Protein AF-A0A8R7QME3-F1 (afdb_monomer_lite)

Sequence (449 aa):
MPELEEISEDGSNGEGESEEEEAPGHEQAEAAQVVVEPRERKEKKKVAGVSNKLRVRASAEVEQQSTPGRFTVFVDRPPASVAEAMRDIKGHFSKVAETAGEVSVLLEVVPYQKKVRPPAPRGDVEGDDGGEQVGAREPSPEPFQLFQSHKESLDRLYAWEKKLYEEVRAGERVRLSYEKKVAQLRSQDANGAEPFAIERTRAAIRDLRTKLNISLASVDAVSRRIVAVRDDELLPQLAELIRGLARMWRVIGDAHRVMKRTADEASALLSSSAAGAEGGIRGPPPPPGPTRAATAAGALATELRGWRAALEAWAESQRGYAAALWGWARSCVKDGEDMPRLIVAWARAVEAVDVDAAIRAVEGVAAEAAAIATAARRRNSSAEEEPPNEEEGKRRVCVGLAAALGAIAEAAGLASAAYRELVAEMDDREREAEMAGRDDEPSIQNNLP

Foldseek 3Di:
DDDDDDDDDDDDDDDDDDDDDDDDYDDYDDDDDDDDDDDDDDDDDDDPDDPPDDPDDDPPPPVPPDDPDDDDDDDPDFDPALVRLVVLLVVLVVVLVVLVVVLVCLQPDDFDDDPPPDDDDPDDDDDDDDDDDDDPDDPDPDDPSHADHLVVLVVVLVVLVVVLVVLVVVLVVLVVVLVVLVVVLVVCVVVVHDPVVNVVSVVVNVVSVVVNVVSVVSSVVSLVVSVCSVPVYNVVSVLVSLVSLLVSLVSLLSSLVVSLVSLVSNLVVLVVVVVPPPDDDDDDDDDPPLLNLLVVLLVLLVVLVVVLVVVVVVLVVQLVVLVVQLVVCVVSDDPPDPSNVLSVLSNVLSVLLDCPQLSVLSNVLSVLSNVSSVVSVVCVVPPDDDDPPVSVSVSSNSNSSSSNSVSSSVSSVSSSVSSVVSSVVVVVVVVVVVVVVVVPPDPPDDDDD

Organism: Triticum urartu (NCBI:txid4572)

Structure (mmCIF, N/CA/C/O backbone):
data_AF-A0A8R7QME3-F1
#
_entry.id   AF-A0A8R7QME3-F1
#
loop_
_atom_site.group_PDB
_atom_site.id
_atom_site.type_symbol
_atom_site.label_atom_id
_atom_site.label_alt_id
_atom_site.label_comp_id
_atom_site.label_asym_id
_atom_site.label_entity_id
_atom_site.label_seq_id
_atom_site.pdbx_PDB_ins_code
_atom_site.Cartn_x
_atom_site.Cartn_y
_atom_site.Cartn_z
_atom_site.occupancy
_atom_site.B_iso_or_equiv
_atom_site.auth_seq_id
_atom_site.auth_comp_id
_atom_site.auth_asym_id
_atom_site.auth_atom_id
_atom_site.pdbx_PDB_model_num
ATOM 1 N N . MET A 1 1 ? 55.994 24.493 31.195 1.00 26.31 1 MET A N 1
ATOM 2 C CA . MET A 1 1 ? 57.161 23.842 30.569 1.00 26.31 1 MET A CA 1
ATOM 3 C C . MET A 1 1 ? 56.698 23.241 29.260 1.00 26.31 1 MET A C 1
ATOM 5 O O . MET A 1 1 ? 55.675 22.570 29.274 1.00 26.31 1 MET A O 1
ATOM 9 N N . PRO A 1 2 ? 57.381 23.569 28.167 1.00 41.59 2 PRO A N 1
ATOM 10 C CA . PRO A 1 2 ? 57.027 24.744 27.358 1.00 41.59 2 PRO A CA 1
ATOM 11 C C . PRO A 1 2 ? 56.995 24.323 25.859 1.00 41.59 2 PRO A C 1
ATOM 13 O O . PRO A 1 2 ? 56.923 23.130 25.599 1.00 41.59 2 PRO A O 1
ATOM 16 N N . GLU A 1 3 ? 56.953 25.138 24.810 1.00 31.72 3 GLU A N 1
ATOM 17 C CA . GLU A 1 3 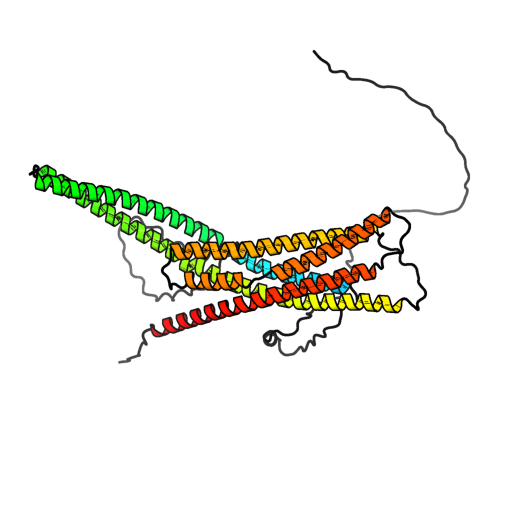? 57.343 26.529 24.592 1.00 31.72 3 GLU A CA 1
ATOM 18 C C . GLU A 1 3 ? 56.757 26.966 23.235 1.00 31.72 3 GLU A C 1
ATOM 20 O O . GLU A 1 3 ? 56.626 26.162 22.309 1.00 31.72 3 GLU A O 1
ATOM 25 N N . LEU A 1 4 ? 56.378 28.238 23.161 1.00 36.44 4 LEU A N 1
ATOM 26 C CA . LEU A 1 4 ? 56.308 29.021 21.931 1.00 36.44 4 LEU A CA 1
ATOM 27 C C . LEU A 1 4 ? 57.737 29.249 21.417 1.00 36.44 4 LEU A C 1
ATOM 29 O O . LEU A 1 4 ? 58.624 29.368 22.251 1.00 36.44 4 LEU A O 1
ATOM 33 N N . GLU A 1 5 ? 57.921 29.375 20.102 1.00 34.62 5 GLU A N 1
ATOM 34 C CA . GLU A 1 5 ? 58.861 30.297 19.421 1.00 34.62 5 GLU A CA 1
ATOM 35 C C . GLU A 1 5 ? 58.679 30.056 17.902 1.00 34.62 5 GLU A C 1
ATOM 37 O O . GLU A 1 5 ? 58.827 28.931 17.434 1.00 34.62 5 GLU A O 1
ATOM 42 N N . GLU A 1 6 ? 58.047 30.914 17.095 1.00 30.55 6 GLU A N 1
ATOM 43 C CA . GLU A 1 6 ? 58.349 32.304 16.704 1.00 30.55 6 GLU A CA 1
ATOM 44 C C . GLU A 1 6 ? 59.687 32.511 15.959 1.00 30.55 6 GLU A C 1
ATOM 46 O O . GLU A 1 6 ? 60.747 32.297 16.530 1.00 30.55 6 GLU A O 1
ATOM 51 N N . ILE A 1 7 ? 59.558 33.066 14.731 1.00 29.58 7 ILE A N 1
ATOM 52 C CA . ILE A 1 7 ? 60.440 34.085 14.102 1.00 29.58 7 ILE A CA 1
ATOM 53 C C . ILE A 1 7 ? 61.780 33.530 13.536 1.00 29.58 7 ILE A C 1
ATOM 55 O O . ILE A 1 7 ? 62.327 32.580 14.072 1.00 29.58 7 ILE A O 1
ATOM 59 N N . SER A 1 8 ? 62.396 33.961 12.426 1.00 29.20 8 SER A N 1
ATOM 60 C CA . SER A 1 8 ? 62.321 35.079 11.457 1.00 29.20 8 SER A CA 1
ATOM 61 C C . SER A 1 8 ? 63.077 34.644 10.181 1.00 29.20 8 SER A C 1
ATOM 63 O O . SER A 1 8 ? 63.904 33.739 10.231 1.00 29.20 8 SER A O 1
ATOM 65 N N . GLU A 1 9 ? 62.686 35.131 8.999 1.00 31.75 9 GLU A N 1
ATOM 66 C CA . GLU A 1 9 ? 63.392 36.142 8.165 1.00 31.75 9 GLU A CA 1
ATOM 67 C C . GLU A 1 9 ? 64.866 35.850 7.836 1.00 31.75 9 GLU A C 1
ATOM 69 O O . GLU A 1 9 ? 65.710 35.749 8.718 1.00 31.75 9 GLU A O 1
ATOM 74 N N . ASP A 1 10 ? 65.204 35.821 6.546 1.00 29.61 10 ASP A N 1
ATOM 75 C CA . ASP A 1 10 ? 65.766 36.976 5.817 1.00 29.61 10 ASP A CA 1
ATOM 76 C C . ASP A 1 10 ? 66.399 36.493 4.493 1.00 29.61 10 ASP A C 1
ATOM 78 O O . ASP A 1 10 ? 66.846 35.351 4.381 1.00 29.61 10 ASP A O 1
ATOM 82 N N . GLY A 1 11 ? 66.487 37.385 3.505 1.00 28.97 11 GLY A N 1
ATOM 83 C CA . GLY A 1 11 ? 67.708 37.420 2.703 1.00 28.97 11 GLY A CA 1
ATOM 84 C C . GLY A 1 11 ? 67.604 37.210 1.197 1.00 28.97 11 GLY A C 1
ATOM 85 O O . GLY A 1 11 ? 68.212 36.291 0.671 1.00 28.97 11 GLY A O 1
ATOM 86 N N . SER A 1 12 ? 66.915 38.128 0.519 1.00 29.45 12 SER A N 1
ATOM 87 C CA . SER A 1 12 ? 67.539 39.049 -0.454 1.00 29.45 12 SER A CA 1
ATOM 88 C C . SER A 1 12 ? 68.293 38.530 -1.707 1.00 29.45 12 SER A C 1
ATOM 90 O O . SER A 1 12 ? 69.370 37.948 -1.624 1.00 29.45 12 SER A O 1
ATOM 92 N N . ASN A 1 13 ? 67.772 39.003 -2.852 1.00 28.75 13 ASN A N 1
ATOM 93 C CA . ASN A 1 13 ? 68.449 39.627 -4.007 1.00 28.75 13 ASN A CA 1
ATOM 94 C C . ASN A 1 13 ? 69.222 38.839 -5.081 1.00 28.75 13 ASN A C 1
ATOM 96 O O . ASN A 1 13 ? 70.008 37.937 -4.818 1.00 28.75 13 ASN A O 1
ATOM 100 N N . GLY A 1 14 ? 69.093 39.387 -6.302 1.00 28.34 14 GLY A N 1
ATOM 101 C CA . GLY A 1 14 ? 70.096 39.358 -7.374 1.00 28.34 14 GLY A CA 1
ATOM 102 C C . GLY A 1 14 ? 69.568 38.730 -8.664 1.00 28.34 14 GLY A C 1
ATOM 103 O O . GLY A 1 14 ? 69.604 37.515 -8.787 1.00 28.34 14 GLY A O 1
ATOM 104 N N . GLU A 1 15 ? 68.866 39.467 -9.531 1.00 29.66 15 GLU A N 1
ATOM 105 C CA . GLU A 1 15 ? 69.411 40.307 -10.628 1.00 29.66 15 GLU A CA 1
ATOM 106 C C . GLU A 1 15 ? 69.882 39.507 -11.857 1.00 29.66 15 GLU A C 1
ATOM 108 O O . GLU A 1 15 ? 70.592 38.512 -11.741 1.00 29.66 15 GLU A O 1
ATOM 113 N N . GLY A 1 16 ? 69.486 39.968 -13.050 1.00 29.05 16 GLY A N 1
ATOM 114 C CA . GLY A 1 16 ? 69.910 39.393 -14.327 1.00 29.05 16 GLY A CA 1
ATOM 115 C C . GLY A 1 16 ? 69.054 39.827 -15.518 1.00 29.05 16 GLY A C 1
ATOM 116 O O . GLY A 1 16 ? 68.305 39.022 -16.062 1.00 29.05 16 GLY A O 1
ATOM 117 N N . GLU A 1 17 ? 69.169 41.108 -15.869 1.00 29.73 17 GLU A N 1
ATOM 118 C CA . GLU A 1 17 ? 68.757 41.784 -17.115 1.00 29.73 17 GLU A CA 1
ATOM 119 C C . GLU A 1 17 ? 69.361 41.072 -18.352 1.00 29.73 17 GLU A C 1
ATOM 121 O O . GLU A 1 17 ? 70.370 40.382 -18.236 1.00 29.73 17 GLU A O 1
ATOM 126 N N . SER A 1 18 ? 68.838 41.132 -19.579 1.00 28.83 18 SER A N 1
ATOM 127 C CA . SER A 1 18 ? 68.821 42.277 -20.519 1.00 28.83 18 SER A CA 1
ATOM 128 C C . SER A 1 18 ? 68.524 41.668 -21.920 1.00 28.83 18 SER A C 1
ATOM 130 O O . SER A 1 18 ? 68.909 40.524 -22.158 1.00 28.83 18 SER A O 1
ATOM 132 N N . GLU A 1 19 ? 67.584 42.226 -22.703 1.00 30.75 19 GLU A N 1
ATOM 133 C CA . GLU A 1 19 ? 67.815 43.003 -23.959 1.00 30.75 19 GLU A CA 1
ATOM 134 C C . GLU A 1 19 ? 68.106 42.087 -25.180 1.00 30.75 19 GLU A C 1
ATOM 136 O O . GLU A 1 19 ? 68.680 41.020 -25.031 1.00 30.75 19 GLU A O 1
ATOM 141 N N . GLU A 1 20 ? 67.661 42.296 -26.423 1.00 31.20 20 GLU A N 1
ATOM 142 C CA . GLU A 1 20 ? 67.434 43.495 -27.248 1.00 31.20 20 GLU A CA 1
ATOM 143 C C . GLU A 1 20 ? 66.670 43.017 -28.526 1.00 31.20 20 GLU A C 1
ATOM 145 O O . GLU A 1 20 ? 66.840 41.878 -28.962 1.00 31.20 20 GLU A O 1
ATOM 150 N N . GLU A 1 21 ? 65.620 43.719 -28.967 1.00 28.03 21 GLU A N 1
ATOM 151 C CA . GLU A 1 21 ? 65.563 44.543 -30.202 1.00 28.03 21 GLU A CA 1
ATOM 152 C C . GLU A 1 21 ? 65.439 43.809 -31.562 1.00 28.03 21 GLU A C 1
ATOM 154 O O . GLU A 1 21 ? 66.306 43.064 -31.993 1.00 28.03 21 GLU A O 1
ATOM 159 N N . GLU A 1 22 ? 64.324 44.017 -32.276 1.00 28.20 22 GLU A N 1
ATOM 160 C CA . GLU A 1 22 ? 64.186 45.072 -33.302 1.00 28.20 22 GLU A CA 1
ATOM 161 C C . GLU A 1 22 ? 62.798 44.982 -33.981 1.00 28.20 22 GLU A C 1
ATOM 163 O O . GLU A 1 22 ? 62.401 43.975 -34.568 1.00 28.20 22 GLU A O 1
ATOM 168 N N . ALA A 1 23 ? 62.059 46.087 -33.913 1.00 30.73 23 ALA A N 1
ATOM 169 C CA . ALA A 1 23 ? 61.149 46.541 -34.968 1.00 30.73 23 ALA A CA 1
ATOM 170 C C . ALA A 1 23 ? 61.944 47.580 -35.812 1.00 30.73 23 ALA A C 1
ATOM 172 O O . ALA A 1 23 ? 63.009 47.977 -35.340 1.00 30.73 23 ALA A O 1
ATOM 173 N N . PRO A 1 24 ? 61.486 48.109 -36.974 1.00 40.09 24 PRO A N 1
ATOM 174 C CA . PRO A 1 24 ? 60.323 49.004 -36.953 1.00 40.09 24 PRO A CA 1
ATOM 175 C C . PRO A 1 24 ? 59.498 49.145 -38.252 1.00 40.09 24 PRO A C 1
ATOM 177 O O . PRO A 1 24 ? 59.970 48.962 -39.368 1.00 40.09 24 PRO A O 1
ATOM 180 N N . GLY A 1 25 ? 58.275 49.647 -38.039 1.00 27.81 25 GLY A N 1
ATOM 181 C CA . GLY A 1 25 ? 57.717 50.798 -38.763 1.00 27.81 25 GLY A CA 1
ATOM 182 C C . GLY A 1 25 ? 57.081 50.539 -40.128 1.00 27.81 25 GLY A C 1
ATOM 183 O O . GLY A 1 25 ? 57.492 49.670 -40.879 1.00 27.81 25 GLY A O 1
ATOM 184 N N . HIS A 1 26 ? 56.093 51.299 -40.583 1.00 29.20 26 HIS A N 1
ATOM 185 C CA . HIS A 1 26 ? 55.326 52.464 -40.106 1.00 29.20 26 HIS A CA 1
ATOM 186 C C . HIS A 1 26 ? 54.336 52.697 -41.294 1.00 29.20 26 HIS A C 1
ATOM 188 O O . HIS A 1 26 ? 54.670 52.349 -42.423 1.00 29.20 26 HIS A O 1
ATOM 194 N N . GLU A 1 27 ? 53.069 53.102 -41.199 1.00 28.98 27 GLU A N 1
ATOM 195 C CA . GLU A 1 27 ? 52.513 54.382 -40.742 1.00 28.98 27 GLU A CA 1
ATOM 196 C C . GLU A 1 27 ? 50.981 54.314 -40.991 1.00 28.98 27 GLU A C 1
ATOM 198 O O . GLU A 1 27 ? 50.560 53.796 -42.022 1.00 28.98 27 GLU A O 1
ATOM 203 N N . GLN A 1 28 ? 50.133 54.580 -39.983 1.00 26.78 28 GLN A N 1
ATOM 204 C CA . GLN A 1 28 ? 49.423 55.856 -39.703 1.00 26.78 28 GLN A CA 1
ATOM 205 C C . GLN A 1 28 ? 48.138 56.079 -40.542 1.00 26.78 28 GLN A C 1
ATOM 207 O O . GLN A 1 28 ? 48.108 55.768 -41.722 1.00 26.78 28 GLN A O 1
ATOM 212 N N . ALA A 1 29 ? 47.029 56.632 -40.032 1.00 28.98 29 ALA A N 1
ATOM 213 C CA . ALA A 1 29 ? 46.720 57.207 -38.721 1.00 28.98 29 ALA A CA 1
ATOM 214 C C . ALA A 1 29 ? 45.191 57.332 -38.487 1.00 28.98 29 ALA A C 1
ATOM 216 O O . ALA A 1 29 ? 44.408 57.439 -39.426 1.00 28.98 29 ALA A O 1
ATOM 217 N N . GLU A 1 30 ? 44.852 57.414 -37.193 1.00 25.97 30 GLU A N 1
ATOM 218 C CA . GLU A 1 30 ? 44.092 58.494 -36.526 1.00 25.97 30 GLU A CA 1
ATOM 219 C C . GLU A 1 30 ? 42.697 58.261 -35.892 1.00 25.97 30 GLU A C 1
ATOM 221 O O . GLU A 1 30 ? 41.700 57.967 -36.543 1.00 25.97 30 GLU A O 1
ATOM 226 N N . ALA A 1 31 ? 42.706 58.562 -34.581 1.00 26.34 31 ALA A N 1
ATOM 227 C CA . ALA A 1 31 ? 41.734 59.252 -33.725 1.00 26.34 31 ALA A CA 1
ATOM 228 C C . ALA A 1 31 ? 40.407 58.585 -33.306 1.00 26.34 31 ALA A C 1
ATOM 230 O O . ALA A 1 31 ? 39.454 58.415 -34.059 1.00 26.34 31 ALA A O 1
ATOM 231 N N . ALA A 1 32 ? 40.330 58.344 -31.993 1.00 28.84 32 ALA A N 1
ATOM 232 C CA . ALA A 1 32 ? 39.141 57.996 -31.228 1.00 28.84 32 ALA A CA 1
ATOM 233 C C . ALA A 1 32 ? 38.333 59.237 -30.811 1.00 28.84 32 ALA A C 1
ATOM 235 O O . ALA A 1 32 ? 38.919 60.276 -30.515 1.00 28.84 32 ALA A O 1
ATOM 236 N N . GLN A 1 33 ? 37.016 59.074 -30.632 1.00 25.33 33 GLN A N 1
ATOM 237 C CA . GLN A 1 33 ? 36.273 59.679 -29.519 1.00 25.33 33 GLN A CA 1
ATOM 238 C C . GLN A 1 33 ? 34.943 58.952 -29.257 1.00 25.33 33 GLN A C 1
ATOM 240 O O . GLN A 1 33 ? 34.293 58.427 -30.156 1.00 25.33 33 GLN A O 1
ATOM 245 N N . VAL A 1 34 ? 34.610 58.890 -27.969 1.00 28.77 34 VAL A N 1
ATOM 246 C CA . VAL A 1 34 ? 33.530 58.141 -27.315 1.00 28.77 34 VAL A CA 1
ATOM 247 C C . VAL A 1 34 ? 32.235 58.969 -27.283 1.00 28.77 34 VAL A C 1
ATOM 249 O O . VAL A 1 34 ? 32.292 60.194 -27.308 1.00 28.77 34 VAL A O 1
ATOM 252 N N . VAL A 1 35 ? 31.105 58.268 -27.107 1.00 26.30 35 VAL A N 1
ATOM 253 C CA . VAL A 1 35 ? 29.872 58.614 -26.354 1.00 26.30 35 VAL A CA 1
ATOM 254 C C . VAL A 1 35 ? 28.593 58.386 -27.184 1.00 26.30 35 VAL A C 1
ATOM 256 O O . VAL A 1 35 ? 28.521 58.735 -28.357 1.00 26.30 35 VAL A O 1
ATOM 259 N N . VAL A 1 36 ? 27.579 57.846 -26.488 1.00 24.56 36 VAL A N 1
ATOM 260 C CA . VAL A 1 36 ? 26.132 57.731 -26.784 1.00 24.56 36 VAL A CA 1
ATOM 261 C C . VAL A 1 36 ? 25.635 56.298 -27.076 1.00 24.56 36 VAL A C 1
ATOM 263 O O . VAL A 1 36 ? 25.609 55.828 -28.208 1.00 24.56 36 VAL A O 1
ATOM 266 N N . GLU A 1 37 ? 25.162 55.630 -26.012 1.00 31.66 37 GLU A N 1
ATOM 267 C CA . GLU A 1 37 ? 24.109 54.594 -26.058 1.00 31.66 37 GLU A CA 1
ATOM 268 C C . GLU A 1 37 ? 22.901 55.079 -26.887 1.00 31.66 37 GLU A C 1
ATOM 270 O O . GLU A 1 37 ? 22.523 56.246 -26.745 1.00 31.66 37 GLU A O 1
ATOM 275 N N . PRO A 1 38 ? 22.207 54.221 -27.674 1.00 29.55 38 PRO A N 1
ATOM 276 C CA . PRO A 1 38 ? 21.084 53.504 -27.055 1.00 29.55 38 PRO A CA 1
ATOM 277 C C . PRO A 1 38 ? 20.619 52.178 -27.705 1.00 29.55 38 PRO A C 1
ATOM 279 O O . PRO A 1 38 ? 20.733 51.940 -28.905 1.00 29.55 38 PRO A O 1
ATOM 282 N N . ARG A 1 39 ? 19.851 51.454 -26.880 1.00 23.77 39 ARG A N 1
ATOM 283 C CA . ARG A 1 39 ? 18.649 50.656 -27.205 1.00 23.77 39 ARG A CA 1
ATOM 284 C C . ARG A 1 39 ? 18.817 49.230 -27.735 1.00 23.77 39 ARG A C 1
ATOM 286 O O . ARG A 1 39 ? 19.089 48.960 -28.899 1.00 23.77 39 ARG A O 1
ATOM 293 N N . GLU A 1 40 ? 18.422 48.329 -26.836 1.00 34.25 40 GLU A N 1
ATOM 294 C CA . GLU A 1 40 ? 17.972 46.964 -27.069 1.00 34.25 40 GLU A CA 1
ATOM 295 C C . GLU A 1 40 ? 17.111 46.807 -28.333 1.00 34.25 40 GLU A C 1
ATOM 297 O O . GLU A 1 40 ? 16.051 47.422 -28.488 1.00 34.25 40 GLU A O 1
ATOM 302 N N . ARG A 1 41 ? 17.502 45.853 -29.182 1.00 24.73 41 ARG A N 1
ATOM 303 C CA . ARG A 1 41 ? 16.603 45.200 -30.134 1.00 24.73 41 ARG A CA 1
ATOM 304 C C . ARG A 1 41 ? 16.704 43.692 -29.925 1.00 24.73 41 ARG A C 1
ATOM 306 O O . ARG A 1 41 ? 17.623 43.034 -30.398 1.00 24.73 41 ARG A O 1
ATOM 313 N N . LYS A 1 42 ? 15.745 43.146 -29.173 1.00 26.28 42 LYS A N 1
ATOM 314 C CA . LYS A 1 42 ? 15.514 41.702 -29.050 1.00 26.28 42 LYS A CA 1
ATOM 315 C C . LYS A 1 42 ? 15.060 41.156 -30.403 1.00 26.28 42 LYS A C 1
ATOM 317 O O . LYS A 1 42 ? 13.874 41.214 -30.731 1.00 26.28 42 LYS A O 1
ATOM 322 N N . GLU A 1 43 ? 15.980 40.590 -31.174 1.00 25.73 43 GLU A N 1
ATOM 323 C CA . GLU A 1 43 ? 15.615 39.695 -32.268 1.00 25.73 43 GLU A CA 1
ATOM 324 C C . GLU A 1 43 ? 15.242 38.323 -31.702 1.00 25.73 43 GLU A C 1
ATOM 326 O O . GLU A 1 43 ? 16.067 37.533 -31.245 1.00 25.73 43 GLU A O 1
ATOM 331 N N . LYS A 1 44 ? 13.934 38.053 -31.723 1.00 32.72 44 LYS A N 1
ATOM 332 C CA . LYS A 1 44 ? 13.345 36.740 -31.473 1.00 32.72 44 LYS A CA 1
ATOM 333 C C . LYS A 1 44 ? 13.843 35.764 -32.542 1.00 32.72 44 LYS A C 1
ATOM 335 O O . LYS A 1 44 ? 13.279 35.703 -33.635 1.00 32.72 44 LYS A O 1
ATOM 340 N N . LYS A 1 45 ? 14.854 34.954 -32.224 1.00 27.78 45 LYS A N 1
ATOM 341 C CA . LYS A 1 45 ? 15.177 33.774 -33.031 1.00 27.78 45 LYS A CA 1
ATOM 342 C C . LYS A 1 45 ? 14.149 32.688 -32.716 1.00 27.78 45 LYS A C 1
ATOM 344 O O . LYS A 1 45 ? 14.065 32.195 -31.595 1.00 27.78 45 LYS A O 1
ATOM 349 N N . LYS A 1 46 ? 13.313 32.395 -33.716 1.00 26.33 46 LYS A N 1
ATOM 350 C CA . LYS A 1 46 ? 12.279 31.354 -33.708 1.00 26.33 46 LYS A CA 1
ATOM 351 C C . LYS A 1 46 ? 12.850 30.043 -33.162 1.00 26.33 46 LYS A C 1
ATOM 353 O O . LYS A 1 46 ? 13.728 29.444 -33.778 1.00 26.33 46 LYS A O 1
ATOM 358 N N . VAL A 1 47 ? 12.305 29.599 -32.033 1.00 25.92 47 VAL A N 1
ATOM 359 C CA . VAL A 1 47 ? 12.413 28.218 -31.562 1.00 25.92 47 VAL A CA 1
ATOM 360 C C . VAL A 1 47 ? 11.745 27.351 -32.624 1.00 25.92 47 VAL A C 1
ATOM 362 O O . VAL A 1 47 ? 10.535 27.441 -32.837 1.00 25.92 47 VAL A O 1
ATOM 365 N N . ALA A 1 48 ? 12.546 26.573 -33.349 1.00 27.05 48 ALA A N 1
ATOM 366 C CA . ALA A 1 48 ? 12.039 25.522 -34.213 1.00 27.05 48 ALA A CA 1
ATOM 367 C C . ALA A 1 48 ? 11.267 24.542 -33.322 1.00 27.05 48 ALA A C 1
ATOM 369 O O . ALA A 1 48 ? 11.835 23.929 -32.420 1.00 27.05 48 ALA A O 1
ATOM 370 N N . GLY A 1 49 ? 9.952 24.485 -33.524 1.00 28.42 49 GLY A N 1
ATOM 371 C CA . GLY A 1 49 ? 9.053 23.641 -32.756 1.00 28.42 49 GLY A CA 1
ATOM 372 C C . GLY A 1 49 ? 9.457 22.178 -32.883 1.00 28.42 49 GLY A C 1
ATOM 373 O O . GLY A 1 49 ? 9.351 21.590 -33.956 1.00 28.42 49 GLY A O 1
ATOM 374 N N . VAL A 1 50 ? 9.901 21.593 -31.774 1.00 28.66 50 VAL A N 1
ATOM 375 C CA . VAL A 1 50 ? 10.037 20.145 -31.640 1.00 28.66 50 VAL A CA 1
ATOM 376 C C . VAL A 1 50 ? 8.626 19.588 -31.497 1.00 28.66 50 VAL A C 1
ATOM 378 O O . VAL A 1 50 ? 7.971 19.751 -30.469 1.00 28.66 50 VAL A O 1
ATOM 381 N N . SER A 1 51 ? 8.125 18.973 -32.565 1.00 31.19 51 SER A N 1
ATOM 382 C CA . SER A 1 51 ? 6.853 18.257 -32.550 1.00 31.19 51 SER A CA 1
ATOM 383 C C . SER A 1 51 ? 7.027 16.903 -31.859 1.00 31.19 51 SER A C 1
ATOM 385 O O . SER A 1 51 ? 6.987 15.865 -32.511 1.00 31.19 51 SER A O 1
ATOM 387 N N . ASN A 1 52 ? 7.177 16.896 -30.535 1.00 39.16 52 ASN A N 1
ATOM 388 C CA . ASN A 1 52 ? 7.051 15.670 -29.747 1.00 39.16 52 ASN A CA 1
ATOM 389 C C . ASN A 1 52 ? 5.566 15.360 -29.545 1.00 39.16 52 ASN A C 1
ATOM 391 O O . ASN A 1 52 ? 4.971 15.680 -28.518 1.00 39.16 52 ASN A O 1
ATOM 395 N N . LYS A 1 53 ? 4.948 14.759 -30.562 1.00 37.59 53 LYS A N 1
ATOM 396 C CA . LYS A 1 53 ? 3.606 14.187 -30.462 1.00 37.59 53 LYS A CA 1
ATOM 397 C C . LYS A 1 53 ? 3.693 12.677 -30.695 1.00 37.59 53 LYS A C 1
ATOM 399 O O . LYS A 1 53 ? 3.765 12.226 -31.826 1.00 37.59 53 LYS A O 1
ATOM 404 N N . LEU A 1 54 ? 3.696 11.969 -29.562 1.00 42.06 54 LEU A N 1
ATOM 405 C CA . LEU A 1 54 ? 3.309 10.580 -29.283 1.00 42.06 54 LEU A CA 1
ATOM 406 C C . LEU A 1 54 ? 3.733 9.475 -30.276 1.00 42.06 54 LEU A C 1
ATOM 408 O O . LEU A 1 54 ? 3.065 9.230 -31.273 1.00 42.06 54 LEU A O 1
ATOM 412 N N . ARG A 1 55 ? 4.685 8.632 -29.851 1.00 44.56 55 ARG A N 1
ATOM 413 C CA . ARG A 1 55 ? 4.653 7.188 -30.148 1.00 44.56 55 ARG A CA 1
ATOM 414 C C . ARG A 1 55 ? 3.692 6.512 -29.163 1.00 44.56 55 ARG A C 1
ATOM 416 O O . ARG A 1 55 ? 4.102 5.974 -28.138 1.00 44.56 55 ARG A O 1
ATOM 423 N N . VAL A 1 56 ? 2.388 6.610 -29.415 1.00 34.66 56 VAL A N 1
ATOM 424 C CA . VAL A 1 56 ? 1.367 5.823 -28.704 1.00 34.66 56 VAL A CA 1
ATOM 425 C C . VAL A 1 56 ? 0.522 5.125 -29.750 1.00 34.66 56 VAL A C 1
ATOM 427 O O . VAL A 1 56 ? -0.126 5.783 -30.560 1.00 34.66 56 VAL A O 1
ATOM 430 N N . ARG A 1 57 ? 0.481 3.792 -29.696 1.00 35.06 57 ARG A N 1
ATOM 431 C CA . ARG A 1 57 ? -0.590 3.032 -30.331 1.00 35.06 57 ARG A CA 1
ATOM 432 C C . ARG A 1 57 ? -1.312 2.183 -29.288 1.00 35.06 57 ARG A C 1
ATOM 434 O O . ARG A 1 57 ? -0.723 1.288 -28.698 1.00 35.06 57 ARG A O 1
ATOM 441 N N . ALA A 1 58 ? -2.576 2.566 -29.103 1.00 33.97 58 ALA A N 1
ATOM 442 C CA . ALA A 1 58 ? -3.753 1.778 -28.754 1.00 33.97 58 ALA A CA 1
ATOM 443 C C . ALA A 1 58 ? -3.654 0.769 -27.593 1.00 33.97 58 ALA A C 1
ATOM 445 O O . ALA A 1 58 ? -3.452 -0.421 -27.806 1.00 33.97 58 ALA A O 1
ATOM 446 N N . SER A 1 59 ? -4.007 1.240 -26.396 1.00 33.47 59 SER A N 1
ATOM 447 C CA . SER A 1 59 ? -5.089 0.582 -25.649 1.00 33.47 59 SER A CA 1
ATOM 448 C C . SER A 1 59 ? -6.387 1.323 -26.011 1.00 33.47 59 SER A C 1
ATOM 450 O O . SER A 1 59 ? -6.355 2.545 -26.168 1.00 33.47 59 SER A O 1
ATOM 452 N N . ALA A 1 60 ? -7.484 0.602 -26.235 1.00 34.91 60 ALA A N 1
ATOM 453 C CA . ALA A 1 60 ? -8.669 0.988 -27.020 1.00 34.91 60 ALA A CA 1
ATOM 454 C C . ALA A 1 60 ? -9.541 2.178 -26.524 1.00 34.91 60 ALA A C 1
ATOM 456 O O . ALA A 1 60 ? -10.713 2.249 -26.870 1.00 34.91 60 ALA A O 1
ATOM 457 N N . GLU A 1 61 ? -9.013 3.144 -25.769 1.00 35.69 61 GLU A N 1
ATOM 458 C CA . GLU A 1 61 ? -9.813 4.231 -25.162 1.00 35.69 61 GLU A CA 1
ATOM 459 C C . GLU A 1 61 ? -9.356 5.661 -25.499 1.00 35.69 61 GLU A C 1
ATOM 461 O O . GLU A 1 61 ? -10.009 6.626 -25.112 1.00 35.69 61 GLU A O 1
ATOM 466 N N . VAL A 1 62 ? -8.282 5.855 -26.274 1.00 39.84 62 VAL A N 1
ATOM 467 C CA . VAL A 1 62 ? -7.828 7.217 -26.655 1.00 39.84 62 VAL A CA 1
ATOM 468 C C . VAL A 1 62 ? -8.645 7.817 -27.817 1.00 39.84 62 VAL A C 1
ATOM 470 O O . VAL A 1 62 ? -8.468 8.978 -28.179 1.00 39.84 62 VAL A O 1
ATOM 473 N N . GLU A 1 63 ? -9.596 7.079 -28.390 1.00 36.06 63 GLU A N 1
ATOM 474 C CA . GLU A 1 63 ? -10.368 7.554 -29.547 1.00 36.06 63 GLU A CA 1
ATOM 475 C C . GLU A 1 63 ? -11.499 8.541 -29.184 1.00 36.06 63 GLU A C 1
ATOM 477 O O . GLU A 1 63 ? -12.013 9.232 -30.059 1.00 36.06 63 GLU A O 1
ATOM 482 N N . GLN A 1 64 ? -11.842 8.708 -27.900 1.00 36.94 64 GLN A N 1
ATOM 483 C CA . GLN A 1 64 ? -12.985 9.545 -27.495 1.00 36.94 64 GLN A CA 1
ATOM 484 C C . GLN A 1 64 ? -12.667 11.033 -27.244 1.00 36.94 64 GLN A C 1
ATOM 486 O O . GLN A 1 64 ? -13.586 11.813 -27.010 1.00 36.94 64 GLN A O 1
ATOM 491 N N . GLN A 1 65 ? -11.404 11.472 -27.330 1.00 38.03 65 GLN A N 1
ATOM 492 C CA . GLN A 1 65 ? -11.027 12.886 -27.117 1.00 38.03 65 GLN A CA 1
ATOM 493 C C . GLN A 1 65 ? -10.480 13.595 -28.367 1.00 38.03 65 GLN A C 1
ATOM 495 O O . GLN A 1 65 ? -9.791 14.611 -28.262 1.00 38.03 65 GLN A O 1
ATOM 500 N N . SER A 1 66 ? -10.791 13.107 -29.570 1.00 35.97 66 SER A N 1
ATOM 501 C CA . SER A 1 66 ? -10.453 13.841 -30.794 1.00 35.97 66 SER A CA 1
ATOM 502 C C . SER A 1 66 ? -11.539 14.863 -31.130 1.00 35.97 66 SER A C 1
ATOM 504 O O . SER A 1 66 ? -12.659 14.512 -31.488 1.00 35.97 66 SER A O 1
ATOM 506 N N . THR A 1 67 ? -11.199 16.151 -31.037 1.00 35.97 67 THR A N 1
ATOM 507 C CA . THR A 1 67 ? -12.024 17.250 -31.557 1.00 35.97 67 THR A CA 1
ATOM 508 C C . THR A 1 67 ? -12.273 17.031 -33.059 1.00 35.97 67 THR A C 1
ATOM 510 O O . THR A 1 67 ? -11.308 16.785 -33.794 1.00 35.97 67 THR A O 1
ATOM 513 N N . PRO A 1 68 ? -13.520 17.112 -33.556 1.00 33.94 68 PRO A N 1
ATOM 514 C CA . PRO A 1 68 ? -13.811 16.823 -34.955 1.00 33.94 68 PRO A CA 1
ATOM 515 C C . PRO A 1 68 ? -13.134 17.860 -35.863 1.00 33.94 68 PRO A C 1
ATOM 517 O O . PRO A 1 68 ? -13.384 19.057 -35.743 1.00 33.94 68 PRO A O 1
ATOM 520 N N . GLY A 1 69 ? -12.256 17.398 -36.764 1.00 38.41 69 GLY A N 1
ATOM 521 C CA . GLY A 1 69 ? -11.671 18.226 -37.830 1.00 38.41 69 GLY A CA 1
ATOM 522 C C . GLY A 1 69 ? -10.149 18.166 -38.015 1.00 38.41 69 GLY A C 1
ATOM 523 O O . GLY A 1 69 ? -9.644 18.800 -38.940 1.00 38.41 69 GLY A O 1
ATOM 524 N N . ARG A 1 70 ? -9.388 17.416 -37.203 1.00 30.80 70 ARG A N 1
ATOM 525 C CA . ARG A 1 70 ? -7.928 17.300 -37.386 1.00 30.80 70 ARG A CA 1
ATOM 526 C C . ARG A 1 70 ? -7.449 15.852 -37.318 1.00 30.80 70 ARG A C 1
ATOM 528 O O . ARG A 1 70 ? -7.198 15.316 -36.248 1.00 30.80 70 ARG A O 1
ATOM 535 N N . PHE A 1 71 ? -7.275 15.240 -38.484 1.00 33.31 71 PHE A N 1
ATOM 536 C CA . PHE A 1 71 ? -6.683 13.912 -38.620 1.00 33.31 71 PHE A CA 1
ATOM 537 C C . PHE A 1 71 ? -5.151 14.032 -38.500 1.00 33.31 71 PHE A C 1
ATOM 539 O O . PHE A 1 71 ? -4.464 14.343 -39.471 1.00 33.31 71 PHE A O 1
ATOM 546 N N . THR A 1 72 ? -4.587 13.871 -37.301 1.00 41.59 72 THR A N 1
ATOM 547 C CA . THR A 1 72 ? -3.134 13.679 -37.146 1.00 41.59 72 THR A CA 1
ATOM 548 C C . THR A 1 72 ? -2.823 12.194 -37.235 1.00 41.59 72 THR A C 1
ATOM 550 O O . THR A 1 72 ? -3.099 11.446 -36.302 1.00 41.59 72 THR A O 1
ATOM 553 N N . VAL A 1 73 ? -2.247 11.772 -38.359 1.00 34.31 73 VAL A N 1
ATOM 554 C CA . VAL A 1 73 ? -1.703 10.421 -38.524 1.00 34.31 73 VAL A CA 1
ATOM 555 C C . VAL A 1 73 ? -0.380 10.347 -37.761 1.00 34.31 73 VAL A C 1
ATOM 557 O O . VAL A 1 73 ? 0.577 11.037 -38.111 1.00 34.31 73 VAL A O 1
ATOM 560 N N . PHE A 1 74 ? -0.326 9.533 -36.709 1.00 39.97 74 PHE A N 1
ATOM 561 C CA . PHE A 1 74 ? 0.917 9.206 -36.012 1.00 39.97 74 PHE A CA 1
ATOM 562 C C . PHE A 1 74 ? 1.656 8.128 -36.804 1.00 39.97 74 PHE A C 1
ATOM 564 O O . PHE A 1 74 ? 1.166 7.007 -36.943 1.00 39.97 74 PHE A O 1
ATOM 571 N N . VAL A 1 75 ? 2.818 8.476 -37.352 1.00 42.31 75 VAL A N 1
ATOM 572 C CA . VAL A 1 75 ? 3.702 7.527 -38.035 1.00 42.31 75 VAL A CA 1
ATOM 573 C C . VAL A 1 75 ? 4.835 7.187 -37.071 1.00 42.31 75 VAL A C 1
ATOM 575 O O . VAL A 1 75 ? 5.663 8.046 -36.774 1.00 42.31 75 VAL A O 1
ATOM 578 N N . ASP A 1 76 ? 4.852 5.948 -36.571 1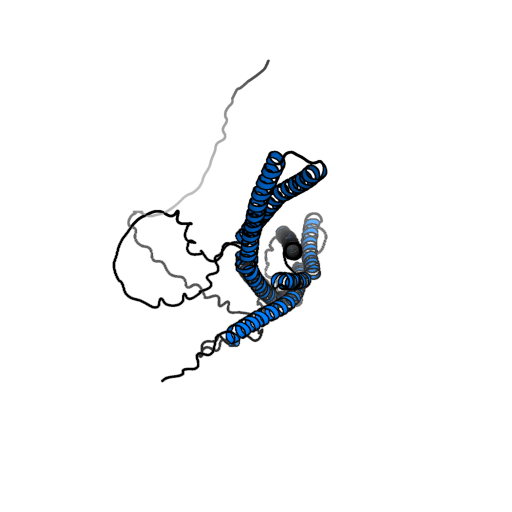.00 55.97 76 ASP A N 1
ATOM 579 C CA . ASP A 1 76 ? 5.982 5.363 -35.836 1.00 55.97 76 ASP A CA 1
ATOM 580 C C . ASP A 1 76 ? 7.187 5.290 -36.793 1.00 55.97 76 ASP A C 1
ATOM 582 O O . ASP A 1 76 ? 7.366 4.313 -37.522 1.00 55.97 76 ASP A O 1
ATOM 586 N N . ARG A 1 77 ? 7.994 6.354 -36.852 1.00 70.50 77 ARG A N 1
ATOM 587 C CA . ARG A 1 77 ? 9.291 6.303 -37.530 1.00 70.50 77 ARG A CA 1
ATOM 588 C C . ARG A 1 77 ? 10.330 5.753 -36.542 1.00 70.50 77 ARG A C 1
ATOM 590 O O . ARG A 1 77 ? 10.379 6.250 -35.416 1.00 70.50 77 ARG A O 1
ATOM 597 N N . PRO A 1 78 ? 11.173 4.788 -36.949 1.00 76.00 78 PRO A N 1
ATOM 598 C CA . PRO A 1 78 ? 12.321 4.369 -36.151 1.00 76.00 78 PRO A CA 1
ATOM 599 C C . PRO A 1 78 ? 13.238 5.563 -35.828 1.00 76.00 78 PRO A C 1
ATOM 601 O O . PRO A 1 78 ? 13.358 6.465 -36.670 1.00 76.00 78 PRO A O 1
ATOM 604 N N . PRO A 1 79 ? 13.905 5.579 -34.659 1.00 85.88 79 PRO A N 1
ATOM 605 C CA . PRO A 1 79 ? 14.853 6.629 -34.306 1.00 85.88 79 PRO A CA 1
ATOM 606 C C . PRO A 1 79 ? 15.930 6.745 -35.389 1.00 85.88 79 PRO A C 1
ATOM 608 O O . PRO A 1 79 ? 16.421 5.743 -35.905 1.00 85.88 79 PRO A O 1
ATOM 611 N N . ALA A 1 80 ? 16.319 7.968 -35.746 1.00 85.38 80 ALA A N 1
ATOM 612 C CA . ALA A 1 80 ? 17.359 8.207 -36.744 1.00 85.38 80 ALA A CA 1
ATOM 613 C C . ALA A 1 80 ? 18.775 8.019 -36.173 1.00 85.38 80 ALA A C 1
ATOM 615 O O . ALA A 1 80 ? 19.747 7.951 -36.922 1.00 85.38 80 ALA A O 1
ATOM 616 N N . SER A 1 81 ? 18.912 7.961 -34.845 1.00 88.00 81 SER A N 1
ATOM 617 C CA . SER A 1 81 ? 20.184 7.733 -34.156 1.00 88.00 81 SER A CA 1
ATOM 618 C C . SER A 1 81 ? 19.973 7.148 -32.759 1.00 88.00 81 SER A C 1
ATOM 620 O O . SER A 1 81 ? 18.933 7.357 -32.135 1.00 88.00 81 SER A O 1
ATOM 622 N N . VAL A 1 82 ? 21.006 6.508 -32.204 1.00 87.44 82 VAL A N 1
ATOM 623 C CA . VAL A 1 82 ? 21.007 6.046 -30.802 1.00 87.44 82 VAL A CA 1
ATOM 624 C C . VAL A 1 82 ? 20.793 7.211 -29.827 1.00 87.44 82 VAL A C 1
ATOM 626 O O . VAL A 1 82 ? 20.103 7.069 -28.824 1.00 87.44 82 VAL A O 1
ATOM 629 N N . ALA A 1 83 ? 21.323 8.399 -30.133 1.00 88.44 83 ALA A N 1
ATOM 630 C CA . ALA A 1 83 ? 21.134 9.580 -29.293 1.00 88.44 83 ALA A CA 1
ATOM 631 C C . ALA A 1 83 ? 19.669 10.050 -29.250 1.00 88.44 83 ALA A C 1
ATOM 633 O O . ALA A 1 83 ? 19.214 10.543 -28.220 1.00 88.44 83 ALA A O 1
ATOM 634 N N . GLU A 1 84 ? 18.934 9.920 -30.357 1.00 88.88 84 GLU A N 1
ATOM 635 C CA . GLU A 1 84 ? 17.492 10.180 -30.402 1.00 88.88 84 GLU A CA 1
ATOM 636 C C . GLU A 1 84 ? 16.719 9.132 -29.605 1.00 88.88 84 GLU A C 1
ATOM 638 O O . GLU A 1 84 ? 15.953 9.502 -28.721 1.00 88.88 84 GLU A O 1
ATOM 643 N N . ALA A 1 85 ? 17.026 7.849 -29.810 1.00 90.19 85 ALA A N 1
ATOM 644 C CA . ALA A 1 85 ? 16.429 6.753 -29.053 1.00 90.19 85 ALA A CA 1
ATOM 645 C C . ALA A 1 85 ? 16.569 6.946 -27.529 1.00 90.19 85 ALA A C 1
ATOM 647 O O . ALA A 1 85 ? 15.602 6.799 -26.785 1.00 90.19 85 ALA A O 1
ATOM 648 N N . MET A 1 86 ? 17.752 7.352 -27.054 1.00 91.12 86 MET A N 1
ATOM 649 C CA . MET A 1 86 ? 17.988 7.604 -25.625 1.00 91.12 86 MET A CA 1
ATOM 650 C C . MET A 1 86 ? 17.237 8.837 -25.098 1.00 91.12 86 MET A C 1
ATOM 652 O O . MET A 1 86 ? 16.835 8.855 -23.933 1.00 91.12 86 MET A O 1
ATOM 656 N N . ARG A 1 87 ? 17.004 9.864 -25.932 1.00 91.38 87 ARG A N 1
ATOM 657 C CA . ARG A 1 87 ? 16.159 11.013 -25.554 1.00 91.38 87 ARG A CA 1
ATOM 658 C C . ARG A 1 87 ? 14.693 10.610 -25.421 1.00 91.38 87 ARG A C 1
ATOM 660 O O . ARG A 1 87 ? 14.047 11.045 -24.469 1.00 91.38 87 ARG A O 1
ATOM 667 N N . ASP A 1 88 ? 14.201 9.763 -26.315 1.00 89.19 88 ASP A N 1
ATOM 668 C CA . ASP A 1 88 ? 12.831 9.251 -26.256 1.00 89.19 88 ASP A CA 1
ATOM 669 C C . ASP A 1 88 ? 12.623 8.373 -25.020 1.00 89.19 88 ASP A C 1
ATOM 671 O O . ASP A 1 88 ? 11.673 8.582 -24.264 1.00 89.19 88 ASP A O 1
ATOM 675 N N . ILE A 1 89 ? 13.560 7.454 -24.751 1.00 92.25 89 ILE A N 1
ATOM 676 C CA . ILE A 1 89 ? 13.565 6.628 -23.533 1.00 92.25 89 ILE A CA 1
ATOM 677 C C . ILE A 1 89 ? 13.535 7.516 -22.282 1.00 92.25 89 ILE A C 1
ATOM 679 O O . ILE A 1 89 ? 12.701 7.316 -21.399 1.00 92.25 89 ILE A O 1
ATOM 683 N N . LYS A 1 90 ? 14.370 8.563 -22.228 1.00 92.38 90 LYS A N 1
ATOM 684 C CA . LYS A 1 90 ? 14.350 9.537 -21.127 1.00 92.38 90 LYS A CA 1
ATOM 685 C C . LYS A 1 90 ? 12.981 10.211 -20.971 1.00 92.38 90 LYS A C 1
ATOM 687 O O . LYS A 1 90 ? 12.508 10.355 -19.847 1.00 92.38 90 LYS A O 1
ATOM 692 N N . GLY A 1 91 ? 12.336 10.608 -22.069 1.00 90.25 91 GLY A N 1
ATOM 693 C CA . GLY A 1 91 ? 11.003 11.216 -22.035 1.00 90.25 91 GLY A CA 1
ATOM 694 C C . GLY A 1 91 ? 9.936 10.283 -21.453 1.00 90.25 91 GLY A C 1
ATOM 695 O O . GLY A 1 91 ? 9.098 10.712 -20.660 1.00 90.25 91 GLY A O 1
ATOM 696 N N . HIS A 1 92 ? 10.001 8.993 -21.782 1.00 91.56 92 HIS A N 1
ATOM 697 C CA . HIS A 1 92 ? 9.116 7.986 -21.199 1.00 91.56 92 HIS A CA 1
ATOM 698 C C . HIS A 1 92 ? 9.362 7.780 -19.699 1.00 91.56 92 HIS A C 1
ATOM 700 O O . HIS A 1 92 ? 8.389 7.699 -18.949 1.00 91.56 92 HIS A O 1
ATOM 706 N N . PHE A 1 93 ? 10.618 7.780 -19.238 1.00 91.19 93 PHE A N 1
ATOM 707 C CA . PHE A 1 93 ? 10.918 7.767 -17.801 1.00 91.19 93 PHE A CA 1
ATOM 708 C C . PHE A 1 93 ? 10.358 8.993 -17.076 1.00 91.19 93 PHE A C 1
ATOM 710 O O . PHE A 1 93 ? 9.794 8.845 -15.996 1.00 91.19 93 PHE A O 1
ATOM 717 N N . SER A 1 94 ? 10.444 10.189 -17.671 1.00 91.88 94 SER A N 1
ATOM 718 C CA . SER A 1 94 ? 9.843 11.394 -17.085 1.00 91.88 94 SER A CA 1
ATOM 719 C C . SER A 1 94 ? 8.326 11.268 -16.930 1.00 91.88 94 SER A C 1
ATOM 721 O O . SER A 1 94 ? 7.801 11.621 -15.880 1.00 91.88 94 SER A O 1
ATOM 723 N N . LYS A 1 95 ? 7.632 10.696 -17.922 1.00 89.88 95 LYS A N 1
ATOM 724 C CA . LYS A 1 95 ? 6.188 10.429 -17.828 1.00 89.88 95 LYS A CA 1
ATOM 725 C C . LYS A 1 95 ? 5.856 9.429 -16.717 1.00 89.88 95 LYS A C 1
ATOM 727 O O . LYS A 1 95 ? 4.896 9.621 -15.981 1.00 89.88 95 LYS A O 1
ATOM 732 N N . VAL A 1 96 ? 6.645 8.360 -16.596 1.00 90.81 96 VAL A N 1
ATOM 733 C CA . VAL A 1 96 ? 6.481 7.377 -15.515 1.00 90.81 96 VAL A CA 1
ATOM 734 C C . VAL A 1 96 ? 6.673 8.037 -14.148 1.00 90.81 96 VAL A C 1
ATOM 736 O O . VAL A 1 96 ? 5.866 7.813 -13.251 1.00 90.81 96 VAL A O 1
ATOM 739 N N . ALA A 1 97 ? 7.700 8.878 -14.003 1.00 89.38 97 ALA A N 1
ATOM 740 C CA . ALA A 1 97 ? 7.971 9.603 -12.767 1.00 89.38 97 ALA A CA 1
ATOM 741 C C . ALA A 1 97 ? 6.844 10.585 -12.401 1.00 89.38 97 ALA A C 1
ATOM 743 O O . ALA A 1 97 ? 6.480 10.675 -11.235 1.00 89.38 97 ALA A O 1
ATOM 744 N N . GLU A 1 98 ? 6.256 11.275 -13.382 1.00 88.69 98 GLU A N 1
ATOM 745 C CA . GLU A 1 98 ? 5.100 12.158 -13.172 1.00 88.69 98 GLU A CA 1
ATOM 746 C C . GLU A 1 98 ? 3.888 11.382 -12.635 1.00 88.69 98 GLU A C 1
ATOM 748 O O . GLU A 1 98 ? 3.321 11.761 -11.613 1.00 88.69 98 GLU A O 1
ATOM 753 N N . THR A 1 99 ? 3.547 10.241 -13.246 1.00 89.25 99 THR A N 1
ATOM 754 C CA . THR A 1 99 ? 2.438 9.397 -12.764 1.00 89.25 99 THR A CA 1
ATOM 755 C C . THR A 1 99 ? 2.720 8.791 -11.385 1.00 89.25 99 THR A C 1
ATOM 757 O O . THR A 1 99 ? 1.806 8.659 -10.575 1.00 89.25 99 THR A O 1
ATOM 760 N N . ALA A 1 100 ? 3.974 8.450 -11.077 1.00 87.25 100 ALA A N 1
ATOM 761 C CA . ALA A 1 100 ? 4.355 8.039 -9.725 1.00 87.25 100 ALA A CA 1
ATOM 762 C C . ALA A 1 100 ? 4.230 9.192 -8.712 1.00 87.25 100 ALA A C 1
ATOM 764 O O . ALA A 1 100 ? 3.841 8.964 -7.567 1.00 87.25 100 ALA A O 1
ATOM 765 N N . GLY A 1 101 ? 4.487 10.431 -9.142 1.00 86.38 101 GLY A N 1
ATOM 766 C CA . GLY A 1 101 ? 4.249 11.639 -8.355 1.00 86.38 101 GLY A CA 1
ATOM 767 C C . GLY A 1 101 ? 2.781 11.804 -7.955 1.00 86.38 101 GLY A C 1
ATOM 768 O O . GLY A 1 101 ? 2.505 12.107 -6.799 1.00 86.38 101 GLY A O 1
ATOM 769 N N . GLU A 1 102 ? 1.837 11.519 -8.858 1.00 86.88 102 GLU A N 1
ATOM 770 C CA . GLU A 1 102 ? 0.397 11.535 -8.541 1.00 86.88 102 GLU A CA 1
ATOM 771 C C . GLU A 1 102 ? 0.038 10.544 -7.422 1.00 86.88 102 GLU A C 1
ATOM 773 O O . GLU A 1 102 ? -0.736 10.873 -6.528 1.00 86.88 102 GLU A O 1
ATOM 778 N N . VAL A 1 103 ? 0.618 9.337 -7.440 1.00 88.44 103 VAL A N 1
ATOM 779 C CA . VAL A 1 103 ? 0.404 8.326 -6.388 1.00 88.44 103 VAL A CA 1
ATOM 780 C C . VAL A 1 103 ? 1.064 8.741 -5.075 1.00 88.44 103 VAL A C 1
ATOM 782 O O . VAL A 1 103 ? 0.496 8.523 -4.008 1.00 88.44 103 VAL A O 1
ATOM 785 N N . SER A 1 104 ? 2.237 9.375 -5.137 1.00 85.94 104 SER A N 1
ATOM 786 C CA . SER A 1 104 ? 2.929 9.884 -3.950 1.00 85.94 104 SER A CA 1
ATOM 787 C C . SER A 1 104 ? 2.073 10.889 -3.175 1.00 85.94 104 SER A C 1
ATOM 789 O O . SER A 1 104 ? 2.068 10.850 -1.950 1.00 85.94 104 SER A O 1
ATOM 791 N N . VAL A 1 105 ? 1.307 11.737 -3.870 1.00 83.00 105 VAL A N 1
ATOM 792 C CA . VAL A 1 105 ? 0.379 12.705 -3.251 1.00 83.00 105 VAL A CA 1
ATOM 793 C C . VAL A 1 105 ? -0.786 12.011 -2.528 1.00 83.00 105 VAL A C 1
ATOM 795 O O . VAL A 1 105 ? -1.277 12.492 -1.512 1.00 83.00 105 VAL A O 1
ATOM 798 N N . LEU A 1 106 ? -1.218 10.839 -3.003 1.00 84.50 106 LEU A N 1
ATOM 799 C CA . LEU A 1 106 ? -2.259 10.054 -2.323 1.00 84.50 106 LEU A CA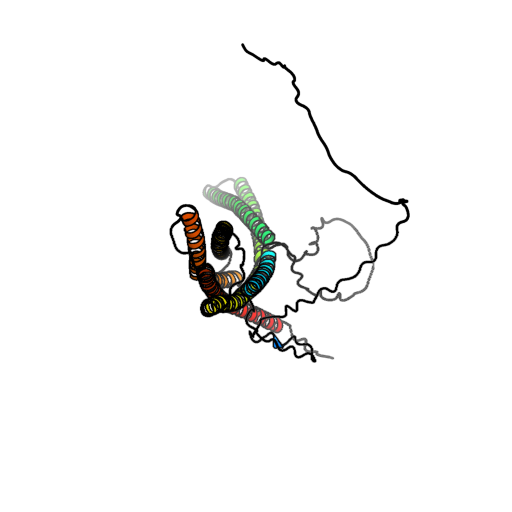 1
ATOM 800 C C . LEU A 1 106 ? -1.756 9.453 -1.001 1.00 84.50 106 LEU A C 1
ATOM 802 O O . LEU A 1 106 ? -2.546 9.214 -0.090 1.00 84.50 106 LEU A O 1
ATOM 806 N N . LEU A 1 107 ? -0.444 9.231 -0.888 1.00 78.19 107 LEU A N 1
ATOM 807 C CA . LEU A 1 107 ? 0.215 8.789 0.342 1.00 78.19 107 LEU A CA 1
ATOM 808 C C . LEU A 1 107 ? 0.584 9.973 1.254 1.00 78.19 107 LEU A C 1
ATOM 810 O O . LEU A 1 107 ? 0.540 9.837 2.478 1.00 78.19 107 LEU A O 1
ATOM 814 N N . GLU A 1 108 ? 0.885 11.140 0.678 1.00 71.25 108 GLU A N 1
ATOM 815 C CA . GLU A 1 108 ? 1.216 12.373 1.392 1.00 71.25 108 GLU A CA 1
ATOM 816 C C . GLU A 1 108 ? 0.450 13.590 0.843 1.00 71.25 108 GLU A C 1
ATOM 818 O O . GLU A 1 108 ? 0.764 14.102 -0.224 1.00 71.25 108 GLU A O 1
ATOM 823 N N . VAL A 1 109 ? -0.467 14.118 1.668 1.00 48.69 109 VAL A N 1
ATOM 824 C CA . VAL A 1 109 ? -1.069 15.465 1.572 1.00 48.69 109 VAL A CA 1
ATOM 825 C C . VAL A 1 109 ? -1.868 15.751 0.288 1.00 48.69 109 VAL A C 1
ATOM 827 O O . VAL A 1 109 ? -1.281 16.086 -0.726 1.00 48.69 109 VAL A O 1
ATOM 830 N N . VAL A 1 110 ? -3.211 15.781 0.378 1.00 43.09 110 VAL A N 1
ATOM 831 C CA . VAL A 1 110 ? -4.113 16.819 -0.197 1.00 43.09 110 VAL A CA 1
ATOM 832 C C . VAL A 1 110 ? -5.592 16.501 0.142 1.00 43.09 110 VAL A C 1
ATOM 834 O O . VAL A 1 110 ? -5.985 15.335 0.121 1.00 43.09 110 VAL A O 1
ATOM 837 N N . PRO A 1 111 ? -6.430 17.519 0.435 1.00 39.41 111 PRO A N 1
ATOM 838 C CA . PRO A 1 111 ? -7.856 17.358 0.729 1.00 39.41 111 PRO A CA 1
ATOM 839 C C . PRO A 1 111 ? -8.705 16.947 -0.483 1.00 39.41 111 PRO A C 1
ATOM 841 O O . PRO A 1 111 ? -8.796 17.665 -1.479 1.00 39.41 111 PRO A O 1
ATOM 844 N N . TYR A 1 112 ? -9.400 15.816 -0.364 1.00 37.03 112 TYR A N 1
ATOM 845 C CA . TYR A 1 112 ? -10.438 15.360 -1.288 1.00 37.03 112 TYR A CA 1
ATOM 846 C C . TYR A 1 112 ? -11.746 16.150 -1.091 1.00 37.03 112 TYR A C 1
ATOM 848 O O . TYR A 1 112 ? -12.455 16.004 -0.106 1.00 37.03 112 TYR A O 1
ATOM 856 N N . GLN A 1 113 ? -12.141 16.997 -2.038 1.00 34.38 113 GLN A N 1
ATOM 857 C CA . GLN A 1 113 ? -13.433 17.692 -1.961 1.00 34.38 113 GLN A CA 1
ATOM 858 C C . GLN A 1 113 ? -14.542 16.834 -2.587 1.00 34.38 113 GLN A C 1
ATOM 860 O O . GLN A 1 113 ? -14.891 17.017 -3.756 1.00 34.38 113 GLN A O 1
ATOM 865 N N . LYS A 1 114 ? -15.157 15.927 -1.810 1.00 35.00 114 LYS A N 1
ATOM 866 C CA . LYS A 1 114 ? -16.461 15.365 -2.203 1.00 35.00 114 LYS A CA 1
ATOM 867 C C . LYS A 1 114 ? -17.495 16.484 -2.103 1.00 35.00 114 LYS A C 1
ATOM 869 O O . LYS A 1 114 ? -17.828 16.931 -1.007 1.00 35.00 114 LYS A O 1
ATOM 874 N N . LYS A 1 115 ? -18.021 16.951 -3.239 1.00 31.89 115 LYS A N 1
ATOM 875 C CA . LYS A 1 115 ? -19.182 17.854 -3.260 1.00 31.89 115 LYS A CA 1
ATOM 876 C C . LYS A 1 115 ? -20.406 17.111 -2.723 1.00 31.89 115 LYS A C 1
ATOM 878 O O . LYS A 1 115 ? -21.155 16.514 -3.490 1.00 31.89 115 LYS A O 1
ATOM 883 N N . VAL A 1 116 ? -20.634 17.175 -1.416 1.00 35.69 116 VAL A N 1
ATOM 884 C CA . VAL A 1 116 ? -21.950 16.892 -0.841 1.00 35.69 116 VAL A CA 1
ATOM 885 C C . VAL A 1 116 ? -22.765 18.174 -0.974 1.00 35.69 116 VAL A C 1
ATOM 887 O O . VAL A 1 116 ? -22.448 19.191 -0.362 1.00 35.69 116 VAL A O 1
ATOM 890 N N . ARG A 1 117 ? -23.782 18.158 -1.840 1.00 28.91 117 ARG A N 1
ATOM 891 C CA . ARG A 1 117 ? -24.738 19.263 -1.965 1.00 28.91 117 ARG A CA 1
ATOM 892 C C . ARG A 1 117 ? -25.607 19.273 -0.699 1.00 28.91 117 ARG A C 1
ATOM 894 O O . ARG A 1 117 ? -26.287 18.276 -0.467 1.00 28.91 117 ARG A O 1
ATOM 901 N N . PRO A 1 118 ? -25.627 20.348 0.106 1.00 31.16 118 PRO A N 1
ATOM 902 C CA . PRO A 1 118 ? -26.558 20.431 1.222 1.00 31.16 118 PRO A CA 1
ATOM 903 C C . PRO A 1 118 ? -27.999 20.482 0.688 1.00 31.16 118 PRO A C 1
ATOM 905 O O . PRO A 1 118 ? -28.229 21.123 -0.349 1.00 31.16 118 PRO A O 1
ATOM 908 N N . PRO A 1 119 ? -28.977 19.844 1.356 1.00 34.12 119 PRO A N 1
ATOM 909 C CA . PRO A 1 119 ? -30.380 20.047 1.026 1.00 34.12 119 PRO A CA 1
ATOM 910 C C . PRO A 1 119 ? -30.737 21.528 1.211 1.00 34.12 119 PRO A C 1
ATOM 912 O O . PRO A 1 119 ? -30.294 22.178 2.158 1.00 34.12 119 PRO A O 1
ATOM 915 N N . ALA A 1 120 ? -31.498 22.074 0.261 1.00 35.72 120 ALA A N 1
ATOM 916 C CA . ALA A 1 120 ? -31.896 23.477 0.270 1.00 35.72 120 ALA A CA 1
ATOM 917 C C . ALA A 1 120 ? -32.694 23.808 1.546 1.00 35.72 120 ALA A C 1
ATOM 919 O O . ALA A 1 120 ? -33.549 23.007 1.940 1.00 35.72 120 ALA A O 1
ATOM 920 N N . PRO A 1 121 ? -32.468 24.974 2.175 1.00 36.12 121 PRO A N 1
ATOM 921 C CA . PRO A 1 121 ? -33.275 25.387 3.310 1.00 36.12 121 PRO A CA 1
ATOM 922 C C . PRO A 1 121 ? -34.708 25.628 2.827 1.00 36.12 121 PRO A C 1
ATOM 924 O O . PRO A 1 121 ? -34.958 26.493 1.985 1.00 36.12 121 PRO A O 1
ATOM 927 N N . ARG A 1 122 ? -35.653 24.836 3.345 1.00 40.56 122 ARG A N 1
ATOM 928 C CA . ARG A 1 122 ? -37.072 25.193 3.317 1.00 40.56 122 ARG A CA 1
ATOM 929 C C . ARG A 1 122 ? -37.220 26.388 4.251 1.00 40.56 122 ARG A C 1
ATOM 931 O O . ARG A 1 122 ? -36.898 26.285 5.430 1.00 40.56 122 ARG A O 1
ATOM 938 N N . GLY A 1 123 ? -37.565 27.536 3.680 1.00 40.44 123 GLY A N 1
ATOM 939 C CA . GLY A 1 123 ? -37.786 28.751 4.444 1.00 40.44 123 GLY A CA 1
ATOM 940 C C . GLY A 1 123 ? -39.083 28.644 5.222 1.00 40.44 123 GLY A C 1
ATOM 941 O O . GLY A 1 123 ? -40.079 28.248 4.635 1.00 40.44 123 GLY A O 1
ATOM 942 N N . ASP A 1 124 ? -39.052 29.052 6.488 1.00 39.66 124 ASP A N 1
ATOM 943 C CA . ASP A 1 124 ? -40.239 29.407 7.252 1.00 39.66 124 ASP A CA 1
ATOM 944 C C . ASP A 1 124 ? -39.912 30.588 8.188 1.00 39.66 124 ASP A C 1
ATOM 946 O O . ASP A 1 124 ? -39.077 30.495 9.082 1.00 39.66 124 ASP A O 1
ATOM 950 N N . VAL A 1 125 ? -40.536 31.718 7.844 1.00 41.78 125 VAL A N 1
ATOM 951 C CA . VAL A 1 125 ? -41.172 32.759 8.675 1.00 41.78 125 VAL A CA 1
ATOM 952 C C . VAL A 1 125 ? -40.506 33.158 10.005 1.00 41.78 125 VAL A C 1
ATOM 954 O O . VAL A 1 125 ? -40.534 32.430 10.992 1.00 41.78 125 VAL A O 1
ATOM 957 N N . GLU A 1 126 ? -40.031 34.407 10.045 1.00 34.88 126 GLU A N 1
ATOM 958 C CA . GLU A 1 126 ? -39.666 35.144 11.261 1.00 34.88 126 GLU A CA 1
ATOM 959 C C . GLU A 1 126 ? -40.898 35.457 12.131 1.00 34.88 126 GLU A C 1
ATOM 961 O O . GLU A 1 126 ? -41.905 35.975 11.644 1.00 34.88 126 GLU A O 1
ATOM 966 N N . GLY A 1 127 ? -40.777 35.195 13.435 1.00 35.59 127 GLY A N 1
ATOM 967 C CA . GLY A 1 127 ? -41.726 35.587 14.476 1.00 35.59 127 GLY A CA 1
ATOM 968 C C . GLY A 1 127 ? -41.060 35.606 15.858 1.00 35.59 127 GLY A C 1
ATOM 969 O O . GLY A 1 127 ? -40.813 34.558 16.439 1.00 35.59 127 GLY A O 1
ATOM 970 N N . ASP A 1 128 ? -40.737 36.824 16.288 1.00 36.72 128 ASP A N 1
ATOM 971 C CA . ASP A 1 128 ? -40.504 37.402 17.627 1.00 36.72 128 ASP A CA 1
ATOM 972 C C . ASP A 1 128 ? -40.768 36.567 18.913 1.00 36.72 128 ASP A C 1
ATOM 974 O O . ASP A 1 128 ? -41.836 35.978 19.059 1.00 36.72 128 ASP A O 1
ATOM 978 N N . ASP A 1 129 ? -39.808 36.588 19.858 1.00 34.97 129 ASP A N 1
ATOM 979 C CA . ASP A 1 129 ? -39.919 37.036 21.277 1.00 34.97 129 ASP A CA 1
ATOM 980 C C . ASP A 1 129 ? -38.800 36.424 22.174 1.00 34.97 129 ASP A C 1
ATOM 982 O O . ASP A 1 129 ? -38.280 35.337 21.915 1.00 34.97 129 ASP A O 1
ATOM 986 N N . GLY A 1 130 ? -38.360 37.173 23.192 1.00 38.12 130 GLY A N 1
ATOM 987 C CA . GLY A 1 130 ? -37.106 37.000 23.938 1.00 38.12 130 GLY A CA 1
ATOM 988 C C . GLY A 1 130 ? -37.096 36.062 25.160 1.00 38.12 130 GLY A C 1
ATOM 989 O O . GLY A 1 130 ? -38.088 35.440 25.524 1.00 38.12 130 GLY A O 1
ATOM 990 N N . GLY A 1 131 ? -35.933 36.013 25.836 1.00 31.97 131 GLY A N 1
ATOM 991 C CA . GLY A 1 131 ? -35.793 35.518 27.220 1.00 31.97 131 GLY A CA 1
ATOM 992 C C . GLY A 1 131 ? -34.685 34.484 27.512 1.00 31.97 131 GLY A C 1
ATOM 993 O O . GLY A 1 131 ? -34.821 33.314 27.195 1.00 31.97 131 GLY A O 1
ATOM 994 N N . GLU A 1 132 ? -33.642 34.944 28.216 1.00 33.94 132 GLU A N 1
ATOM 995 C CA . GLU A 1 132 ? -32.851 34.277 29.281 1.00 33.94 132 GLU A CA 1
ATOM 996 C C . GLU A 1 132 ? -32.009 32.978 29.065 1.00 33.94 132 GLU A C 1
ATOM 998 O O . GLU A 1 132 ? -32.473 31.849 29.137 1.00 33.94 132 GLU A O 1
ATOM 1003 N N . GLN A 1 133 ? -30.693 33.194 28.921 1.00 41.38 133 GLN A N 1
ATOM 1004 C CA . GLN A 1 133 ? -29.519 32.618 29.623 1.00 41.38 133 GLN A CA 1
ATOM 1005 C C . GLN A 1 133 ? -29.391 31.138 30.121 1.00 41.38 133 GLN A C 1
ATOM 1007 O O . GLN A 1 133 ? -30.136 30.632 30.949 1.00 41.38 133 GLN A O 1
ATOM 1012 N N . VAL A 1 134 ? -28.194 30.609 29.792 1.00 38.84 134 VAL A N 1
ATOM 1013 C CA . VAL A 1 134 ? -27.338 29.560 30.413 1.00 38.84 134 VAL A CA 1
ATOM 1014 C C . VAL A 1 134 ? -27.580 28.081 30.067 1.00 38.84 134 VAL A C 1
ATOM 1016 O O . VAL A 1 134 ? -28.302 27.349 30.732 1.00 38.84 134 VAL A O 1
ATOM 1019 N N . GLY A 1 135 ? -26.760 27.594 29.132 1.00 31.20 135 GLY A N 1
ATOM 1020 C CA . GLY A 1 135 ? -26.326 26.202 29.030 1.00 31.20 135 GLY A CA 1
ATOM 1021 C C . GLY A 1 135 ? -24.998 26.173 28.277 1.00 31.20 135 GLY A C 1
ATOM 1022 O O . GLY A 1 135 ? -24.897 26.772 27.208 1.00 31.20 135 GLY A O 1
ATOM 1023 N N . ALA A 1 136 ? -23.960 25.565 28.855 1.00 38.66 136 ALA A N 1
ATOM 1024 C CA . ALA A 1 136 ? -22.647 25.436 28.228 1.00 38.66 136 ALA A CA 1
ATOM 1025 C C . ALA A 1 136 ? -22.802 24.772 26.852 1.00 38.66 136 ALA A C 1
ATOM 1027 O O . ALA A 1 136 ? -23.097 23.584 26.749 1.00 38.66 136 ALA A O 1
ATOM 1028 N N . ARG A 1 137 ? -22.660 25.580 25.801 1.00 34.69 137 ARG A N 1
ATOM 1029 C CA . ARG A 1 137 ? -22.749 25.149 24.412 1.00 34.69 137 ARG A CA 1
ATOM 1030 C C . ARG A 1 137 ? -21.528 24.279 24.134 1.00 34.69 137 ARG A C 1
ATOM 1032 O O . ARG A 1 137 ? -20.408 24.787 24.109 1.00 34.69 137 ARG A O 1
ATOM 1039 N N . GLU A 1 138 ? -21.751 22.977 23.967 1.00 38.94 138 GLU A N 1
ATOM 1040 C CA . GLU A 1 138 ? -20.793 22.093 23.302 1.00 38.94 138 GLU A CA 1
ATOM 1041 C C . GLU A 1 138 ? -20.296 22.790 22.027 1.00 38.94 138 GLU A C 1
ATOM 1043 O O . GLU A 1 138 ? -21.103 23.433 21.340 1.00 38.94 138 GLU A O 1
ATOM 1048 N N . PRO A 1 139 ? -18.990 22.732 21.710 1.00 36.78 139 PRO A N 1
ATOM 1049 C CA . PRO A 1 139 ? -18.500 23.338 20.489 1.00 36.78 139 PRO A CA 1
ATOM 1050 C C . PRO A 1 139 ? -19.238 22.689 19.319 1.00 36.78 139 PRO A C 1
ATOM 1052 O O . PRO A 1 139 ? -19.120 21.490 19.072 1.00 36.78 139 PRO A O 1
ATOM 1055 N N . SER A 1 140 ? -20.043 23.511 18.642 1.00 36.50 140 SER A N 1
ATOM 1056 C CA . SER A 1 140 ? -20.617 23.231 17.329 1.00 36.50 140 SER A CA 1
ATOM 1057 C C . SER A 1 140 ? -19.561 22.521 16.487 1.00 36.50 140 SER A C 1
ATOM 1059 O O . SER A 1 140 ? -18.433 23.019 16.463 1.00 36.50 140 SER A O 1
ATOM 1061 N N . PRO A 1 141 ? -19.874 21.408 15.797 1.00 42.19 141 PRO A N 1
ATOM 1062 C CA . PRO A 1 141 ? -18.908 20.809 14.896 1.00 42.19 141 PRO A CA 1
ATOM 1063 C C . PRO A 1 141 ? -18.544 21.882 13.872 1.00 42.19 141 PRO A C 1
ATOM 1065 O O . PRO A 1 141 ? -19.403 22.366 13.129 1.00 42.19 141 PRO A O 1
ATOM 1068 N N . GLU A 1 142 ? -17.293 22.337 13.924 1.00 36.28 142 GLU A N 1
ATOM 1069 C CA . GLU A 1 142 ? -16.750 23.219 12.905 1.00 36.28 142 GLU A CA 1
ATOM 1070 C C . GLU A 1 142 ? -16.969 22.561 11.537 1.00 36.28 142 GLU A C 1
ATOM 1072 O O . GLU A 1 142 ? -16.976 21.327 11.451 1.00 36.28 142 GLU A O 1
ATOM 1077 N N . PRO A 1 143 ? -17.175 23.349 10.468 1.00 34.97 143 PRO A N 1
ATOM 1078 C CA . PRO A 1 143 ? -17.373 22.804 9.135 1.00 34.97 143 PRO A CA 1
ATOM 1079 C C . PRO A 1 143 ? -16.226 21.840 8.833 1.00 34.97 143 PRO A C 1
ATOM 1081 O O . PRO A 1 143 ? -15.069 22.258 8.791 1.00 34.97 143 PRO A O 1
ATOM 1084 N N . PHE A 1 144 ? -16.547 20.550 8.688 1.00 38.34 144 PHE A N 1
ATOM 1085 C CA . PHE A 1 144 ? -15.578 19.499 8.405 1.00 38.34 144 PHE A CA 1
ATOM 1086 C C . PHE A 1 144 ? -14.741 19.923 7.195 1.00 38.34 144 PHE A C 1
ATOM 1088 O O . PHE A 1 144 ? -15.226 19.930 6.062 1.00 38.34 144 PHE A O 1
ATOM 1095 N N . GLN A 1 145 ? -13.482 20.296 7.436 1.00 39.44 145 GLN A N 1
ATOM 1096 C CA . GLN A 1 145 ? -12.478 20.391 6.387 1.00 39.44 145 GLN A CA 1
ATOM 1097 C C . GLN A 1 145 ? -12.248 18.964 5.896 1.00 39.44 145 GLN A C 1
ATOM 1099 O O . GLN A 1 145 ? -11.544 18.166 6.512 1.00 39.44 145 GLN A O 1
ATOM 1104 N N . LEU A 1 146 ? -12.987 18.623 4.846 1.00 41.28 146 LEU A N 1
ATOM 1105 C CA . LEU A 1 146 ? -13.056 17.300 4.261 1.00 41.28 146 LEU A CA 1
ATOM 1106 C C . LEU A 1 146 ? -11.678 16.920 3.690 1.00 41.28 146 LEU A C 1
ATOM 1108 O O . LEU A 1 146 ? -11.218 17.487 2.698 1.00 41.28 146 LEU A O 1
ATOM 1112 N N . PHE A 1 147 ? -11.115 15.913 4.368 1.00 46.03 147 PHE A N 1
ATOM 1113 C CA . PHE A 1 147 ? -9.928 15.086 4.125 1.00 46.03 147 PHE A CA 1
ATOM 1114 C C . PHE A 1 147 ? -8.566 15.703 4.480 1.00 46.03 147 PHE A C 1
ATOM 1116 O O . PHE A 1 147 ? -7.984 16.513 3.770 1.00 46.03 147 PHE A O 1
ATOM 1123 N N . GLN A 1 148 ? -8.049 15.243 5.617 1.00 61.00 148 GLN A N 1
ATOM 1124 C CA . GLN A 1 148 ? -6.644 15.322 6.006 1.00 61.00 148 GLN A CA 1
ATOM 1125 C C . GLN A 1 148 ? -5.831 14.273 5.222 1.00 61.00 148 GLN A C 1
ATOM 1127 O O . GLN A 1 148 ? -6.406 13.374 4.603 1.00 61.00 148 GLN A O 1
ATOM 1132 N N . SER A 1 149 ? -4.505 14.398 5.214 1.00 79.62 149 SER A N 1
ATOM 1133 C CA . SER A 1 149 ? -3.608 13.452 4.540 1.00 79.62 149 SER A CA 1
ATOM 1134 C C . SER A 1 149 ? -3.792 12.016 5.048 1.00 79.62 149 SER A C 1
ATOM 1136 O O . SER A 1 149 ? -4.200 11.791 6.188 1.00 79.62 149 SER A O 1
ATOM 1138 N N . HIS A 1 150 ? -3.433 11.030 4.221 1.00 88.19 150 HIS A N 1
ATOM 1139 C CA . HIS A 1 150 ? -3.501 9.616 4.594 1.00 88.19 150 HIS A CA 1
ATOM 1140 C C . HIS A 1 150 ? -2.764 9.309 5.906 1.00 88.19 150 HIS A C 1
ATOM 1142 O O . HIS A 1 150 ? -3.285 8.630 6.792 1.00 88.19 150 HIS A O 1
ATOM 1148 N N . LYS A 1 151 ? -1.583 9.912 6.072 1.00 87.88 151 LYS A N 1
ATOM 1149 C CA . LYS A 1 151 ? -0.811 9.879 7.314 1.00 87.88 151 LYS A CA 1
ATOM 1150 C C . LYS A 1 151 ? -1.587 10.424 8.515 1.00 87.88 151 LYS A C 1
ATOM 1152 O O . LYS A 1 151 ? -1.631 9.766 9.545 1.00 87.88 151 LYS A O 1
ATOM 1157 N N . GLU A 1 152 ? -2.218 11.588 8.396 1.00 87.06 152 GLU A N 1
ATOM 1158 C CA . GLU A 1 152 ? -2.983 12.189 9.499 1.00 87.06 152 GLU A CA 1
ATOM 1159 C C . GLU A 1 152 ? -4.208 11.350 9.888 1.00 87.06 152 GLU A C 1
ATOM 1161 O O . GLU A 1 152 ? -4.561 11.288 11.069 1.00 87.06 152 GLU A O 1
ATOM 1166 N N . SER A 1 153 ? -4.856 10.683 8.926 1.00 91.00 153 SER A N 1
ATOM 1167 C CA . SER A 1 153 ? -5.928 9.723 9.217 1.00 91.00 153 SER A CA 1
ATOM 1168 C C . SER A 1 153 ? -5.402 8.516 10.001 1.00 91.00 153 SER A C 1
ATOM 1170 O O . SER A 1 153 ? -6.014 8.140 11.001 1.00 91.00 153 SER A O 1
ATOM 1172 N N . LEU A 1 154 ? -4.240 7.963 9.631 1.00 92.06 154 LEU A N 1
ATOM 1173 C CA . LEU A 1 154 ? -3.582 6.888 10.390 1.00 92.06 154 LEU A CA 1
ATOM 1174 C C . LEU A 1 154 ? -3.125 7.346 11.787 1.00 92.06 154 LEU A C 1
ATOM 1176 O O . LEU A 1 154 ? -3.339 6.631 12.766 1.00 92.06 154 LEU A O 1
ATOM 1180 N N . ASP A 1 155 ? -2.560 8.548 11.912 1.00 92.00 155 ASP A N 1
ATOM 1181 C CA . ASP A 1 155 ? -2.127 9.119 13.194 1.00 92.00 155 ASP A CA 1
ATOM 1182 C C . ASP A 1 155 ? -3.320 9.323 14.143 1.00 92.00 155 ASP A C 1
ATOM 1184 O O . ASP A 1 155 ? -3.254 8.992 15.332 1.00 92.00 155 ASP A O 1
ATOM 1188 N N . ARG A 1 156 ? -4.449 9.823 13.622 1.00 93.00 156 ARG A N 1
ATOM 1189 C CA . ARG A 1 156 ? -5.693 9.951 14.395 1.00 93.00 156 ARG A CA 1
ATOM 1190 C C . ARG A 1 156 ? -6.268 8.601 14.776 1.00 93.00 156 ARG A C 1
ATOM 1192 O O . ARG A 1 156 ? -6.697 8.445 15.918 1.00 93.00 156 ARG A O 1
ATOM 1199 N N . LEU A 1 157 ? -6.287 7.647 13.850 1.00 93.00 157 LEU A N 1
ATOM 1200 C CA . LEU A 1 157 ? -6.742 6.289 14.120 1.00 93.00 157 LEU A CA 1
ATOM 1201 C C . LEU A 1 157 ? -5.950 5.689 15.288 1.00 93.00 157 LEU A C 1
ATOM 1203 O O . LEU A 1 157 ? -6.546 5.283 16.284 1.00 93.00 157 LEU A O 1
ATOM 1207 N N . TYR A 1 158 ? -4.620 5.771 15.234 1.00 93.62 158 TYR A N 1
ATOM 1208 C CA . TYR A 1 158 ? -3.741 5.316 16.309 1.00 93.62 158 TYR A CA 1
ATOM 1209 C C . TYR A 1 158 ? -3.994 6.047 17.640 1.00 93.62 158 TYR A C 1
ATOM 1211 O O . TYR A 1 158 ? -4.047 5.426 18.705 1.00 93.62 158 TYR A O 1
ATOM 1219 N N . ALA A 1 159 ? -4.201 7.368 17.610 1.00 96.56 159 ALA A N 1
ATOM 1220 C CA . ALA A 1 159 ? -4.523 8.139 18.810 1.00 96.56 159 ALA A CA 1
ATOM 1221 C C . ALA A 1 159 ? -5.853 7.698 19.450 1.00 96.56 159 ALA A C 1
ATOM 1223 O O . ALA A 1 159 ? -5.939 7.575 20.678 1.00 96.56 159 ALA A O 1
ATOM 1224 N N . TRP A 1 160 ? -6.880 7.425 18.640 1.00 96.44 160 TRP A N 1
ATOM 1225 C CA . TRP A 1 160 ? -8.162 6.917 19.129 1.00 96.44 160 TRP A CA 1
ATOM 1226 C C . TRP A 1 160 ? -8.059 5.494 19.670 1.00 96.44 160 TRP A C 1
ATOM 1228 O O . TRP A 1 160 ? -8.651 5.212 20.710 1.00 96.44 160 TRP A O 1
ATOM 1238 N N . GLU A 1 161 ? -7.276 4.619 19.043 1.00 95.12 161 GLU A N 1
ATOM 1239 C CA . GLU A 1 161 ? -7.013 3.268 19.554 1.00 95.12 161 GLU A CA 1
ATOM 1240 C C . GLU A 1 161 ? -6.285 3.294 20.898 1.00 95.12 161 GLU A C 1
ATOM 1242 O O . GLU A 1 161 ? -6.658 2.582 21.835 1.00 95.12 161 GLU A O 1
ATOM 1247 N N . LYS A 1 162 ? -5.291 4.176 21.042 1.00 96.88 162 LYS A N 1
ATOM 1248 C CA . LYS A 1 162 ? -4.616 4.392 22.323 1.00 96.88 162 LYS A CA 1
ATOM 1249 C C . LYS A 1 162 ? -5.598 4.866 23.395 1.00 96.88 162 LYS A C 1
ATOM 1251 O O . LYS A 1 162 ? -5.580 4.351 24.514 1.00 96.88 162 LYS A O 1
ATOM 1256 N N . LYS A 1 163 ? -6.490 5.800 23.052 1.00 97.81 163 LYS A N 1
ATOM 1257 C CA . LYS A 1 163 ? -7.540 6.260 23.967 1.00 97.81 163 LYS A CA 1
ATOM 1258 C C . LYS A 1 163 ? -8.504 5.129 24.332 1.00 97.81 163 LYS A C 1
ATOM 1260 O O . LYS A 1 163 ? -8.825 4.970 25.505 1.00 97.81 163 LYS A O 1
ATOM 1265 N N . LEU A 1 164 ? -8.924 4.312 23.364 1.00 97.19 164 LEU A N 1
ATOM 1266 C CA . LEU A 1 164 ? -9.796 3.160 23.603 1.00 97.19 164 LEU A CA 1
ATOM 1267 C C . LEU A 1 164 ? -9.173 2.211 24.629 1.00 97.19 164 LEU A C 1
ATOM 1269 O O . LEU A 1 164 ? -9.836 1.797 25.578 1.00 97.19 164 LEU A O 1
ATOM 1273 N N . TYR A 1 165 ? -7.883 1.912 24.479 1.00 97.00 165 TYR A N 1
ATOM 1274 C CA . TYR A 1 165 ? -7.147 1.090 25.433 1.00 97.00 165 TYR A CA 1
ATOM 1275 C C . TYR A 1 165 ? -7.155 1.686 26.852 1.00 97.00 165 TYR A C 1
ATOM 1277 O O . TYR A 1 165 ? -7.377 0.966 27.829 1.00 97.00 165 TYR A O 1
ATOM 1285 N N . GLU A 1 166 ? -6.946 2.997 26.988 1.00 98.38 166 GLU A N 1
ATOM 1286 C CA . GLU A 1 166 ? -6.980 3.689 28.281 1.00 98.38 166 GLU A CA 1
ATOM 1287 C C . GLU A 1 166 ? -8.374 3.642 28.933 1.00 98.38 166 GLU A C 1
ATOM 1289 O O . GLU A 1 166 ? -8.477 3.316 30.122 1.00 98.38 166 GLU A O 1
ATOM 1294 N N . GLU A 1 167 ? -9.436 3.882 28.157 1.00 98.06 167 GLU A N 1
ATOM 1295 C CA . GLU A 1 167 ? -10.836 3.819 28.603 1.00 98.06 167 GLU A CA 1
ATOM 1296 C C . GLU A 1 167 ? -11.231 2.403 29.042 1.00 98.06 167 GLU A C 1
ATOM 1298 O O . GLU A 1 167 ? -11.772 2.217 30.136 1.00 98.06 167 GLU A O 1
ATOM 1303 N N . VAL A 1 168 ? -10.881 1.378 28.255 1.00 98.00 168 VAL A N 1
ATOM 1304 C CA . VAL A 1 168 ? -11.124 -0.031 28.606 1.00 98.00 168 VAL A CA 1
ATOM 1305 C C . VAL A 1 168 ? -10.385 -0.397 29.893 1.00 98.00 168 VAL A C 1
ATOM 1307 O O . VAL A 1 168 ? -10.971 -0.985 30.804 1.00 98.00 168 VAL A O 1
ATOM 1310 N N . ARG A 1 169 ? -9.116 0.010 30.039 1.00 98.19 169 ARG A N 1
ATOM 1311 C CA . ARG A 1 169 ? -8.363 -0.224 31.281 1.00 98.19 169 ARG A CA 1
ATOM 1312 C C . ARG A 1 169 ? -8.963 0.500 32.480 1.00 98.19 169 ARG A C 1
ATOM 1314 O O . ARG A 1 169 ? -8.858 -0.011 33.597 1.00 98.19 169 ARG A O 1
ATOM 1321 N N . ALA A 1 170 ? -9.517 1.695 32.296 1.00 97.88 170 ALA A N 1
ATOM 1322 C CA . ALA A 1 170 ? -10.198 2.426 33.358 1.00 97.88 170 ALA A CA 1
ATOM 1323 C C . ALA A 1 170 ? -11.502 1.732 33.768 1.00 97.88 170 ALA A C 1
ATOM 1325 O O . ALA A 1 170 ? -11.695 1.480 34.961 1.00 97.88 170 ALA A O 1
ATOM 1326 N N . GLY A 1 171 ? -12.330 1.344 32.796 1.00 98.06 171 GLY A N 1
ATOM 1327 C CA . GLY A 1 171 ? -13.558 0.581 33.019 1.00 98.06 171 GLY A CA 1
ATOM 1328 C C . GLY A 1 171 ? -13.304 -0.745 33.735 1.00 98.06 171 GLY A C 1
ATOM 1329 O O . GLY A 1 171 ? -14.010 -1.078 34.686 1.00 98.06 171 GLY A O 1
ATOM 1330 N N . GLU A 1 172 ? -12.230 -1.452 33.382 1.00 98.31 172 GLU A N 1
ATOM 1331 C CA . GLU A 1 172 ? -11.858 -2.715 34.024 1.00 98.31 172 GLU A CA 1
ATOM 1332 C C . GLU A 1 172 ? -11.520 -2.545 35.515 1.00 98.31 172 GLU A C 1
ATOM 1334 O O . GLU A 1 172 ? -11.936 -3.343 36.356 1.00 98.31 172 GLU A O 1
ATOM 1339 N N . ARG A 1 173 ? -10.844 -1.451 35.895 1.00 98.19 173 ARG A N 1
ATOM 1340 C CA . ARG A 1 173 ? -10.592 -1.141 37.317 1.00 98.19 173 ARG A CA 1
ATOM 1341 C C . ARG A 1 173 ? -11.891 -0.887 38.089 1.00 98.19 173 ARG A C 1
ATOM 1343 O O . ARG A 1 173 ? -12.006 -1.284 39.255 1.00 98.19 173 ARG A O 1
ATOM 1350 N N . VAL A 1 174 ? -12.869 -0.240 37.453 1.00 98.44 174 VAL A N 1
ATOM 1351 C CA . VAL A 1 174 ? -14.204 -0.023 38.033 1.00 98.44 174 VAL A CA 1
ATOM 1352 C C . VAL A 1 174 ? -14.948 -1.352 38.169 1.00 98.44 174 VAL A C 1
ATOM 1354 O O . VAL A 1 174 ? -15.500 -1.619 39.237 1.00 98.44 174 VAL A O 1
ATOM 1357 N N . ARG A 1 175 ? -14.895 -2.217 37.146 1.00 98.38 175 ARG A N 1
ATOM 1358 C CA . ARG A 1 175 ? -15.502 -3.557 37.157 1.00 98.38 175 ARG A CA 1
ATOM 1359 C C . ARG A 1 175 ? -14.962 -4.421 38.296 1.00 98.38 175 ARG A C 1
ATOM 1361 O O . ARG A 1 175 ? -15.747 -4.940 39.086 1.00 98.38 175 ARG A O 1
ATOM 1368 N N . LEU A 1 176 ? -13.642 -4.489 38.467 1.00 98.44 176 LEU A N 1
ATOM 1369 C CA . LEU A 1 176 ? -13.016 -5.232 39.570 1.00 98.44 176 LEU 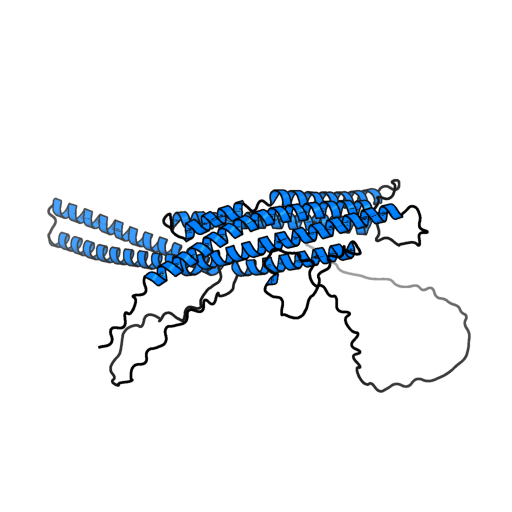A CA 1
ATOM 1370 C C . LEU A 1 176 ? -13.438 -4.694 40.948 1.00 98.44 176 LEU A C 1
ATOM 1372 O O . LEU A 1 176 ? -13.701 -5.455 41.882 1.00 98.44 176 LEU A O 1
ATOM 1376 N N . SER A 1 177 ? -13.547 -3.369 41.085 1.00 98.38 177 SER A N 1
ATOM 1377 C CA . SER A 1 177 ? -14.019 -2.738 42.324 1.00 98.38 177 SER A CA 1
ATOM 1378 C C . SER A 1 177 ? -15.489 -3.066 42.607 1.00 98.38 177 SER A C 1
ATOM 1380 O O . SER A 1 177 ? -15.853 -3.332 43.757 1.00 98.38 177 SER A O 1
ATOM 1382 N N . TYR A 1 178 ? -16.324 -3.077 41.565 1.00 98.56 178 TYR A N 1
ATOM 1383 C CA . TYR A 1 178 ? -17.729 -3.473 41.628 1.00 98.56 178 TYR A CA 1
ATOM 1384 C C . TYR A 1 178 ? -17.873 -4.925 42.092 1.00 98.56 178 TYR A C 1
ATOM 1386 O O . TYR A 1 178 ? -18.564 -5.185 43.078 1.00 98.56 178 TYR A O 1
ATOM 1394 N N . GLU A 1 179 ? -17.155 -5.856 41.464 1.00 98.31 179 GLU A N 1
ATOM 1395 C CA . GLU A 1 179 ? -17.170 -7.281 41.815 1.00 98.31 179 GLU A CA 1
ATOM 1396 C C . GLU A 1 179 ? -16.738 -7.516 43.267 1.00 98.31 179 GLU A C 1
ATOM 1398 O O . GLU A 1 179 ? -17.413 -8.234 44.012 1.00 98.31 179 GLU A O 1
ATOM 1403 N N . LYS A 1 180 ? -15.679 -6.830 43.720 1.00 98.50 180 LYS A N 1
ATOM 1404 C CA . LYS A 1 180 ? -15.229 -6.883 45.119 1.00 98.50 180 LYS A CA 1
ATOM 1405 C C . LYS A 1 180 ? -16.318 -6.423 46.090 1.00 98.50 180 LYS A C 1
ATOM 1407 O O . LYS A 1 180 ? -16.492 -7.029 47.147 1.00 98.50 180 LYS A O 1
ATOM 1412 N N . LYS A 1 181 ? -17.065 -5.365 45.755 1.00 98.19 181 LYS A N 1
ATOM 1413 C CA . LYS A 1 181 ? -18.161 -4.862 46.599 1.00 98.19 181 LYS A CA 1
ATOM 1414 C C . LYS A 1 181 ? -19.376 -5.781 46.596 1.00 98.19 181 LYS A C 1
ATOM 1416 O O . LYS A 1 181 ? -19.969 -5.980 47.652 1.00 98.19 181 LYS A O 1
ATOM 1421 N N . VAL A 1 182 ? -19.705 -6.394 45.463 1.00 98.00 182 VAL A N 1
ATOM 1422 C CA . VAL A 1 182 ? -20.756 -7.418 45.383 1.00 98.00 182 VAL A CA 1
ATOM 1423 C C . VAL A 1 182 ? -20.393 -8.639 46.234 1.00 98.00 182 VAL A C 1
ATOM 1425 O O . VAL A 1 182 ? -21.229 -9.124 46.994 1.00 98.00 182 VAL A O 1
ATOM 1428 N N . ALA A 1 183 ? -19.143 -9.106 46.175 1.00 97.94 183 ALA A N 1
ATOM 1429 C CA . ALA A 1 183 ? -18.663 -10.190 47.032 1.00 97.94 183 ALA A CA 1
ATOM 1430 C C . ALA A 1 183 ? -18.700 -9.807 48.524 1.00 97.94 183 ALA A C 1
ATOM 1432 O O . ALA A 1 183 ? -19.129 -10.606 49.356 1.00 97.94 183 ALA A O 1
ATOM 1433 N N . GLN A 1 184 ? -18.318 -8.567 48.858 1.00 97.44 184 GLN A N 1
ATOM 1434 C CA . GLN A 1 184 ? -18.420 -8.038 50.219 1.00 97.44 184 GLN A CA 1
ATOM 1435 C C . GLN A 1 184 ? -19.869 -8.052 50.727 1.00 97.44 184 GLN A C 1
ATOM 1437 O O . GLN A 1 184 ? -20.095 -8.476 51.857 1.00 97.44 184 GLN A O 1
ATOM 1442 N N . LEU A 1 185 ? -20.840 -7.635 49.906 1.00 97.75 185 LEU A N 1
ATOM 1443 C CA . LEU A 1 185 ? -22.257 -7.645 50.279 1.00 97.75 185 LEU A CA 1
ATOM 1444 C C . LEU A 1 185 ? -22.751 -9.066 50.583 1.00 97.75 185 LEU A C 1
ATOM 1446 O O . LEU A 1 185 ? -23.345 -9.285 51.630 1.00 97.75 185 LEU A O 1
ATOM 1450 N N . ARG A 1 186 ? -22.420 -10.046 49.729 1.00 96.75 186 ARG A N 1
ATOM 1451 C CA . ARG A 1 186 ? -22.778 -11.461 49.955 1.00 96.75 186 ARG A CA 1
ATOM 1452 C C . ARG A 1 186 ? -22.224 -11.996 51.279 1.00 96.75 186 ARG A C 1
ATOM 1454 O O . ARG A 1 186 ? -22.912 -12.723 51.983 1.00 96.75 186 ARG A O 1
ATOM 1461 N N . SER A 1 187 ? -20.991 -11.622 51.621 1.00 96.56 187 SER A N 1
ATOM 1462 C CA . SER A 1 187 ? -20.371 -11.992 52.899 1.00 96.56 187 SER A CA 1
ATOM 1463 C C . SER A 1 187 ? -21.050 -11.309 54.094 1.00 96.56 187 SER A C 1
ATOM 1465 O O . SER A 1 187 ? -21.258 -11.940 55.126 1.00 96.56 187 SER A O 1
ATOM 1467 N N . GLN A 1 188 ? -21.436 -10.037 53.963 1.00 96.69 188 GLN A N 1
ATOM 1468 C CA . GLN A 1 188 ? -22.174 -9.312 55.002 1.00 96.69 188 GLN A CA 1
ATOM 1469 C C . GLN A 1 188 ? -23.562 -9.914 55.253 1.00 96.69 188 GLN A C 1
ATOM 1471 O O . GLN A 1 188 ? -23.941 -10.074 56.411 1.00 96.69 188 GLN A O 1
ATOM 1476 N N . ASP A 1 189 ? -24.274 -10.293 54.188 1.00 92.75 189 ASP A N 1
ATOM 1477 C CA . ASP A 1 189 ? -25.586 -10.939 54.280 1.00 92.75 189 ASP A CA 1
ATOM 1478 C C . ASP A 1 189 ? -25.480 -12.338 54.925 1.00 92.75 189 ASP A C 1
ATOM 1480 O O . ASP A 1 189 ? -26.309 -12.696 55.757 1.00 92.75 189 ASP A O 1
ATOM 1484 N N . ALA A 1 190 ? -24.436 -13.115 54.605 1.00 95.25 190 ALA A N 1
ATOM 1485 C CA . ALA A 1 190 ? -24.223 -14.450 55.178 1.00 95.25 190 ALA A CA 1
ATOM 1486 C C . ALA A 1 190 ? -23.807 -14.430 56.661 1.00 95.25 190 ALA A C 1
ATOM 1488 O O . ALA A 1 190 ? -24.180 -15.323 57.417 1.00 95.25 190 ALA A O 1
ATOM 1489 N N . ASN A 1 191 ? -23.035 -13.422 57.075 1.00 94.75 191 ASN A N 1
ATOM 1490 C CA . ASN A 1 191 ? -22.502 -13.311 58.437 1.00 94.75 191 ASN A CA 1
ATOM 1491 C C . ASN A 1 191 ? -23.384 -12.469 59.379 1.00 94.75 191 ASN A C 1
ATOM 1493 O O . ASN A 1 191 ? -23.002 -12.260 60.528 1.00 94.75 191 ASN A O 1
ATOM 1497 N N . GLY A 1 192 ? -24.531 -11.963 58.911 1.00 92.06 192 GLY A N 1
ATOM 1498 C CA . GLY A 1 192 ? -25.453 -11.167 59.728 1.00 92.06 192 GLY A CA 1
ATOM 1499 C C . GLY A 1 192 ? -24.900 -9.797 60.133 1.00 92.06 192 GLY A C 1
ATOM 1500 O O . GLY A 1 192 ? -24.994 -9.414 61.296 1.00 92.06 192 GLY A O 1
ATOM 1501 N N . ALA A 1 193 ? -24.288 -9.065 59.199 1.00 93.75 193 ALA A N 1
ATOM 1502 C CA . ALA A 1 193 ? -23.749 -7.732 59.473 1.00 93.75 193 ALA A CA 1
ATOM 1503 C C . ALA A 1 193 ? -24.843 -6.694 59.806 1.00 93.75 193 ALA A C 1
ATOM 1505 O O . ALA A 1 193 ? -25.987 -6.805 59.369 1.00 93.75 193 ALA A O 1
ATOM 1506 N N . GLU A 1 194 ? -24.455 -5.628 60.512 1.00 94.94 194 GLU A N 1
ATOM 1507 C CA . GLU A 1 194 ? -25.353 -4.525 60.878 1.00 94.94 194 GLU A CA 1
ATOM 1508 C C . GLU A 1 194 ? -26.041 -3.876 59.653 1.00 94.94 194 GLU A C 1
ATOM 1510 O O . GLU A 1 194 ? -25.363 -3.596 58.651 1.00 94.94 194 GLU A O 1
ATOM 1515 N N . PRO A 1 195 ? -27.346 -3.529 59.729 1.00 94.25 195 PRO A N 1
ATOM 1516 C CA . PRO A 1 195 ? -28.111 -2.982 58.602 1.00 94.25 195 PRO A CA 1
ATOM 1517 C C . PRO A 1 195 ? -27.461 -1.764 57.930 1.00 94.25 195 PRO A C 1
ATOM 1519 O O . PRO A 1 195 ? -27.384 -1.682 56.704 1.00 94.25 195 PRO A O 1
ATOM 1522 N N . PHE A 1 196 ? -26.901 -0.847 58.722 1.00 94.50 196 PHE A N 1
ATOM 1523 C CA . PHE A 1 196 ? -26.230 0.350 58.207 1.00 94.50 196 PHE A CA 1
ATOM 1524 C C . PHE A 1 196 ? -24.968 0.026 57.384 1.00 94.50 196 PHE A C 1
ATOM 1526 O O . PHE A 1 196 ? -24.664 0.698 56.394 1.00 94.50 196 PHE A O 1
ATOM 1533 N N . ALA A 1 197 ? -24.226 -1.025 57.752 1.00 94.00 197 ALA A N 1
ATOM 1534 C CA . ALA A 1 197 ? -23.057 -1.468 56.994 1.00 94.00 197 ALA A CA 1
ATOM 1535 C C . ALA A 1 197 ? -23.461 -2.085 55.645 1.00 94.00 197 ALA A C 1
ATOM 1537 O O . ALA A 1 197 ? -22.798 -1.830 54.635 1.00 94.00 197 ALA A O 1
ATOM 1538 N N . ILE A 1 198 ? -24.568 -2.836 55.620 1.00 96.00 198 ILE A N 1
ATOM 1539 C CA . ILE A 1 198 ? -25.165 -3.403 54.403 1.00 96.00 198 ILE A CA 1
ATOM 1540 C C . ILE A 1 198 ? -25.626 -2.281 53.463 1.00 96.00 198 ILE A C 1
ATOM 1542 O O . ILE A 1 198 ? -25.281 -2.279 52.277 1.00 96.00 198 ILE A O 1
ATOM 1546 N N . GLU A 1 199 ? -26.352 -1.285 53.975 1.00 96.88 199 GLU A N 1
ATOM 1547 C CA . GLU A 1 199 ? -26.821 -0.141 53.183 1.00 96.88 199 GLU A CA 1
ATOM 1548 C C . GLU A 1 199 ? -25.670 0.668 52.581 1.00 96.88 199 GLU A C 1
ATOM 1550 O O . GLU A 1 199 ? -25.717 1.025 51.398 1.00 96.88 199 GLU A O 1
ATOM 1555 N N . ARG A 1 200 ? -24.594 0.890 53.345 1.00 97.44 200 ARG A N 1
ATOM 1556 C CA . ARG A 1 200 ? -23.380 1.548 52.846 1.00 97.44 200 ARG A CA 1
ATOM 1557 C C . ARG A 1 200 ? -22.743 0.768 51.693 1.00 97.44 200 ARG A C 1
ATOM 1559 O O . ARG A 1 200 ? -22.370 1.369 50.684 1.00 97.44 200 ARG A O 1
ATOM 1566 N N . THR A 1 201 ? -22.635 -0.559 51.799 1.00 97.69 201 THR A N 1
ATOM 1567 C CA . THR A 1 201 ? -22.121 -1.400 50.705 1.00 97.69 201 THR A CA 1
ATOM 1568 C C . THR A 1 201 ? -23.041 -1.345 49.482 1.00 97.69 201 THR A C 1
ATOM 1570 O O . THR A 1 201 ? -22.555 -1.173 48.365 1.00 97.69 201 THR A O 1
ATOM 1573 N N . ARG A 1 202 ? -24.368 -1.398 49.670 1.00 98.06 202 ARG A N 1
ATOM 1574 C CA . ARG A 1 202 ? -25.356 -1.249 48.583 1.00 98.06 202 ARG A CA 1
ATOM 1575 C C . ARG A 1 202 ? -25.264 0.114 47.893 1.00 98.06 202 ARG A C 1
ATOM 1577 O O . ARG A 1 202 ? -25.405 0.190 46.674 1.00 98.06 202 ARG A O 1
ATOM 1584 N N . ALA A 1 203 ? -25.020 1.191 48.638 1.00 98.25 203 ALA A N 1
ATOM 1585 C CA . ALA A 1 203 ? -24.783 2.518 48.070 1.00 98.25 203 ALA A CA 1
ATOM 1586 C C . ALA A 1 203 ? -23.507 2.546 47.209 1.00 98.25 203 ALA A C 1
ATOM 1588 O O . ALA A 1 203 ? -23.560 3.001 46.069 1.00 98.25 203 ALA A O 1
ATOM 1589 N N . ALA A 1 204 ? -22.401 1.973 47.696 1.00 98.25 204 ALA A N 1
ATOM 1590 C CA . ALA A 1 204 ? -21.158 1.868 46.927 1.00 98.25 204 ALA A CA 1
ATOM 1591 C C . ALA A 1 204 ? -21.316 1.025 45.645 1.00 98.25 204 ALA A C 1
ATOM 1593 O O . ALA A 1 204 ? -20.758 1.369 44.608 1.00 98.25 204 ALA A O 1
ATOM 1594 N N . ILE A 1 205 ? -22.101 -0.058 45.687 1.00 98.62 205 ILE A N 1
ATOM 1595 C CA . ILE A 1 205 ? -22.423 -0.873 44.502 1.00 98.62 205 ILE A CA 1
ATOM 1596 C C . ILE A 1 205 ? -23.209 -0.055 43.470 1.00 98.62 205 ILE A C 1
ATOM 1598 O O . ILE A 1 205 ? -22.914 -0.146 42.279 1.00 98.62 205 ILE A O 1
ATOM 1602 N N . ARG A 1 206 ? -24.192 0.747 43.905 1.00 98.62 206 ARG A N 1
ATOM 1603 C CA . ARG A 1 206 ? -24.954 1.634 43.009 1.00 98.62 206 ARG A CA 1
ATOM 1604 C C . ARG A 1 206 ? -24.047 2.671 42.341 1.00 98.62 206 ARG A C 1
ATOM 1606 O O . ARG A 1 206 ? -24.117 2.812 41.127 1.00 98.62 206 ARG A O 1
ATOM 1613 N N . ASP A 1 207 ? -23.164 3.319 43.102 1.00 98.38 207 ASP A N 1
ATOM 1614 C CA . ASP A 1 207 ? -22.172 4.267 42.568 1.00 98.38 207 ASP A CA 1
ATOM 1615 C C . ASP A 1 207 ? -21.234 3.611 41.538 1.00 98.38 207 ASP A C 1
ATOM 1617 O O . ASP A 1 207 ? -21.073 4.109 40.424 1.00 98.38 207 ASP A O 1
ATOM 1621 N N . LEU A 1 208 ? -20.671 2.442 41.861 1.00 98.56 208 LEU A N 1
ATOM 1622 C CA . LEU A 1 208 ? -19.793 1.704 40.948 1.00 98.56 208 LEU A CA 1
ATOM 1623 C C . LEU A 1 208 ? -20.515 1.239 39.680 1.00 98.56 208 LEU A C 1
ATOM 1625 O O . LEU A 1 208 ? -19.919 1.254 38.608 1.00 98.56 208 LEU A O 1
ATOM 1629 N N . ARG A 1 209 ? -21.797 0.870 39.775 1.00 98.31 209 ARG A N 1
ATOM 1630 C CA . ARG A 1 209 ? -22.617 0.538 38.604 1.00 98.31 209 ARG A CA 1
ATOM 1631 C C . ARG A 1 209 ? -22.833 1.756 37.706 1.00 98.31 209 ARG A C 1
ATOM 1633 O O . ARG A 1 209 ? -22.711 1.629 36.493 1.00 98.31 209 ARG A O 1
ATOM 1640 N N . THR A 1 210 ? -23.099 2.930 38.279 1.00 98.44 210 THR A N 1
ATOM 1641 C CA . THR A 1 210 ? -23.176 4.180 37.507 1.00 98.44 210 THR A CA 1
ATOM 1642 C C . THR A 1 210 ? -21.847 4.478 36.814 1.00 98.44 210 THR A C 1
ATOM 1644 O O . THR A 1 210 ? -21.836 4.753 35.619 1.00 98.44 210 THR A O 1
ATOM 1647 N N . LYS A 1 211 ? -20.717 4.345 37.520 1.00 98.38 211 LYS A N 1
ATOM 1648 C CA . LYS A 1 211 ? -19.377 4.516 36.931 1.00 98.38 211 LYS A CA 1
ATOM 1649 C C . LYS A 1 211 ? -19.102 3.523 35.804 1.00 98.38 211 LYS A C 1
ATOM 1651 O O . LYS A 1 211 ? -18.566 3.926 34.782 1.00 98.38 211 LYS A O 1
ATOM 1656 N N . LEU A 1 212 ? -19.504 2.260 35.957 1.00 98.12 212 LEU A N 1
ATOM 1657 C CA . LEU A 1 212 ? -19.359 1.250 34.908 1.00 98.12 212 LEU A CA 1
ATOM 1658 C C . LEU A 1 212 ? -20.173 1.619 33.661 1.00 98.12 212 LEU A C 1
ATOM 1660 O O . LEU A 1 212 ? -19.648 1.538 32.558 1.00 98.12 212 LEU A O 1
ATOM 1664 N N . ASN A 1 213 ? -21.414 2.085 33.831 1.00 98.25 213 ASN A N 1
ATOM 1665 C CA . ASN A 1 213 ? -22.236 2.560 32.714 1.00 98.25 213 ASN A CA 1
ATOM 1666 C C . ASN A 1 213 ? -21.588 3.751 31.990 1.00 98.25 213 ASN A C 1
ATOM 1668 O O . ASN A 1 213 ? -21.595 3.794 30.764 1.00 98.25 213 ASN A O 1
ATOM 1672 N N . ILE A 1 214 ? -20.996 4.692 32.735 1.00 98.12 214 ILE A N 1
ATOM 1673 C CA . ILE A 1 214 ? -20.249 5.818 32.155 1.00 98.12 214 ILE A CA 1
ATOM 1674 C C . ILE A 1 214 ? -19.025 5.309 31.379 1.00 98.12 214 ILE A C 1
ATOM 1676 O O . ILE A 1 214 ? -18.794 5.748 30.256 1.00 98.12 214 ILE A O 1
ATOM 1680 N N . SER A 1 215 ? -18.266 4.357 31.934 1.00 98.00 215 SER A N 1
ATOM 1681 C CA . SER A 1 215 ? -17.125 3.749 31.238 1.00 98.00 215 SER A CA 1
ATOM 1682 C C . SER A 1 215 ? -17.540 3.031 29.953 1.00 98.00 215 SER A C 1
ATOM 1684 O O . SER A 1 215 ? -16.871 3.193 28.940 1.00 98.00 215 SER A O 1
ATOM 1686 N N . LEU A 1 216 ? -18.650 2.285 29.964 1.00 97.44 216 LEU A N 1
ATOM 1687 C CA . LEU A 1 216 ? -19.187 1.638 28.761 1.00 97.44 216 LEU A CA 1
ATOM 1688 C C . LEU A 1 216 ? -19.580 2.672 27.698 1.00 97.44 216 LEU A C 1
ATOM 1690 O O . LEU A 1 216 ? -19.183 2.537 26.547 1.00 97.44 216 LEU A O 1
ATOM 1694 N N . ALA A 1 217 ? -20.273 3.745 28.089 1.00 97.94 217 ALA A N 1
ATOM 1695 C CA . ALA A 1 217 ? -20.634 4.820 27.167 1.00 97.94 217 ALA A CA 1
ATOM 1696 C C . ALA A 1 217 ? -19.402 5.528 26.570 1.00 97.94 217 ALA A C 1
ATOM 1698 O O . ALA A 1 217 ? -19.412 5.885 25.391 1.00 97.94 217 ALA A O 1
ATOM 1699 N N . SER A 1 218 ? -18.339 5.708 27.362 1.00 97.81 218 SER A N 1
ATOM 1700 C CA . SER A 1 218 ? -17.062 6.276 26.908 1.00 97.81 218 SER A CA 1
ATOM 1701 C C . SER A 1 218 ? -16.369 5.371 25.884 1.00 97.81 218 SER A C 1
ATOM 1703 O O . SER A 1 218 ? -16.000 5.834 24.803 1.00 97.81 218 SER A O 1
ATOM 1705 N N . VAL A 1 219 ? -16.266 4.068 26.179 1.00 97.75 219 VAL A N 1
ATOM 1706 C CA . VAL A 1 219 ? -15.736 3.054 25.253 1.00 97.75 219 VAL A CA 1
ATOM 1707 C C . VAL A 1 219 ? -16.526 3.062 23.944 1.00 97.75 219 VAL A C 1
ATOM 1709 O O . VAL A 1 219 ? -15.925 3.211 22.884 1.00 97.75 219 VAL A O 1
ATOM 1712 N N . ASP A 1 220 ? -17.860 3.020 24.007 1.00 96.56 220 ASP A N 1
ATOM 1713 C CA . ASP A 1 220 ? -18.717 3.055 22.818 1.00 96.56 220 ASP A CA 1
ATOM 1714 C C . ASP A 1 220 ? -18.524 4.338 21.992 1.00 96.56 220 ASP A C 1
ATOM 1716 O O . ASP A 1 220 ? -18.520 4.297 20.760 1.00 96.56 220 ASP A O 1
ATOM 1720 N N . ALA A 1 221 ? -18.372 5.493 22.648 1.00 96.56 221 ALA A N 1
ATOM 1721 C CA . ALA A 1 221 ? -18.135 6.767 21.972 1.00 96.56 221 ALA A CA 1
ATOM 1722 C C . ALA A 1 221 ? -16.782 6.788 21.242 1.00 96.56 221 ALA A C 1
ATOM 1724 O O . ALA A 1 221 ? -16.714 7.222 20.091 1.00 96.56 221 ALA A O 1
ATOM 1725 N N . VAL A 1 222 ? -15.719 6.284 21.877 1.00 96.19 222 VAL A N 1
ATOM 1726 C CA . VAL A 1 222 ? -14.393 6.177 21.251 1.00 96.19 222 VAL A CA 1
ATOM 1727 C C . VAL A 1 222 ? -14.406 5.160 20.108 1.00 96.19 222 VAL A C 1
ATOM 1729 O O . VAL A 1 222 ? -13.910 5.466 19.025 1.00 96.19 222 VAL A O 1
ATOM 1732 N N . SER A 1 223 ? -15.034 3.995 20.294 1.00 94.81 223 SER A N 1
ATOM 1733 C CA . SER A 1 223 ? -15.186 2.982 19.244 1.00 94.81 223 SER A CA 1
ATOM 1734 C C . SER A 1 223 ? -15.933 3.523 18.025 1.00 94.81 223 SER A C 1
ATOM 1736 O O . SER A 1 223 ? -15.482 3.320 16.901 1.00 94.81 223 SER A O 1
ATOM 1738 N N . ARG A 1 224 ? -17.019 4.286 18.218 1.00 93.38 224 ARG A N 1
ATOM 1739 C CA . ARG A 1 224 ? -17.713 4.965 17.108 1.00 93.38 224 ARG A CA 1
ATOM 1740 C C . ARG A 1 224 ? -16.809 5.947 16.367 1.00 93.38 224 ARG A C 1
ATOM 1742 O O . ARG A 1 224 ? -16.919 6.077 15.152 1.00 93.38 224 ARG A O 1
ATOM 1749 N N . ARG A 1 225 ? -15.895 6.623 17.070 1.00 94.19 225 ARG A N 1
ATOM 1750 C CA . ARG A 1 225 ? -14.948 7.541 16.430 1.00 94.19 225 ARG A CA 1
ATOM 1751 C C . ARG A 1 225 ? -13.891 6.812 15.601 1.00 94.19 225 ARG A C 1
ATOM 1753 O O . ARG A 1 225 ? -13.553 7.300 14.529 1.00 94.19 225 ARG A O 1
ATOM 1760 N N . ILE A 1 226 ? -13.429 5.647 16.058 1.00 92.69 226 ILE A N 1
ATOM 1761 C CA . ILE A 1 226 ? -12.541 4.755 15.290 1.00 92.69 226 ILE A CA 1
ATOM 1762 C C . ILE A 1 226 ? -13.234 4.290 14.007 1.00 92.69 226 ILE A C 1
ATOM 1764 O O . ILE A 1 226 ? -12.654 4.415 12.933 1.00 92.69 226 ILE A O 1
ATOM 1768 N N . VAL A 1 227 ? -14.484 3.822 14.111 1.00 90.69 227 VAL A N 1
ATOM 1769 C CA . VAL A 1 227 ? -15.296 3.404 12.954 1.00 90.69 227 VAL A CA 1
ATOM 1770 C C . VAL A 1 227 ? -15.447 4.546 11.945 1.00 90.69 227 VAL A C 1
ATOM 1772 O O . VAL A 1 227 ? -15.215 4.332 10.763 1.00 90.69 227 VAL A O 1
ATOM 1775 N N . ALA A 1 228 ? -15.724 5.771 12.402 1.00 89.44 228 ALA A N 1
ATOM 1776 C CA . ALA A 1 228 ? -15.821 6.932 11.515 1.00 89.44 228 ALA A CA 1
ATOM 1777 C C . ALA A 1 228 ? -14.498 7.237 10.784 1.00 89.44 228 ALA A C 1
ATOM 1779 O O . ALA A 1 228 ? -14.492 7.421 9.575 1.00 89.44 228 ALA A O 1
ATOM 1780 N N . VAL A 1 229 ? -13.350 7.248 11.478 1.00 91.00 229 VAL A N 1
ATOM 1781 C CA . VAL A 1 229 ? -12.046 7.475 10.814 1.00 91.00 229 VAL A CA 1
ATOM 1782 C C . VAL A 1 229 ? -11.736 6.359 9.810 1.00 91.00 229 VAL A C 1
ATOM 1784 O O . VAL A 1 229 ? -11.214 6.614 8.727 1.00 91.00 229 VAL A O 1
ATOM 1787 N N . ARG A 1 230 ? -12.078 5.116 10.150 1.00 90.56 230 ARG A N 1
ATOM 1788 C CA . ARG A 1 230 ? -11.896 3.954 9.283 1.00 90.56 230 ARG A CA 1
ATOM 1789 C C . ARG A 1 230 ? -12.731 4.051 8.004 1.00 90.56 230 ARG A C 1
ATOM 1791 O O . ARG A 1 230 ? -12.176 3.941 6.913 1.00 90.56 230 ARG A O 1
ATOM 1798 N N . ASP A 1 231 ? -14.039 4.222 8.146 1.00 87.19 231 ASP A N 1
ATOM 1799 C CA . ASP A 1 231 ? -14.988 4.072 7.040 1.00 87.19 231 ASP A CA 1
ATOM 1800 C C . ASP A 1 231 ? -15.127 5.365 6.231 1.00 87.19 231 ASP A C 1
ATOM 1802 O O . ASP A 1 231 ? -15.165 5.320 5.003 1.00 87.19 231 ASP A O 1
ATOM 1806 N N . ASP A 1 232 ? -15.128 6.521 6.900 1.00 87.38 232 ASP A N 1
ATOM 1807 C CA . ASP A 1 232 ? -15.376 7.810 6.247 1.00 87.38 232 ASP A CA 1
ATOM 1808 C C . ASP A 1 232 ? -14.092 8.459 5.707 1.00 87.38 232 ASP A C 1
ATOM 1810 O O . ASP A 1 232 ? -14.165 9.353 4.861 1.00 87.38 232 ASP A O 1
ATOM 1814 N N . GLU A 1 233 ? -12.910 8.034 6.174 1.00 89.06 233 GLU A N 1
ATOM 1815 C CA . GLU A 1 233 ? -11.628 8.624 5.767 1.00 89.06 233 GLU A CA 1
ATOM 1816 C C . GLU A 1 233 ? -10.654 7.605 5.174 1.00 89.06 233 GLU A C 1
ATOM 1818 O O . GLU A 1 233 ? -10.240 7.751 4.023 1.00 89.06 233 GLU A O 1
ATOM 1823 N N . LEU A 1 234 ? -10.277 6.571 5.931 1.00 90.06 234 LEU A N 1
ATOM 1824 C CA . LEU A 1 234 ? -9.231 5.642 5.503 1.00 90.06 234 LEU A CA 1
ATOM 1825 C C . LEU A 1 234 ? -9.682 4.788 4.312 1.00 90.06 234 LEU A C 1
ATOM 1827 O O . LEU A 1 234 ? -8.930 4.625 3.355 1.00 90.06 234 LEU A O 1
ATOM 1831 N N . LEU A 1 235 ? -10.908 4.263 4.346 1.00 87.94 235 LEU A N 1
ATOM 1832 C CA . LEU A 1 235 ? -11.463 3.446 3.267 1.00 87.94 235 LEU A CA 1
ATOM 1833 C C . LEU A 1 235 ? -11.471 4.181 1.911 1.00 87.94 235 LEU A C 1
ATOM 1835 O O . LEU A 1 235 ? -10.903 3.640 0.958 1.00 87.94 235 LEU A O 1
ATOM 1839 N N . PRO A 1 236 ? -12.022 5.408 1.786 1.00 88.44 236 PRO A N 1
ATOM 1840 C CA . PRO A 1 236 ? -11.974 6.141 0.523 1.00 88.44 236 PRO A CA 1
ATOM 1841 C C . PRO A 1 236 ? -10.551 6.552 0.114 1.00 88.44 236 PRO A C 1
ATOM 1843 O O . PRO A 1 236 ? -10.240 6.513 -1.076 1.00 88.44 236 PRO A O 1
ATOM 1846 N N . GLN A 1 237 ? -9.660 6.877 1.061 1.00 90.75 237 GLN A N 1
ATOM 1847 C CA . GLN A 1 237 ? -8.246 7.137 0.750 1.00 90.75 237 GLN A CA 1
ATOM 1848 C C . GLN A 1 237 ? -7.558 5.907 0.142 1.00 90.75 237 GLN A C 1
ATOM 1850 O O . GLN A 1 237 ? -6.843 6.028 -0.852 1.00 90.75 237 GLN A O 1
ATOM 1855 N N . LEU A 1 238 ? -7.792 4.713 0.699 1.00 91.44 238 LEU A N 1
ATOM 1856 C CA . LEU A 1 238 ? -7.264 3.465 0.143 1.00 91.44 238 LEU A CA 1
ATOM 1857 C C . LEU A 1 238 ? -7.848 3.176 -1.239 1.00 91.44 238 LEU A C 1
ATOM 1859 O O . LEU A 1 238 ? -7.117 2.759 -2.134 1.00 91.44 238 LEU A O 1
ATOM 1863 N N . ALA A 1 239 ? -9.139 3.433 -1.439 1.00 90.62 239 ALA A N 1
ATOM 1864 C CA . ALA A 1 239 ? -9.771 3.264 -2.739 1.00 90.62 239 ALA A CA 1
ATOM 1865 C C . ALA A 1 239 ? -9.137 4.176 -3.811 1.00 90.62 239 ALA A C 1
ATOM 1867 O O . ALA A 1 239 ? -8.823 3.722 -4.915 1.00 90.62 239 ALA A O 1
ATOM 1868 N N . GLU A 1 240 ? -8.894 5.449 -3.487 1.00 91.44 240 GLU A N 1
ATOM 1869 C CA . GLU A 1 240 ? -8.181 6.388 -4.365 1.00 91.44 240 GLU A CA 1
ATOM 1870 C C . GLU A 1 240 ? -6.740 5.938 -4.638 1.00 91.44 240 GLU A C 1
ATOM 1872 O O . GLU A 1 240 ? -6.313 5.928 -5.797 1.00 91.44 240 GLU A O 1
ATOM 1877 N N . LEU A 1 241 ? -6.013 5.506 -3.601 1.00 92.06 241 LEU A N 1
ATOM 1878 C CA . LEU A 1 241 ? -4.651 4.982 -3.715 1.00 92.06 241 LEU A CA 1
ATOM 1879 C C . LEU A 1 241 ? -4.591 3.780 -4.664 1.00 92.06 241 LEU A C 1
ATOM 1881 O O . LEU A 1 241 ? -3.760 3.757 -5.570 1.00 92.06 241 LEU A O 1
ATOM 1885 N N . ILE A 1 242 ? -5.496 2.812 -4.507 1.00 93.25 242 ILE A N 1
ATOM 1886 C CA . ILE A 1 242 ? -5.578 1.618 -5.359 1.00 93.25 242 ILE A CA 1
ATOM 1887 C C . ILE A 1 242 ? -5.843 2.012 -6.816 1.00 93.25 242 ILE A C 1
ATOM 1889 O O . ILE A 1 242 ? -5.158 1.527 -7.720 1.00 93.25 242 ILE A O 1
ATOM 1893 N N . ARG A 1 243 ? -6.776 2.941 -7.064 1.00 93.62 243 ARG A N 1
ATOM 1894 C CA . ARG A 1 243 ? -7.035 3.471 -8.414 1.00 93.62 243 ARG A CA 1
ATOM 1895 C C . ARG A 1 243 ? -5.813 4.204 -8.980 1.00 93.62 243 ARG A C 1
ATOM 1897 O O . ARG A 1 243 ? -5.517 4.070 -10.169 1.00 93.62 243 ARG A O 1
ATOM 1904 N N . GLY A 1 244 ? -5.087 4.957 -8.154 1.00 93.06 244 GLY A N 1
ATOM 1905 C CA . GLY A 1 244 ? -3.830 5.615 -8.517 1.00 93.06 244 GLY A CA 1
ATOM 1906 C C . GLY A 1 244 ? -2.747 4.616 -8.923 1.00 93.06 244 GLY A C 1
ATOM 1907 O O . GLY A 1 244 ? -2.184 4.724 -10.013 1.00 93.06 244 GLY A O 1
ATOM 1908 N N . LEU A 1 245 ? -2.525 3.591 -8.100 1.00 93.31 245 LEU A N 1
ATOM 1909 C CA . LEU A 1 245 ? -1.598 2.493 -8.374 1.00 93.31 245 LEU A CA 1
ATOM 1910 C C . LEU A 1 245 ? -1.976 1.753 -9.664 1.00 93.31 245 LEU A C 1
ATOM 1912 O O . LEU A 1 245 ? -1.108 1.512 -10.503 1.00 93.31 245 LEU A O 1
ATOM 1916 N N . ALA A 1 246 ? -3.263 1.474 -9.889 1.00 94.19 246 ALA A N 1
ATOM 1917 C CA . ALA A 1 246 ? -3.752 0.850 -11.120 1.00 94.19 246 ALA A CA 1
ATOM 1918 C C . ALA A 1 246 ? -3.391 1.671 -12.373 1.00 94.19 246 ALA A C 1
ATOM 1920 O O . ALA A 1 246 ? -2.882 1.131 -13.365 1.00 94.19 246 ALA A O 1
ATOM 1921 N N . ARG A 1 247 ? -3.618 2.995 -12.326 1.00 94.19 247 ARG A N 1
ATOM 1922 C CA . ARG A 1 247 ? -3.250 3.917 -13.413 1.00 94.19 247 ARG A CA 1
ATOM 1923 C C . ARG A 1 247 ? -1.741 3.956 -13.625 1.00 94.19 247 ARG A C 1
ATOM 1925 O O . ARG A 1 247 ? -1.303 3.881 -14.774 1.00 94.19 247 ARG A O 1
ATOM 1932 N N . MET A 1 248 ? -0.969 4.039 -12.545 1.00 93.88 248 MET A N 1
ATOM 1933 C CA . MET A 1 248 ? 0.489 4.075 -12.590 1.00 93.88 248 MET A CA 1
ATOM 1934 C C . MET A 1 248 ? 1.065 2.814 -13.226 1.00 93.88 248 MET A C 1
ATOM 1936 O O . MET A 1 248 ? 1.838 2.921 -14.174 1.00 93.88 248 MET A O 1
ATOM 1940 N N . TRP A 1 249 ? 0.638 1.627 -12.795 1.00 94.19 249 TRP A N 1
ATOM 1941 C CA . TRP A 1 249 ? 1.102 0.360 -13.362 1.00 94.19 249 TRP A CA 1
ATOM 1942 C C . TRP A 1 249 ? 0.816 0.231 -14.853 1.00 94.19 249 TRP A C 1
ATOM 1944 O O . TRP A 1 249 ? 1.676 -0.209 -15.616 1.00 94.19 249 TRP A O 1
ATOM 1954 N N . ARG A 1 250 ? -0.360 0.686 -15.296 1.00 94.75 250 ARG A N 1
ATOM 1955 C CA . ARG A 1 250 ? -0.686 0.756 -16.723 1.00 94.75 250 ARG A CA 1
ATOM 1956 C C . ARG A 1 250 ? 0.288 1.667 -17.478 1.00 94.75 250 ARG A C 1
ATOM 1958 O O . ARG A 1 250 ? 0.822 1.260 -18.506 1.00 94.75 250 ARG A O 1
ATOM 1965 N N . VAL A 1 251 ? 0.548 2.875 -16.965 1.00 94.38 251 VAL A N 1
ATOM 1966 C CA . VAL A 1 251 ? 1.487 3.826 -17.589 1.00 94.38 251 VAL A CA 1
ATOM 1967 C C . VAL A 1 251 ? 2.911 3.273 -17.608 1.00 94.38 251 VAL A C 1
ATOM 1969 O O . VAL A 1 251 ? 3.574 3.385 -18.638 1.00 94.38 251 VAL A O 1
ATOM 1972 N N . ILE A 1 252 ? 3.366 2.643 -16.519 1.00 92.81 252 ILE A N 1
ATOM 1973 C CA . ILE A 1 252 ? 4.663 1.960 -16.444 1.00 92.81 252 ILE A CA 1
ATOM 1974 C C . ILE A 1 252 ? 4.743 0.897 -17.538 1.00 92.81 252 ILE A C 1
ATOM 1976 O O . ILE A 1 252 ? 5.684 0.932 -18.329 1.00 92.81 252 ILE A O 1
ATOM 1980 N N . GLY A 1 253 ? 3.758 0.002 -17.630 1.00 93.56 253 GLY A N 1
ATOM 1981 C CA . GLY A 1 253 ? 3.739 -1.061 -18.633 1.00 93.56 253 GLY A CA 1
ATOM 1982 C C . GLY A 1 253 ? 3.791 -0.516 -20.059 1.00 93.56 253 GLY A C 1
ATOM 1983 O O . GLY A 1 253 ? 4.656 -0.905 -20.842 1.00 93.56 253 GLY A O 1
ATOM 1984 N N . ASP A 1 254 ? 2.923 0.439 -20.391 1.00 92.56 254 ASP A N 1
ATOM 1985 C CA . ASP A 1 254 ? 2.865 1.027 -21.733 1.00 92.56 254 ASP A CA 1
ATOM 1986 C C . ASP A 1 254 ? 4.153 1.774 -22.095 1.00 92.56 254 ASP A C 1
ATOM 1988 O O . ASP A 1 254 ? 4.695 1.587 -23.188 1.00 92.56 254 ASP A O 1
ATOM 1992 N N . ALA A 1 255 ? 4.686 2.579 -21.172 1.00 92.56 255 ALA A N 1
ATOM 1993 C CA . ALA A 1 255 ? 5.936 3.299 -21.378 1.00 92.56 255 ALA A CA 1
ATOM 1994 C C . ALA A 1 255 ? 7.105 2.331 -21.590 1.00 92.56 255 ALA A C 1
ATOM 1996 O O . ALA A 1 255 ? 7.860 2.500 -22.543 1.00 92.56 255 ALA A O 1
ATOM 1997 N N . HIS A 1 256 ? 7.230 1.283 -20.772 1.00 94.06 256 HIS A N 1
ATOM 1998 C CA . HIS A 1 256 ? 8.325 0.319 -20.885 1.00 94.06 256 HIS A CA 1
ATOM 1999 C C . HIS A 1 256 ? 8.238 -0.536 -22.155 1.00 94.06 256 HIS A C 1
ATOM 2001 O O . HIS A 1 256 ? 9.273 -0.819 -22.758 1.00 94.06 256 HIS A O 1
ATOM 2007 N N . ARG A 1 257 ? 7.033 -0.853 -22.659 1.00 94.75 257 ARG A N 1
ATOM 2008 C CA . ARG A 1 257 ? 6.864 -1.481 -23.988 1.00 94.75 257 ARG A CA 1
ATOM 2009 C C . ARG A 1 257 ? 7.340 -0.580 -25.123 1.00 94.75 257 ARG A C 1
ATOM 2011 O O . ARG A 1 257 ? 7.904 -1.076 -26.099 1.00 94.75 257 ARG A O 1
ATOM 2018 N N . VAL A 1 258 ? 7.090 0.729 -25.036 1.00 92.62 258 VAL A N 1
ATOM 2019 C CA . VAL A 1 258 ? 7.596 1.691 -26.029 1.00 92.62 258 VAL A CA 1
ATOM 2020 C C . VAL A 1 258 ? 9.114 1.815 -25.906 1.00 92.62 258 VAL A C 1
ATOM 2022 O O . VAL A 1 258 ? 9.806 1.647 -26.903 1.00 92.62 258 VAL A O 1
ATOM 2025 N N . MET A 1 259 ? 9.638 2.018 -24.694 1.00 93.56 259 MET A N 1
ATOM 2026 C CA . MET A 1 259 ? 11.079 2.127 -24.446 1.00 93.56 259 MET A CA 1
ATOM 2027 C C . MET A 1 259 ? 11.840 0.887 -24.924 1.00 93.56 259 MET A C 1
ATOM 2029 O O . MET A 1 259 ? 12.892 1.034 -25.540 1.00 93.56 259 MET A O 1
ATOM 2033 N N . LYS A 1 260 ? 11.304 -0.321 -24.693 1.00 94.50 260 LYS A N 1
ATOM 2034 C CA . LYS A 1 260 ? 11.875 -1.574 -25.204 1.00 94.50 260 LYS A CA 1
ATOM 2035 C C . LYS A 1 260 ? 12.013 -1.536 -26.724 1.00 94.50 260 LYS A C 1
ATOM 2037 O O . LYS A 1 260 ? 13.111 -1.733 -27.227 1.00 94.50 260 LYS A O 1
ATOM 2042 N N . ARG A 1 261 ? 10.927 -1.226 -27.444 1.00 93.06 261 ARG A N 1
ATOM 2043 C CA . ARG A 1 261 ? 10.950 -1.121 -28.915 1.00 93.06 261 ARG A CA 1
ATOM 2044 C C . ARG A 1 261 ? 11.979 -0.095 -29.387 1.00 93.06 261 ARG A C 1
ATOM 2046 O O . ARG A 1 261 ? 12.748 -0.380 -30.297 1.00 93.06 261 ARG A O 1
ATOM 2053 N N . THR A 1 262 ? 12.048 1.058 -28.726 1.00 91.12 262 THR A N 1
ATOM 2054 C CA . THR A 1 262 ? 13.051 2.092 -29.008 1.00 91.12 262 THR A CA 1
ATOM 2055 C C . THR A 1 262 ? 14.487 1.593 -28.781 1.00 91.12 262 THR A C 1
ATOM 2057 O O . THR A 1 262 ? 15.381 1.916 -29.563 1.00 91.12 262 THR A O 1
ATOM 2060 N N . ALA A 1 263 ? 14.729 0.791 -27.740 1.00 92.62 263 ALA A N 1
ATOM 2061 C CA . ALA A 1 263 ? 16.036 0.196 -27.453 1.00 92.62 263 ALA A CA 1
ATOM 2062 C C . ALA A 1 263 ? 16.411 -0.930 -28.442 1.00 92.62 263 ALA A C 1
ATOM 2064 O O . ALA A 1 263 ? 17.575 -1.033 -28.841 1.00 92.62 263 ALA A O 1
ATOM 2065 N N . ASP A 1 264 ? 15.438 -1.729 -28.889 1.00 92.25 264 ASP A N 1
ATOM 2066 C CA . ASP A 1 264 ? 15.616 -2.735 -29.945 1.00 92.25 264 ASP A CA 1
ATOM 2067 C C . ASP A 1 264 ? 15.988 -2.062 -31.280 1.00 92.25 264 ASP A C 1
ATOM 2069 O O . ASP A 1 264 ? 16.963 -2.443 -31.931 1.00 92.25 264 ASP A O 1
ATOM 2073 N N . GLU A 1 265 ? 15.276 -0.992 -31.652 1.00 90.75 265 GLU A N 1
ATOM 2074 C CA . GLU A 1 265 ? 15.571 -0.177 -32.838 1.00 90.75 265 GLU A CA 1
ATOM 2075 C C . GLU A 1 265 ? 16.974 0.452 -32.754 1.00 90.75 265 GLU A C 1
ATOM 2077 O O . GLU A 1 265 ? 17.733 0.413 -33.724 1.00 90.75 265 GLU A O 1
ATOM 2082 N N . ALA A 1 266 ? 17.371 0.968 -31.584 1.00 89.88 266 ALA A N 1
ATOM 2083 C CA . ALA A 1 266 ? 18.720 1.492 -31.361 1.00 89.88 266 ALA A CA 1
ATOM 2084 C C . ALA A 1 266 ? 19.807 0.411 -31.511 1.00 89.88 266 ALA A C 1
ATOM 2086 O O . ALA A 1 266 ? 20.859 0.665 -32.100 1.00 89.88 266 ALA A O 1
ATOM 2087 N N . SER A 1 267 ? 19.543 -0.807 -31.030 1.00 89.62 267 SER A N 1
ATOM 2088 C CA . SER A 1 267 ? 20.444 -1.956 -31.189 1.00 89.62 267 SER A CA 1
ATOM 2089 C C . SER A 1 267 ? 20.605 -2.364 -32.659 1.00 89.62 267 SER A C 1
ATOM 2091 O O . SER A 1 267 ? 21.707 -2.714 -33.096 1.00 89.62 267 SER A O 1
ATOM 2093 N N . ALA A 1 268 ? 19.529 -2.277 -33.446 1.00 89.31 268 ALA A N 1
ATOM 2094 C CA . ALA A 1 268 ? 19.560 -2.540 -34.883 1.00 89.31 268 ALA A CA 1
ATOM 2095 C C . ALA A 1 268 ? 20.389 -1.490 -35.648 1.00 89.31 268 ALA A C 1
ATOM 2097 O O . ALA A 1 268 ? 21.174 -1.860 -36.523 1.00 89.31 268 ALA A O 1
ATOM 2098 N N . LEU A 1 269 ? 20.298 -0.204 -35.276 1.00 88.19 269 LEU A N 1
ATOM 2099 C CA . LEU A 1 269 ? 21.132 0.859 -35.859 1.00 88.19 269 LEU A CA 1
ATOM 2100 C C . LEU A 1 269 ? 22.628 0.579 -35.663 1.00 88.19 269 LEU A C 1
ATOM 2102 O O . LEU A 1 269 ? 23.393 0.644 -36.627 1.00 88.19 269 LEU A O 1
ATOM 2106 N N . LEU A 1 270 ? 23.028 0.195 -34.447 1.00 86.12 270 LEU A N 1
ATOM 2107 C CA . LEU A 1 270 ? 24.417 -0.160 -34.120 1.00 86.12 270 LEU A CA 1
ATOM 2108 C C . LEU A 1 270 ? 24.909 -1.367 -34.935 1.00 86.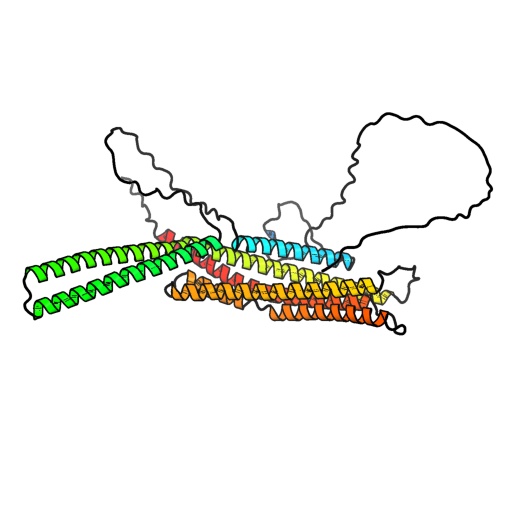12 270 LEU A C 1
ATOM 2110 O O . LEU A 1 270 ? 26.048 -1.391 -35.396 1.00 86.12 270 LEU A O 1
ATOM 2114 N N . SER A 1 271 ? 24.027 -2.337 -35.184 1.00 82.12 271 SER A N 1
ATOM 2115 C CA . SER A 1 271 ? 24.337 -3.524 -35.993 1.00 82.12 271 SER A CA 1
ATOM 2116 C C . SER A 1 271 ? 24.491 -3.185 -37.485 1.00 82.12 271 SER A C 1
ATOM 2118 O O . SER A 1 271 ? 25.379 -3.706 -38.154 1.00 82.12 271 SER A O 1
ATOM 2120 N N . SER A 1 272 ? 23.668 -2.268 -38.006 1.00 75.00 272 SER A N 1
ATOM 2121 C CA . SER A 1 272 ? 23.737 -1.819 -39.406 1.00 75.00 272 SER A CA 1
ATOM 2122 C C . SER A 1 272 ? 24.956 -0.936 -39.704 1.00 75.00 272 SER A C 1
ATOM 2124 O O . SER A 1 272 ? 25.533 -1.021 -40.786 1.00 75.00 272 SER A O 1
ATOM 2126 N N . SER A 1 273 ? 25.399 -0.137 -38.728 1.00 60.75 273 SER A N 1
ATOM 2127 C CA . SER A 1 273 ? 26.590 0.711 -38.849 1.00 60.75 273 SER A CA 1
ATOM 2128 C C . SER A 1 273 ? 27.886 -0.106 -38.902 1.00 60.75 273 SER A C 1
ATOM 2130 O O . SER A 1 273 ? 28.842 0.308 -39.555 1.00 60.75 273 SER A O 1
ATOM 2132 N N . ALA A 1 274 ? 27.923 -1.277 -38.257 1.00 52.59 274 ALA A N 1
ATOM 2133 C CA . ALA A 1 274 ? 29.071 -2.183 -38.298 1.00 52.59 274 ALA A CA 1
ATOM 2134 C C . ALA A 1 274 ? 29.236 -2.884 -39.664 1.00 52.59 274 ALA A C 1
ATOM 2136 O O . ALA A 1 274 ? 30.360 -3.166 -40.070 1.00 52.59 274 ALA A O 1
ATOM 2137 N N . ALA A 1 275 ? 28.143 -3.109 -40.404 1.00 46.69 275 ALA A N 1
ATOM 2138 C CA . ALA A 1 275 ? 28.161 -3.760 -41.720 1.00 46.69 275 ALA A CA 1
ATOM 2139 C C . ALA A 1 275 ? 28.579 -2.827 -42.881 1.00 46.69 275 ALA A C 1
ATOM 2141 O O . ALA A 1 275 ? 28.969 -3.300 -43.943 1.00 46.69 275 ALA A O 1
ATOM 2142 N N . GLY A 1 276 ? 28.520 -1.502 -42.696 1.00 44.34 276 GLY A N 1
ATOM 2143 C CA . GLY A 1 276 ? 28.934 -0.507 -43.699 1.00 44.34 276 GLY A CA 1
ATOM 2144 C C . GLY A 1 276 ? 30.425 -0.139 -43.671 1.00 44.34 276 GLY A C 1
ATOM 2145 O O . GLY A 1 276 ? 30.863 0.707 -44.450 1.00 44.34 276 GLY A O 1
ATOM 2146 N N . ALA A 1 277 ? 31.210 -0.739 -42.771 1.00 46.78 277 ALA A N 1
ATOM 2147 C CA . ALA A 1 277 ? 32.607 -0.376 -42.535 1.00 46.78 277 ALA A CA 1
ATOM 2148 C C . ALA A 1 277 ? 33.612 -0.972 -43.546 1.00 46.78 277 ALA A C 1
ATOM 2150 O O . ALA A 1 277 ? 34.796 -0.654 -43.467 1.00 46.78 277 ALA A O 1
ATOM 2151 N N . GLU A 1 278 ? 33.170 -1.777 -44.521 1.00 44.28 278 GLU A N 1
ATOM 2152 C CA . GLU A 1 278 ? 34.057 -2.390 -45.528 1.00 44.28 278 GLU A CA 1
ATOM 2153 C C . GLU A 1 278 ? 34.306 -1.533 -46.793 1.00 44.28 278 GLU A C 1
ATOM 2155 O O . GLU A 1 278 ? 35.025 -1.978 -47.683 1.00 44.28 278 GLU A O 1
ATOM 2160 N N . GLY A 1 279 ? 33.788 -0.295 -46.908 1.00 45.81 279 GLY A N 1
ATOM 2161 C CA . GLY A 1 279 ? 33.861 0.436 -48.195 1.00 45.81 279 GLY A CA 1
ATOM 2162 C C . GLY A 1 279 ? 33.996 1.966 -48.215 1.00 45.81 279 GLY A C 1
ATOM 2163 O O . GLY A 1 279 ? 33.886 2.542 -49.295 1.00 45.81 279 GLY A O 1
ATOM 2164 N N . GLY A 1 280 ? 34.222 2.663 -47.097 1.00 40.53 280 GLY A N 1
ATOM 2165 C CA . GLY A 1 280 ? 34.198 4.139 -47.066 1.00 40.53 280 GLY A CA 1
ATOM 2166 C C . GLY A 1 280 ? 35.504 4.804 -46.621 1.00 40.53 280 GLY A C 1
ATOM 2167 O O . GLY A 1 280 ? 35.998 4.527 -45.531 1.00 40.53 280 GLY A O 1
ATOM 2168 N N . ILE A 1 281 ? 36.030 5.735 -47.429 1.00 49.19 281 ILE A N 1
ATOM 2169 C CA . ILE A 1 281 ? 37.186 6.588 -47.094 1.00 49.19 281 ILE A CA 1
ATOM 2170 C C . ILE A 1 281 ? 36.895 7.399 -45.818 1.00 49.19 281 ILE A C 1
ATOM 2172 O O . ILE A 1 281 ? 35.958 8.193 -45.755 1.00 49.19 281 ILE A O 1
ATOM 2176 N N . ARG A 1 282 ? 37.716 7.171 -44.789 1.00 49.56 282 ARG A N 1
ATOM 2177 C CA . ARG A 1 282 ? 37.560 7.651 -43.409 1.00 49.56 282 ARG A CA 1
ATOM 2178 C C . ARG A 1 282 ? 38.221 9.027 -43.228 1.00 49.56 282 ARG A C 1
ATOM 2180 O O . ARG A 1 282 ? 39.443 9.123 -43.246 1.00 49.56 282 ARG A O 1
ATOM 2187 N N . GLY A 1 283 ? 37.436 10.087 -43.011 1.00 49.06 283 GLY A N 1
ATOM 2188 C CA . GLY A 1 283 ? 37.920 11.292 -42.311 1.00 49.06 283 GLY A CA 1
ATOM 2189 C C . GLY A 1 283 ? 38.049 11.005 -40.803 1.00 49.06 283 GLY A C 1
ATOM 2190 O O . GLY A 1 283 ? 37.349 10.112 -40.322 1.00 49.06 283 GLY A O 1
ATOM 2191 N N . PRO A 1 284 ? 38.926 11.682 -40.035 1.00 51.62 284 PRO A N 1
ATOM 2192 C CA . PRO A 1 284 ? 39.205 11.275 -38.660 1.00 51.62 284 PRO A CA 1
ATOM 2193 C C . PRO A 1 284 ? 38.111 11.764 -37.694 1.00 51.62 284 PRO A C 1
ATOM 2195 O O . PRO A 1 284 ? 37.935 12.975 -37.555 1.00 51.62 284 PRO A O 1
ATOM 2198 N N . PRO A 1 285 ? 37.402 10.883 -36.961 1.00 59.12 285 PRO A N 1
ATOM 2199 C CA . PRO A 1 285 ? 36.728 11.301 -35.741 1.00 59.12 285 PRO A CA 1
ATOM 2200 C C . PRO A 1 285 ? 37.744 11.312 -34.581 1.00 59.12 285 PRO A C 1
ATOM 2202 O O . PRO A 1 285 ? 38.382 10.285 -34.337 1.00 59.12 285 PRO A O 1
ATOM 2205 N N . PRO A 1 286 ? 37.912 12.413 -33.825 1.00 54.69 286 PRO A N 1
ATOM 2206 C CA . PRO A 1 286 ? 38.554 12.334 -32.520 1.00 54.69 286 PRO A CA 1
ATOM 2207 C C . PRO A 1 286 ? 37.583 11.653 -31.533 1.00 54.69 286 PRO A C 1
ATOM 2209 O O . PRO A 1 286 ? 36.419 12.058 -31.447 1.00 54.69 286 PRO A O 1
ATOM 2212 N N . PRO A 1 287 ? 38.008 10.618 -30.790 1.00 58.19 287 PRO A N 1
ATOM 2213 C CA . PRO A 1 287 ? 37.135 9.926 -29.851 1.00 58.19 287 PRO A CA 1
ATOM 2214 C C . PRO A 1 287 ? 36.940 10.736 -28.553 1.00 58.19 287 PRO A C 1
ATOM 2216 O O . PRO A 1 287 ? 37.850 11.453 -28.123 1.00 58.19 287 PRO A O 1
ATOM 2219 N N . PRO A 1 288 ? 35.813 10.575 -27.832 1.00 55.09 288 PRO A N 1
ATOM 2220 C CA . PRO A 1 288 ? 35.875 10.662 -26.377 1.00 55.09 288 PRO A CA 1
ATOM 2221 C C . PRO A 1 288 ? 36.892 9.610 -25.911 1.00 55.09 288 PRO A C 1
ATOM 2223 O O . PRO A 1 288 ? 36.740 8.439 -26.236 1.00 55.09 288 PRO A O 1
ATOM 2226 N N . GLY A 1 289 ? 37.958 10.001 -25.205 1.00 61.66 289 GLY A N 1
ATOM 2227 C CA . GLY A 1 289 ? 39.019 9.054 -24.833 1.00 61.66 289 GLY A CA 1
ATOM 2228 C C . GLY A 1 289 ? 38.469 7.789 -24.141 1.00 61.66 289 GLY A C 1
ATOM 2229 O O . GLY A 1 289 ? 37.446 7.883 -23.457 1.00 61.66 289 GLY A O 1
ATOM 2230 N N . PRO A 1 290 ? 39.128 6.620 -24.265 1.00 64.62 290 PRO A N 1
ATOM 2231 C CA . PRO A 1 290 ? 38.669 5.342 -23.692 1.00 64.62 290 PRO A CA 1
ATOM 2232 C C . PRO A 1 290 ? 38.312 5.450 -22.198 1.00 64.62 290 PRO A C 1
ATOM 2234 O O . PRO A 1 290 ? 37.354 4.841 -21.721 1.00 64.62 290 PRO A O 1
ATOM 2237 N N . THR A 1 291 ? 38.996 6.337 -21.474 1.00 69.69 291 THR A N 1
ATOM 2238 C CA . THR A 1 291 ? 38.719 6.711 -20.081 1.00 69.69 291 THR A CA 1
ATOM 2239 C C . THR A 1 291 ? 37.325 7.326 -19.864 1.00 69.69 291 THR A C 1
ATOM 2241 O O . THR A 1 291 ? 36.687 7.063 -18.843 1.00 69.69 291 THR A O 1
ATOM 2244 N N . ARG A 1 292 ? 36.810 8.121 -20.810 1.00 75.62 292 ARG A N 1
ATOM 2245 C CA . ARG A 1 292 ? 35.481 8.754 -20.742 1.00 75.62 292 ARG A CA 1
ATOM 2246 C C . ARG A 1 292 ? 34.361 7.741 -20.985 1.00 75.62 292 ARG A C 1
ATOM 2248 O O . ARG A 1 292 ? 33.379 7.763 -20.248 1.00 75.62 292 ARG A O 1
ATOM 2255 N N . ALA A 1 293 ? 34.521 6.831 -21.948 1.00 76.50 293 ALA A N 1
ATOM 2256 C CA . ALA A 1 293 ? 33.565 5.747 -22.196 1.00 76.50 293 ALA A CA 1
ATOM 2257 C C . ALA A 1 293 ? 33.521 4.745 -21.028 1.00 76.50 293 ALA A C 1
ATOM 2259 O O . ALA A 1 293 ? 32.441 4.384 -20.564 1.00 76.50 293 ALA A O 1
ATOM 2260 N N . ALA A 1 294 ? 34.685 4.379 -20.476 1.00 81.12 294 ALA A N 1
ATOM 2261 C CA . ALA A 1 294 ? 34.784 3.535 -19.284 1.00 81.12 294 ALA A CA 1
ATOM 2262 C C . ALA A 1 294 ? 34.102 4.169 -18.063 1.00 81.12 294 ALA A C 1
ATOM 2264 O O . ALA A 1 294 ? 33.391 3.500 -17.314 1.00 81.12 294 ALA A O 1
ATOM 2265 N N . THR A 1 295 ? 34.310 5.473 -17.862 1.00 86.69 295 THR A N 1
ATOM 2266 C CA . THR A 1 295 ? 33.659 6.232 -16.787 1.00 86.69 295 THR A CA 1
ATOM 2267 C C . THR A 1 295 ? 32.146 6.291 -16.987 1.00 86.69 295 THR A C 1
ATOM 2269 O O . THR A 1 295 ? 31.410 6.052 -16.036 1.00 86.69 295 THR A O 1
ATOM 2272 N N . ALA A 1 296 ? 31.671 6.531 -18.214 1.00 87.31 296 ALA A N 1
ATOM 2273 C CA . ALA A 1 296 ? 30.243 6.558 -18.528 1.00 87.31 296 ALA A CA 1
ATOM 2274 C C . ALA A 1 296 ? 29.564 5.191 -18.322 1.00 87.31 296 ALA A C 1
ATOM 2276 O O . ALA A 1 296 ? 28.495 5.129 -17.721 1.00 87.31 296 ALA A O 1
ATOM 2277 N N . ALA A 1 297 ? 30.197 4.096 -18.756 1.00 88.31 297 ALA A N 1
ATOM 2278 C CA . ALA A 1 297 ? 29.694 2.739 -18.537 1.00 88.31 297 ALA A CA 1
ATOM 2279 C C . ALA A 1 297 ? 29.669 2.371 -17.041 1.00 88.31 297 ALA A C 1
ATOM 2281 O O . ALA A 1 297 ? 28.697 1.797 -16.555 1.00 88.31 297 ALA A O 1
ATOM 2282 N N . GLY A 1 298 ? 30.701 2.769 -16.288 1.00 91.00 298 GLY A N 1
ATOM 2283 C CA . GLY A 1 298 ? 30.739 2.593 -14.837 1.00 91.00 298 GLY A CA 1
ATOM 2284 C C . GLY A 1 298 ? 29.643 3.384 -14.117 1.00 91.00 298 GLY A C 1
ATOM 2285 O O . GLY A 1 298 ? 28.983 2.838 -13.239 1.00 91.00 298 GLY A O 1
ATOM 2286 N N . ALA A 1 299 ? 29.408 4.637 -14.517 1.00 93.56 299 ALA A N 1
ATOM 2287 C CA . ALA A 1 299 ? 28.325 5.457 -13.977 1.00 93.56 299 ALA A CA 1
ATOM 2288 C C . ALA A 1 299 ? 26.950 4.839 -14.273 1.00 93.56 299 ALA A C 1
ATOM 2290 O O . ALA A 1 299 ? 26.144 4.694 -13.360 1.00 93.56 299 ALA A O 1
ATOM 2291 N N . LEU A 1 300 ? 26.715 4.383 -15.510 1.00 92.31 300 LEU A N 1
ATOM 2292 C CA . LEU A 1 300 ? 25.482 3.686 -15.884 1.00 92.31 300 LEU A CA 1
ATOM 2293 C C . LEU A 1 300 ? 25.249 2.437 -15.022 1.00 92.31 300 LEU A C 1
ATOM 2295 O O . LEU A 1 300 ? 24.137 2.214 -14.553 1.00 92.31 300 LEU A O 1
ATOM 2299 N N . ALA A 1 301 ? 26.292 1.640 -14.780 1.00 95.25 301 ALA A N 1
ATOM 2300 C CA . ALA A 1 301 ? 26.193 0.464 -13.921 1.00 95.25 301 ALA A CA 1
ATOM 2301 C C . ALA A 1 301 ? 25.785 0.822 -12.482 1.00 95.25 301 ALA A C 1
ATOM 2303 O O . ALA A 1 301 ? 25.000 0.103 -11.868 1.00 95.25 301 ALA A O 1
ATOM 2304 N N . THR A 1 302 ? 26.314 1.918 -11.935 1.00 95.56 302 THR A N 1
ATOM 2305 C CA . THR A 1 302 ? 25.940 2.409 -10.601 1.00 95.56 302 THR A CA 1
ATOM 2306 C C . THR A 1 302 ? 24.486 2.874 -10.562 1.00 95.56 302 THR A C 1
ATOM 2308 O O . THR A 1 302 ? 23.746 2.449 -9.679 1.00 95.56 302 THR A O 1
ATOM 2311 N N . GLU A 1 303 ? 24.054 3.671 -11.542 1.00 94.94 303 GLU A N 1
ATOM 2312 C CA . GLU A 1 303 ? 22.670 4.160 -11.635 1.00 94.94 303 GLU A CA 1
ATOM 2313 C C . GLU A 1 303 ? 21.661 3.011 -11.769 1.00 94.94 303 GLU A C 1
ATOM 2315 O O . GLU A 1 303 ? 20.647 2.990 -11.077 1.00 94.94 303 GLU A O 1
ATOM 2320 N N . LEU A 1 304 ? 21.958 2.000 -12.595 1.00 94.50 304 LEU A N 1
ATOM 2321 C CA . LEU A 1 304 ? 21.095 0.824 -12.754 1.00 94.50 304 LEU A CA 1
ATOM 2322 C C . LEU A 1 304 ? 20.960 0.017 -11.456 1.00 94.50 304 LEU A C 1
ATOM 2324 O O . LEU A 1 304 ? 19.868 -0.457 -11.147 1.00 94.50 304 LEU A O 1
ATOM 2328 N N . ARG A 1 305 ? 22.035 -0.106 -10.663 1.00 95.56 305 ARG A N 1
ATOM 2329 C CA . ARG A 1 305 ? 21.961 -0.742 -9.335 1.00 95.56 305 ARG A CA 1
ATOM 2330 C C . ARG A 1 305 ? 21.177 0.096 -8.334 1.00 95.56 305 ARG A C 1
ATOM 2332 O O . ARG A 1 305 ? 20.426 -0.469 -7.546 1.00 95.56 305 ARG A O 1
ATOM 2339 N N . GLY A 1 306 ? 21.314 1.421 -8.382 1.00 94.50 306 GLY A N 1
ATOM 2340 C CA . GLY A 1 306 ? 20.492 2.330 -7.584 1.00 94.50 306 GLY A CA 1
ATOM 2341 C C . GLY A 1 306 ? 19.007 2.179 -7.913 1.00 94.50 306 GLY A C 1
ATOM 2342 O O . GLY A 1 306 ? 18.188 1.991 -7.017 1.00 94.50 306 GLY A O 1
ATOM 2343 N N . TRP A 1 307 ? 18.666 2.161 -9.203 1.00 91.12 307 TRP A N 1
ATOM 2344 C CA . TRP A 1 307 ? 17.296 1.951 -9.670 1.00 91.12 307 TRP A CA 1
ATOM 2345 C C . TRP A 1 307 ? 16.759 0.562 -9.289 1.00 91.12 307 TRP A C 1
ATOM 2347 O O . TRP A 1 307 ? 15.628 0.457 -8.819 1.00 91.12 307 TRP A O 1
ATOM 2357 N N . ARG A 1 308 ? 17.580 -0.495 -9.388 1.00 93.69 308 ARG A N 1
ATOM 2358 C CA . ARG A 1 308 ? 17.238 -1.842 -8.902 1.00 93.69 308 ARG A CA 1
ATOM 2359 C C . ARG A 1 308 ? 16.887 -1.822 -7.411 1.00 93.69 308 ARG A C 1
ATOM 2361 O O . ARG A 1 308 ? 15.830 -2.318 -7.035 1.00 93.69 308 ARG A O 1
ATOM 2368 N N . ALA A 1 309 ? 17.759 -1.254 -6.578 1.00 92.81 309 ALA A N 1
ATOM 2369 C CA . ALA A 1 309 ? 17.550 -1.185 -5.134 1.00 92.81 309 ALA A CA 1
ATOM 2370 C C . ALA A 1 309 ? 16.292 -0.376 -4.779 1.00 92.81 309 ALA A C 1
ATOM 2372 O O . ALA A 1 309 ? 15.543 -0.762 -3.886 1.00 92.81 309 ALA A O 1
ATOM 2373 N N . ALA A 1 310 ? 16.025 0.713 -5.507 1.00 90.69 310 ALA A N 1
ATOM 2374 C CA . ALA A 1 310 ? 14.813 1.506 -5.334 1.00 90.69 310 ALA A CA 1
ATOM 2375 C C . ALA A 1 310 ? 13.540 0.725 -5.710 1.00 90.69 310 ALA A C 1
ATOM 2377 O O . ALA A 1 310 ? 12.553 0.794 -4.981 1.00 90.69 310 ALA A O 1
ATOM 2378 N N . LEU A 1 311 ? 13.561 -0.041 -6.809 1.00 88.69 311 LEU A N 1
ATOM 2379 C CA . LEU A 1 311 ? 12.437 -0.888 -7.223 1.00 88.69 311 LEU A CA 1
ATOM 2380 C C . LEU A 1 311 ? 12.139 -1.976 -6.182 1.00 88.69 311 LEU A C 1
ATOM 2382 O O . LEU A 1 311 ? 10.979 -2.199 -5.840 1.00 88.69 311 LEU A O 1
ATOM 2386 N N . GLU A 1 312 ? 13.186 -2.619 -5.665 1.00 90.19 312 GLU A N 1
ATOM 2387 C CA . GLU A 1 312 ? 13.094 -3.649 -4.627 1.00 90.19 312 GLU A CA 1
ATOM 2388 C C . GLU A 1 312 ? 12.530 -3.074 -3.319 1.00 90.19 312 GLU A C 1
ATOM 2390 O O . GLU A 1 312 ? 11.546 -3.588 -2.789 1.00 90.19 312 GLU A O 1
ATOM 2395 N N . ALA A 1 313 ? 13.078 -1.946 -2.852 1.00 91.25 313 ALA A N 1
ATOM 2396 C CA . ALA A 1 313 ? 12.603 -1.259 -1.653 1.00 91.25 313 ALA A CA 1
ATOM 2397 C C . ALA A 1 313 ? 11.150 -0.780 -1.785 1.00 91.25 313 ALA A C 1
ATOM 2399 O O . ALA A 1 313 ? 10.381 -0.856 -0.826 1.00 91.25 313 ALA A O 1
ATOM 2400 N N . TRP A 1 314 ? 10.755 -0.296 -2.964 1.00 87.88 314 TRP A N 1
ATOM 2401 C CA . TRP A 1 314 ? 9.381 0.122 -3.215 1.00 87.88 314 TRP A CA 1
ATOM 2402 C C . TRP A 1 314 ? 8.406 -1.061 -3.196 1.00 87.88 314 TRP A C 1
ATOM 2404 O O . TRP A 1 314 ? 7.375 -0.976 -2.526 1.00 87.88 314 TRP A O 1
ATOM 2414 N N . ALA A 1 315 ? 8.737 -2.170 -3.865 1.00 88.44 315 ALA A N 1
ATOM 2415 C CA . ALA A 1 315 ? 7.903 -3.371 -3.854 1.00 88.44 315 ALA A CA 1
ATOM 2416 C C . ALA A 1 315 ? 7.754 -3.942 -2.432 1.00 88.44 315 ALA A C 1
ATOM 2418 O O . ALA A 1 315 ? 6.643 -4.271 -2.012 1.00 88.44 315 ALA A O 1
ATOM 2419 N N . GLU A 1 316 ? 8.844 -3.969 -1.658 1.00 90.56 316 GLU A N 1
ATOM 2420 C CA . GLU A 1 316 ? 8.825 -4.376 -0.249 1.00 90.56 316 GLU A CA 1
ATOM 2421 C C . GLU A 1 316 ? 7.976 -3.437 0.613 1.00 90.56 316 GLU A C 1
ATOM 2423 O O . GLU A 1 316 ? 7.179 -3.892 1.429 1.00 90.56 316 GLU A O 1
ATOM 2428 N N . SER A 1 317 ? 8.072 -2.124 0.392 1.00 90.62 317 SER A N 1
ATOM 2429 C CA . SER A 1 317 ? 7.280 -1.139 1.136 1.00 90.62 317 SER A CA 1
ATOM 2430 C C . SER A 1 317 ? 5.779 -1.281 0.864 1.00 90.62 317 SER A C 1
ATOM 2432 O O . SER A 1 317 ? 4.980 -1.174 1.791 1.00 90.62 317 SER A O 1
ATOM 2434 N N . GLN A 1 318 ? 5.379 -1.552 -0.384 1.00 89.31 318 GLN A N 1
ATOM 2435 C CA . GLN A 1 318 ? 3.972 -1.796 -0.731 1.00 89.31 318 GLN A CA 1
ATOM 2436 C C . GLN A 1 318 ? 3.447 -3.085 -0.081 1.00 89.31 318 GLN A C 1
ATOM 2438 O O . GLN A 1 318 ? 2.372 -3.062 0.521 1.00 89.31 318 GLN A O 1
ATOM 2443 N N . ARG A 1 319 ? 4.219 -4.183 -0.137 1.00 91.00 319 ARG A N 1
ATOM 2444 C CA . ARG A 1 319 ? 3.889 -5.449 0.547 1.00 91.00 319 ARG A CA 1
ATOM 2445 C C . ARG A 1 319 ? 3.764 -5.260 2.054 1.00 91.00 319 ARG A C 1
ATOM 2447 O O . ARG A 1 319 ? 2.748 -5.630 2.639 1.00 91.00 319 ARG A O 1
ATOM 2454 N N . GLY A 1 320 ? 4.758 -4.623 2.668 1.00 92.38 320 GLY A N 1
ATOM 2455 C CA . GLY A 1 320 ? 4.772 -4.334 4.097 1.00 92.38 320 GLY A CA 1
ATOM 2456 C C . GLY A 1 320 ? 3.585 -3.476 4.525 1.00 92.38 320 GLY A C 1
ATOM 2457 O O . GLY A 1 320 ? 2.961 -3.760 5.548 1.00 92.38 320 GLY A O 1
ATOM 2458 N N . TYR A 1 321 ? 3.218 -2.474 3.723 1.00 91.31 321 TYR A N 1
ATOM 2459 C CA . TYR A 1 321 ? 2.087 -1.614 4.043 1.00 91.31 321 TYR A CA 1
ATOM 2460 C C . TYR A 1 321 ? 0.739 -2.346 3.952 1.00 91.31 321 TYR A C 1
ATOM 2462 O O . TYR A 1 321 ? -0.049 -2.301 4.901 1.00 91.31 321 TYR A O 1
ATOM 2470 N N . ALA A 1 322 ? 0.497 -3.091 2.869 1.00 90.69 322 ALA A N 1
ATOM 2471 C CA . ALA A 1 322 ? -0.711 -3.904 2.725 1.00 90.69 322 ALA A CA 1
ATOM 2472 C C . ALA A 1 322 ? -0.826 -4.961 3.842 1.00 90.69 322 ALA A C 1
ATOM 2474 O O . ALA A 1 322 ? -1.901 -5.145 4.417 1.00 90.69 322 ALA A O 1
ATOM 2475 N N . ALA A 1 323 ? 0.285 -5.607 4.209 1.00 89.69 323 ALA A N 1
ATOM 2476 C CA . ALA A 1 323 ? 0.331 -6.580 5.298 1.00 89.69 323 ALA A CA 1
ATOM 2477 C C . ALA A 1 323 ? 0.050 -5.948 6.672 1.00 89.69 323 ALA A C 1
ATOM 2479 O O . ALA A 1 323 ? -0.689 -6.527 7.473 1.00 89.69 323 ALA A O 1
ATOM 2480 N N . ALA A 1 324 ? 0.594 -4.757 6.946 1.00 91.31 324 ALA A N 1
ATOM 2481 C CA . ALA A 1 324 ? 0.346 -4.028 8.188 1.00 91.31 324 ALA A CA 1
ATOM 2482 C C . ALA A 1 324 ? -1.136 -3.655 8.335 1.00 91.31 324 ALA A C 1
ATOM 2484 O O . ALA A 1 324 ? -1.744 -3.932 9.372 1.00 91.31 324 ALA A O 1
ATOM 2485 N N . LEU A 1 325 ? -1.741 -3.107 7.276 1.00 89.94 325 LEU A N 1
ATOM 2486 C CA . LEU A 1 325 ? -3.172 -2.800 7.251 1.00 89.94 325 LEU A CA 1
ATOM 2487 C C . LEU A 1 325 ? -4.036 -4.047 7.397 1.00 89.94 325 LEU A C 1
ATOM 2489 O O . LEU A 1 325 ? -5.051 -4.014 8.087 1.00 89.94 325 LEU A O 1
ATOM 2493 N N . TRP A 1 326 ? -3.636 -5.162 6.791 1.00 87.38 326 TRP A N 1
ATOM 2494 C CA . TRP A 1 326 ? -4.360 -6.419 6.933 1.00 87.38 326 TRP A CA 1
ATOM 2495 C C . TRP A 1 326 ? -4.310 -6.957 8.364 1.00 87.38 326 TRP A C 1
ATOM 2497 O O . TRP A 1 326 ? -5.340 -7.354 8.913 1.00 87.38 326 TRP A O 1
ATOM 2507 N N . GLY A 1 327 ? -3.130 -6.940 8.992 1.00 87.12 327 GLY A N 1
ATOM 2508 C CA . GLY A 1 327 ? -2.962 -7.337 10.391 1.00 87.12 327 GLY A CA 1
ATOM 2509 C C . GLY A 1 327 ? -3.797 -6.474 11.339 1.00 87.12 327 GLY A C 1
ATOM 2510 O O . GLY A 1 327 ? -4.447 -6.995 12.250 1.00 87.12 327 GLY A O 1
ATOM 2511 N N . TRP A 1 328 ? -3.840 -5.167 11.076 1.00 89.00 328 TRP A N 1
ATOM 2512 C CA . TRP A 1 328 ? -4.695 -4.229 11.793 1.00 89.00 328 TRP A CA 1
ATOM 2513 C C . TRP A 1 328 ? -6.191 -4.528 11.585 1.00 89.00 328 TRP A C 1
ATOM 2515 O O . TRP A 1 328 ? -6.917 -4.747 12.556 1.00 89.00 328 TRP A O 1
ATOM 2525 N N . ALA A 1 329 ? -6.652 -4.643 10.336 1.00 84.12 329 ALA A N 1
ATOM 2526 C CA . ALA A 1 329 ? -8.063 -4.858 10.020 1.00 84.12 329 ALA A CA 1
ATOM 2527 C C . ALA A 1 329 ? -8.607 -6.157 10.634 1.00 84.12 329 ALA A C 1
ATOM 2529 O O . ALA A 1 329 ? -9.710 -6.167 11.173 1.00 84.12 329 ALA A O 1
ATOM 2530 N N . ARG A 1 330 ? -7.814 -7.237 10.647 1.00 81.38 330 ARG A N 1
ATOM 2531 C CA . ARG A 1 330 ? -8.189 -8.505 11.301 1.00 81.38 330 ARG A CA 1
ATOM 2532 C C . ARG A 1 330 ? -8.361 -8.407 12.812 1.00 81.38 330 ARG A C 1
ATOM 2534 O O . ARG A 1 330 ? -9.045 -9.239 13.397 1.00 81.38 330 ARG A O 1
ATOM 2541 N N . SER A 1 331 ? -7.706 -7.440 13.442 1.00 77.88 331 SER A N 1
ATOM 2542 C CA . SER A 1 331 ? -7.760 -7.253 14.892 1.00 77.88 331 SER A CA 1
ATOM 2543 C C . SER A 1 331 ? -8.950 -6.388 15.315 1.00 77.88 331 SER A C 1
ATOM 2545 O O . SER A 1 331 ? -9.446 -6.537 16.431 1.00 77.88 331 SER A O 1
ATOM 2547 N N . CYS A 1 332 ? -9.414 -5.501 14.429 1.00 70.81 332 CYS A N 1
ATOM 2548 C CA . CYS A 1 332 ? -10.352 -4.430 14.774 1.00 70.81 332 CYS A CA 1
ATOM 2549 C C . CYS A 1 332 ? -11.703 -4.514 14.048 1.00 70.81 332 CYS A C 1
ATOM 2551 O O . CYS A 1 332 ? -12.624 -3.778 14.399 1.00 70.81 332 CYS A O 1
ATOM 2553 N N . VAL A 1 333 ? -11.842 -5.380 13.043 1.00 73.75 333 VAL A N 1
ATOM 2554 C CA . VAL A 1 333 ? -13.016 -5.419 12.165 1.00 73.75 333 VAL A CA 1
ATOM 2555 C C . VAL A 1 333 ? -13.594 -6.828 12.087 1.00 73.75 333 VAL A C 1
ATOM 2557 O O . VAL A 1 333 ? -12.855 -7.810 12.055 1.00 73.75 333 VAL A O 1
ATOM 2560 N N . LYS A 1 334 ? -14.928 -6.944 12.061 1.00 72.31 334 LYS A N 1
ATOM 2561 C CA . LYS A 1 334 ? -15.592 -8.239 11.872 1.00 72.31 334 LYS A CA 1
ATOM 2562 C C . LYS A 1 334 ? -15.333 -8.768 10.461 1.00 72.31 334 LYS A C 1
ATOM 2564 O O . LYS A 1 334 ? -15.328 -8.009 9.490 1.00 72.31 334 LYS A O 1
ATOM 2569 N N . ASP A 1 335 ? -15.183 -10.085 10.345 1.00 59.31 335 ASP A N 1
ATOM 2570 C CA . ASP A 1 335 ? -15.072 -10.746 9.047 1.00 59.31 335 ASP A CA 1
ATOM 2571 C C . ASP A 1 335 ? -16.289 -10.407 8.170 1.00 59.31 335 ASP A C 1
ATOM 2573 O O . ASP A 1 335 ? -17.437 -10.594 8.575 1.00 59.31 335 ASP A O 1
ATOM 2577 N N . GLY A 1 336 ? -16.034 -9.914 6.955 1.00 60.81 336 GLY A N 1
ATOM 2578 C CA . GLY A 1 336 ? -17.072 -9.610 5.968 1.00 60.81 336 GLY A CA 1
ATOM 2579 C C . GLY A 1 336 ? -17.437 -8.134 5.797 1.00 60.81 336 GLY A C 1
ATOM 2580 O O . GLY A 1 336 ? -18.176 -7.847 4.859 1.00 60.81 336 GLY A O 1
ATOM 2581 N N . GLU A 1 337 ? -16.907 -7.217 6.615 1.00 75.62 337 GLU A N 1
ATOM 2582 C CA . GLU A 1 337 ? -16.992 -5.771 6.340 1.00 75.62 337 GLU A CA 1
ATOM 2583 C C . GLU A 1 337 ? -16.130 -5.378 5.120 1.00 75.62 337 GLU A C 1
ATOM 2585 O O . GLU A 1 337 ? -15.186 -6.087 4.742 1.00 75.62 337 GLU A O 1
ATOM 2590 N N . ASP A 1 338 ? -16.451 -4.242 4.494 1.00 78.00 338 ASP A N 1
ATOM 2591 C CA . ASP A 1 338 ? -15.856 -3.816 3.219 1.00 78.00 338 ASP A CA 1
ATOM 2592 C C . ASP A 1 338 ? -14.344 -3.592 3.307 1.00 78.00 338 ASP A C 1
ATOM 2594 O O . ASP A 1 338 ? -13.600 -3.974 2.403 1.00 78.00 338 ASP A O 1
ATOM 2598 N N . MET A 1 339 ? -13.861 -3.050 4.427 1.00 84.19 339 MET A N 1
ATOM 2599 C CA . MET A 1 339 ? -12.442 -2.754 4.597 1.00 84.19 339 MET A CA 1
ATOM 2600 C C . MET A 1 339 ? -11.545 -4.008 4.632 1.00 84.19 339 MET A C 1
ATOM 2602 O O . MET A 1 339 ? -10.607 -4.069 3.834 1.00 84.19 339 MET A O 1
ATOM 2606 N N . PRO A 1 340 ? -11.791 -5.036 5.471 1.00 83.81 340 PRO A N 1
ATOM 2607 C CA . PRO A 1 340 ? -11.029 -6.284 5.413 1.00 83.81 340 PRO A CA 1
ATOM 2608 C C . PRO A 1 340 ? -11.020 -6.930 4.026 1.00 83.81 340 PRO A C 1
ATOM 2610 O O . PRO A 1 340 ? -9.986 -7.438 3.597 1.00 83.81 340 PRO A O 1
ATOM 2613 N N . ARG A 1 341 ? -12.151 -6.894 3.308 1.00 83.44 341 ARG A N 1
ATOM 2614 C CA . ARG A 1 341 ? -12.252 -7.439 1.947 1.00 83.44 341 ARG A CA 1
ATOM 2615 C C . ARG A 1 341 ? -11.374 -6.667 0.968 1.00 83.44 341 ARG A C 1
ATOM 2617 O O . ARG A 1 341 ? -10.579 -7.293 0.269 1.00 83.44 341 ARG A O 1
ATOM 2624 N N . LEU A 1 342 ? -11.470 -5.335 0.969 1.00 88.50 342 LEU A N 1
ATOM 2625 C CA . LEU A 1 342 ? -10.645 -4.465 0.132 1.00 88.50 342 LEU A CA 1
ATOM 2626 C C . LEU A 1 342 ? -9.157 -4.689 0.401 1.00 88.50 342 LEU A C 1
ATOM 2628 O O . LEU A 1 342 ? -8.385 -4.860 -0.536 1.00 88.50 342 LEU A O 1
ATOM 2632 N N . ILE A 1 343 ? -8.756 -4.740 1.673 1.00 88.69 343 ILE A N 1
ATOM 2633 C CA . ILE A 1 343 ? -7.355 -4.933 2.056 1.00 88.69 343 ILE A CA 1
ATOM 2634 C C . ILE A 1 343 ? -6.852 -6.316 1.625 1.00 88.69 343 ILE A C 1
ATOM 2636 O O . ILE A 1 343 ? -5.740 -6.423 1.120 1.00 88.69 343 ILE A O 1
ATOM 2640 N N . VAL A 1 344 ? -7.655 -7.376 1.772 1.00 87.50 344 VAL A N 1
ATOM 2641 C CA . VAL A 1 344 ? -7.290 -8.720 1.286 1.00 87.50 344 VAL A CA 1
ATOM 2642 C C . VAL A 1 344 ? -7.124 -8.732 -0.232 1.00 87.50 344 VAL A C 1
ATOM 2644 O O . VAL A 1 344 ? -6.159 -9.303 -0.740 1.00 87.50 344 VAL A O 1
ATOM 2647 N N . ALA A 1 345 ? -8.056 -8.123 -0.962 1.00 89.62 345 ALA A N 1
ATOM 2648 C CA . ALA A 1 345 ? -8.004 -8.075 -2.416 1.00 89.62 345 ALA A CA 1
ATOM 2649 C C . ALA A 1 345 ? -6.818 -7.221 -2.906 1.00 89.62 345 ALA A C 1
ATOM 2651 O O . ALA A 1 345 ? -6.091 -7.627 -3.812 1.00 89.62 345 ALA A O 1
ATOM 2652 N N . TRP A 1 346 ? -6.534 -6.105 -2.231 1.00 92.69 346 TRP A N 1
ATOM 2653 C CA . TRP A 1 346 ? -5.357 -5.286 -2.496 1.00 92.69 346 TRP A CA 1
ATOM 2654 C C . TRP A 1 346 ? -4.047 -6.000 -2.167 1.00 92.69 346 TRP A C 1
ATOM 2656 O O . TRP A 1 346 ? -3.136 -5.975 -2.987 1.00 92.69 346 TRP A O 1
ATOM 2666 N N . ALA A 1 347 ? -3.962 -6.718 -1.045 1.00 90.00 347 ALA A N 1
ATOM 2667 C CA . ALA A 1 347 ? -2.794 -7.531 -0.717 1.00 90.00 347 ALA A CA 1
ATOM 2668 C C . ALA A 1 347 ? -2.508 -8.566 -1.818 1.00 90.00 347 ALA A C 1
ATOM 2670 O O . ALA A 1 347 ? -1.367 -8.699 -2.243 1.00 90.00 347 ALA A O 1
ATOM 2671 N N . ARG A 1 348 ? -3.537 -9.228 -2.368 1.00 87.88 348 ARG A N 1
ATOM 2672 C CA . ARG A 1 348 ? -3.373 -10.129 -3.527 1.00 87.88 348 ARG A CA 1
ATOM 2673 C C . ARG A 1 348 ? -2.852 -9.398 -4.767 1.00 87.88 348 ARG A C 1
ATOM 2675 O O . ARG A 1 348 ? -1.981 -9.923 -5.453 1.00 87.88 348 ARG A O 1
ATOM 2682 N N . ALA A 1 349 ? -3.360 -8.197 -5.051 1.00 91.50 349 ALA A N 1
ATOM 2683 C CA . ALA A 1 349 ? -2.890 -7.389 -6.176 1.00 91.50 349 ALA A CA 1
ATOM 2684 C C . ALA A 1 349 ? -1.437 -6.914 -5.998 1.00 91.50 349 ALA A C 1
ATOM 2686 O O . ALA A 1 349 ? -0.695 -6.841 -6.973 1.00 91.50 349 ALA A O 1
ATOM 2687 N N . VAL A 1 350 ? -1.022 -6.622 -4.763 1.00 91.12 350 VAL A N 1
ATOM 2688 C CA . VAL A 1 350 ? 0.363 -6.290 -4.406 1.00 91.12 350 VAL A CA 1
ATOM 2689 C C . VAL A 1 350 ? 1.278 -7.512 -4.538 1.00 91.12 350 VAL A C 1
ATOM 2691 O O . VAL A 1 350 ? 2.358 -7.382 -5.098 1.00 91.12 350 VAL A O 1
ATOM 2694 N N . GLU A 1 351 ? 0.846 -8.701 -4.113 1.00 87.25 351 GLU A N 1
ATOM 2695 C CA . GLU A 1 351 ? 1.608 -9.949 -4.304 1.00 87.25 351 GLU A CA 1
ATOM 2696 C C . GLU A 1 351 ? 1.758 -10.335 -5.785 1.00 87.25 351 GLU A C 1
ATOM 2698 O O . GLU A 1 351 ? 2.755 -10.933 -6.178 1.00 87.25 351 GLU A O 1
ATOM 2703 N N . ALA A 1 352 ? 0.807 -9.947 -6.643 1.00 84.56 352 ALA A N 1
ATOM 2704 C CA . ALA A 1 352 ? 0.927 -10.122 -8.092 1.00 84.56 352 ALA A CA 1
ATOM 2705 C C . ALA A 1 352 ? 2.006 -9.220 -8.731 1.00 84.56 352 ALA A C 1
ATOM 2707 O O . ALA A 1 352 ? 2.378 -9.427 -9.890 1.00 84.56 352 ALA A O 1
ATOM 2708 N N . VAL A 1 353 ? 2.516 -8.222 -7.998 1.00 85.44 353 VAL A N 1
ATOM 2709 C CA . VAL A 1 353 ? 3.666 -7.407 -8.402 1.00 85.44 353 VAL A CA 1
ATOM 2710 C C . VAL A 1 353 ? 4.958 -8.195 -8.157 1.00 85.44 353 VAL A C 1
ATOM 2712 O O . VAL A 1 353 ? 5.688 -7.969 -7.189 1.00 85.44 353 VAL A O 1
ATOM 2715 N N . ASP A 1 354 ? 5.267 -9.111 -9.071 1.00 85.06 354 ASP A N 1
ATOM 2716 C CA . ASP A 1 354 ? 6.560 -9.794 -9.103 1.00 85.06 354 ASP A CA 1
ATOM 2717 C C . ASP A 1 354 ? 7.572 -8.974 -9.919 1.00 85.06 354 ASP A C 1
ATOM 2719 O O . ASP A 1 354 ? 7.519 -8.898 -11.151 1.00 85.06 354 ASP A O 1
ATOM 2723 N N . VAL A 1 355 ? 8.507 -8.336 -9.211 1.00 89.75 355 VAL A N 1
ATOM 2724 C CA . VAL A 1 355 ? 9.604 -7.556 -9.801 1.00 89.75 355 VAL A CA 1
ATOM 2725 C C . VAL A 1 355 ? 10.906 -8.351 -9.919 1.00 89.75 355 VAL A C 1
ATOM 2727 O O . VAL A 1 355 ? 11.885 -7.804 -10.423 1.00 89.75 355 VAL A O 1
ATOM 2730 N N . ASP A 1 356 ? 10.962 -9.630 -9.543 1.00 91.62 356 ASP A N 1
ATOM 2731 C CA . ASP A 1 356 ? 12.216 -10.397 -9.479 1.00 91.62 356 ASP A CA 1
ATOM 2732 C C . ASP A 1 356 ? 12.849 -10.595 -10.856 1.00 91.62 356 ASP A C 1
ATOM 2734 O O . ASP A 1 356 ? 14.071 -10.528 -11.034 1.00 91.62 356 ASP A O 1
ATOM 2738 N N . ALA A 1 357 ? 12.024 -10.845 -11.874 1.00 92.06 357 ALA A N 1
ATOM 2739 C CA . ALA A 1 357 ? 12.489 -10.918 -13.256 1.00 92.06 357 ALA A CA 1
ATOM 2740 C C . ALA A 1 357 ? 13.044 -9.566 -13.737 1.00 92.06 357 ALA A C 1
ATOM 2742 O O . ALA A 1 357 ? 14.102 -9.529 -14.367 1.00 92.06 357 ALA A O 1
ATOM 2743 N N . ALA A 1 358 ? 12.375 -8.460 -13.393 1.00 93.00 358 ALA A N 1
ATOM 2744 C CA . ALA A 1 358 ? 12.821 -7.109 -13.724 1.00 93.00 358 ALA A CA 1
ATOM 2745 C C . ALA A 1 358 ? 14.140 -6.756 -13.015 1.00 93.00 358 ALA A C 1
ATOM 2747 O O . ALA A 1 358 ? 15.088 -6.313 -13.663 1.00 93.00 358 ALA A O 1
ATOM 2748 N N . ILE A 1 359 ? 14.236 -7.038 -11.714 1.00 94.19 359 ILE A N 1
ATOM 2749 C CA . ILE A 1 359 ? 15.430 -6.852 -10.880 1.00 94.19 359 ILE A CA 1
ATOM 2750 C C . ILE A 1 359 ? 16.625 -7.614 -11.462 1.00 94.19 359 ILE A C 1
ATOM 2752 O O . ILE A 1 359 ? 17.695 -7.032 -11.654 1.00 94.19 359 ILE A O 1
ATOM 2756 N N . ARG A 1 360 ? 16.445 -8.898 -11.803 1.00 95.00 360 ARG A N 1
ATOM 2757 C CA . ARG A 1 360 ? 17.503 -9.720 -12.414 1.00 95.00 360 ARG A CA 1
ATOM 2758 C C . ARG A 1 360 ? 17.934 -9.188 -13.774 1.00 95.00 360 ARG A C 1
ATOM 2760 O O . ARG A 1 360 ? 19.131 -9.135 -14.048 1.00 95.00 360 ARG A O 1
ATOM 2767 N N . ALA A 1 361 ? 16.981 -8.789 -14.615 1.00 95.50 361 ALA A N 1
ATOM 2768 C CA . ALA A 1 361 ? 17.290 -8.255 -15.936 1.00 95.50 361 ALA A CA 1
ATOM 2769 C C . ALA A 1 361 ? 18.127 -6.972 -15.832 1.00 95.50 361 ALA A C 1
ATOM 2771 O O . ALA A 1 361 ? 19.127 -6.829 -16.531 1.00 95.50 361 ALA A O 1
ATOM 2772 N N . VAL A 1 362 ? 17.776 -6.081 -14.906 1.00 95.62 362 VAL A N 1
ATOM 2773 C CA . VAL A 1 362 ? 18.487 -4.817 -14.670 1.00 95.62 362 VAL A CA 1
ATOM 2774 C C . VAL A 1 362 ? 19.871 -5.036 -14.076 1.00 95.62 362 VAL A C 1
ATOM 2776 O O . VAL A 1 362 ? 20.822 -4.398 -14.532 1.00 95.62 362 VAL A O 1
ATOM 2779 N N . GLU A 1 363 ? 20.021 -5.961 -13.123 1.00 95.75 363 GLU A N 1
ATOM 2780 C CA . GLU A 1 363 ? 21.347 -6.343 -12.625 1.00 95.75 363 GLU A CA 1
ATOM 2781 C C . GLU A 1 363 ? 22.218 -6.902 -13.757 1.00 95.75 363 GLU A C 1
ATOM 2783 O O . GLU A 1 363 ? 23.403 -6.589 -13.828 1.00 95.75 363 GLU A O 1
ATOM 2788 N N . GLY A 1 364 ? 21.630 -7.657 -14.691 1.00 95.44 364 GLY A N 1
ATOM 2789 C CA . GLY A 1 364 ? 22.318 -8.126 -15.894 1.00 95.44 364 GLY A CA 1
ATOM 2790 C C . GLY A 1 364 ? 22.900 -6.978 -16.725 1.00 95.44 364 GLY A C 1
ATOM 2791 O O . GLY A 1 364 ? 24.078 -7.012 -17.082 1.00 95.44 364 GLY A O 1
ATOM 2792 N N . VAL A 1 365 ? 22.120 -5.919 -16.973 1.00 95.19 365 VAL A N 1
ATOM 2793 C CA . VAL A 1 365 ? 22.604 -4.723 -17.696 1.00 95.19 365 VAL A CA 1
ATOM 2794 C C . VAL A 1 365 ? 23.676 -3.982 -16.899 1.00 95.19 365 VAL A C 1
ATOM 2796 O O . VAL A 1 365 ? 24.672 -3.530 -17.465 1.00 95.19 365 VAL A O 1
ATOM 2799 N N . ALA A 1 366 ? 23.508 -3.872 -15.581 1.00 96.06 366 ALA A N 1
ATOM 2800 C CA . ALA A 1 366 ? 24.485 -3.228 -14.710 1.00 96.06 366 ALA A CA 1
ATOM 2801 C C . ALA A 1 366 ? 25.819 -3.994 -14.668 1.00 96.06 366 ALA A C 1
ATOM 2803 O O . ALA A 1 366 ? 26.893 -3.384 -14.662 1.00 96.06 366 ALA A O 1
ATOM 2804 N N . ALA A 1 367 ? 25.771 -5.327 -14.654 1.00 94.75 367 ALA A N 1
ATOM 2805 C CA . ALA A 1 367 ? 26.942 -6.193 -14.716 1.00 94.75 367 ALA A CA 1
ATOM 2806 C C . ALA A 1 367 ? 27.659 -6.065 -16.066 1.00 94.75 367 ALA A C 1
ATOM 2808 O O . ALA A 1 367 ? 28.879 -5.917 -16.096 1.00 94.75 367 ALA A O 1
ATOM 2809 N N . GLU A 1 368 ? 26.905 -6.032 -17.164 1.00 92.81 368 GLU A N 1
ATOM 2810 C CA . GLU A 1 368 ? 27.426 -5.820 -18.516 1.00 92.81 368 GLU A CA 1
ATOM 2811 C C . GLU A 1 368 ? 28.134 -4.458 -18.646 1.00 92.81 368 GLU A C 1
ATOM 2813 O O . GLU A 1 368 ? 29.298 -4.380 -19.043 1.00 92.81 368 GLU A O 1
ATOM 2818 N N . ALA A 1 369 ? 27.486 -3.375 -18.207 1.00 92.88 369 ALA A N 1
ATOM 2819 C CA . ALA A 1 369 ? 28.076 -2.038 -18.209 1.00 92.88 369 ALA A CA 1
ATOM 2820 C C . ALA A 1 369 ? 29.338 -1.951 -17.320 1.00 92.88 369 ALA A C 1
ATOM 2822 O O . ALA A 1 369 ? 30.334 -1.327 -17.699 1.00 92.88 369 ALA A O 1
ATOM 2823 N N . ALA A 1 370 ? 29.346 -2.630 -16.168 1.00 93.12 370 ALA A N 1
ATOM 2824 C CA . ALA A 1 370 ? 30.524 -2.721 -15.306 1.00 93.12 370 ALA A CA 1
ATOM 2825 C C . ALA A 1 370 ? 31.661 -3.536 -15.951 1.00 93.12 370 ALA A C 1
ATOM 2827 O O . ALA A 1 370 ? 32.829 -3.147 -15.857 1.00 93.12 370 ALA A O 1
ATOM 2828 N N . ALA A 1 371 ? 31.346 -4.632 -16.644 1.00 90.94 371 ALA A N 1
ATOM 2829 C CA . ALA A 1 371 ? 32.325 -5.428 -17.378 1.00 90.94 371 ALA A CA 1
ATOM 2830 C C . ALA A 1 371 ? 33.003 -4.591 -18.475 1.00 90.94 371 ALA A C 1
ATOM 2832 O O . ALA A 1 371 ? 34.231 -4.562 -18.551 1.00 90.94 371 ALA A O 1
ATOM 2833 N N . ILE A 1 372 ? 32.229 -3.814 -19.239 1.00 88.44 372 ILE A N 1
ATOM 2834 C CA . ILE A 1 372 ? 32.755 -2.875 -20.243 1.00 88.44 372 ILE A CA 1
ATOM 2835 C C . ILE A 1 372 ? 33.677 -1.832 -19.591 1.00 88.44 372 ILE A C 1
ATOM 2837 O O . ILE A 1 372 ? 34.788 -1.593 -20.069 1.00 88.44 372 ILE A O 1
ATOM 2841 N N . ALA A 1 373 ? 33.260 -1.248 -18.463 1.00 89.00 373 ALA A N 1
ATOM 2842 C CA . ALA A 1 373 ? 34.063 -0.268 -17.735 1.00 89.00 373 ALA A CA 1
ATOM 2843 C C . ALA A 1 373 ? 35.396 -0.851 -17.227 1.00 89.00 373 ALA A C 1
ATOM 2845 O O . ALA A 1 373 ? 36.439 -0.201 -17.325 1.00 89.00 373 ALA A O 1
ATOM 2846 N N . THR A 1 374 ? 35.382 -2.074 -16.690 1.00 88.44 374 THR A N 1
ATOM 2847 C CA . THR A 1 374 ? 36.591 -2.743 -16.177 1.00 88.44 374 THR A CA 1
ATOM 2848 C C . THR A 1 374 ? 37.539 -3.173 -17.295 1.00 88.44 374 THR A C 1
ATOM 2850 O O . THR A 1 374 ? 38.746 -2.964 -17.166 1.00 88.44 374 THR A O 1
ATOM 2853 N N . ALA A 1 375 ? 37.016 -3.699 -18.406 1.00 84.62 375 ALA A N 1
ATOM 2854 C CA . ALA A 1 375 ? 37.807 -4.062 -19.580 1.00 84.62 375 ALA A CA 1
ATOM 2855 C C . ALA A 1 375 ? 38.541 -2.844 -20.164 1.00 84.62 375 ALA A C 1
ATOM 2857 O O . ALA A 1 375 ? 39.739 -2.912 -20.441 1.00 84.62 37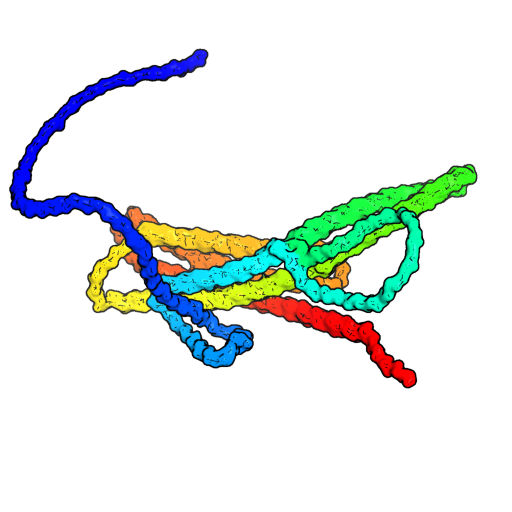5 ALA A O 1
ATOM 2858 N N . ALA A 1 376 ? 37.855 -1.700 -20.256 1.00 81.12 376 ALA A N 1
ATOM 2859 C CA . ALA A 1 376 ? 38.455 -0.455 -20.724 1.00 81.12 376 ALA A CA 1
ATOM 2860 C C . ALA A 1 376 ? 39.547 0.082 -19.772 1.00 81.12 376 ALA A C 1
ATOM 2862 O O . ALA A 1 376 ? 40.559 0.605 -20.233 1.00 81.12 376 ALA A O 1
ATOM 2863 N N . ARG A 1 377 ? 39.399 -0.089 -18.446 1.00 78.62 377 ARG A N 1
ATOM 2864 C CA . ARG A 1 377 ? 40.423 0.316 -17.459 1.00 78.62 377 ARG A CA 1
ATOM 2865 C C . ARG A 1 377 ? 41.671 -0.572 -17.480 1.00 78.62 377 ARG A C 1
ATOM 2867 O O . ARG A 1 377 ? 42.769 -0.042 -17.366 1.00 78.62 377 ARG A O 1
ATOM 2874 N N . ARG A 1 378 ? 41.520 -1.895 -17.638 1.00 75.50 378 ARG A N 1
ATOM 2875 C CA . ARG A 1 378 ? 42.653 -2.847 -17.699 1.00 75.50 378 ARG A CA 1
ATOM 2876 C C . ARG A 1 378 ? 43.547 -2.618 -18.921 1.00 75.50 378 ARG A C 1
ATOM 2878 O O . ARG A 1 378 ? 44.760 -2.761 -18.821 1.00 75.50 378 ARG A O 1
ATOM 2885 N N . ARG A 1 379 ? 42.976 -2.193 -20.050 1.00 66.50 379 ARG A N 1
ATOM 2886 C CA . ARG A 1 379 ? 43.748 -1.889 -21.266 1.00 66.50 379 ARG A CA 1
ATOM 2887 C C . ARG A 1 379 ? 44.582 -0.611 -21.161 1.00 66.50 379 ARG A C 1
ATOM 2889 O O . ARG A 1 379 ? 45.680 -0.582 -21.696 1.00 66.50 379 ARG A O 1
ATOM 2896 N N . ASN A 1 380 ? 44.141 0.404 -20.406 1.00 61.16 380 ASN A N 1
ATOM 2897 C CA . ASN A 1 380 ? 44.993 1.572 -20.117 1.00 61.16 380 ASN A CA 1
ATOM 2898 C C . ASN A 1 380 ? 46.299 1.183 -19.388 1.00 61.16 380 ASN A C 1
ATOM 2900 O O . ASN A 1 380 ? 47.236 1.974 -19.380 1.00 61.16 380 ASN A O 1
ATOM 2904 N N . SER A 1 381 ? 46.366 -0.016 -18.792 1.00 60.75 381 SER A N 1
ATOM 2905 C CA . SER A 1 381 ? 47.575 -0.577 -18.177 1.00 60.75 381 SER A CA 1
ATOM 2906 C C . SER A 1 381 ? 48.336 -1.606 -19.035 1.00 60.75 381 SER A C 1
ATOM 2908 O O . SER A 1 381 ? 49.428 -1.995 -18.634 1.00 60.75 381 SER A O 1
ATOM 2910 N N . SER A 1 382 ? 47.818 -2.045 -20.193 1.00 57.97 382 SER A N 1
ATOM 2911 C CA . SER A 1 382 ? 48.435 -3.085 -21.044 1.00 57.97 382 SER A CA 1
ATOM 2912 C C . SER A 1 382 ? 48.369 -2.715 -22.536 1.00 57.97 382 SER A C 1
ATOM 2914 O O . SER A 1 382 ? 47.286 -2.677 -23.118 1.00 57.97 382 SER A O 1
ATOM 2916 N N . ALA A 1 383 ? 49.518 -2.460 -23.164 1.00 53.69 383 ALA A N 1
ATOM 2917 C CA . ALA A 1 383 ? 49.631 -1.794 -24.468 1.00 53.69 383 ALA A CA 1
ATOM 2918 C C . ALA A 1 383 ? 49.358 -2.655 -25.730 1.00 53.69 383 ALA A C 1
ATOM 2920 O O . ALA A 1 383 ? 49.531 -2.142 -26.830 1.00 53.69 383 ALA A O 1
ATOM 2921 N N . GLU A 1 384 ? 48.949 -3.927 -25.621 1.00 47.94 384 GLU A N 1
ATOM 2922 C CA . GLU A 1 384 ? 49.092 -4.889 -26.740 1.00 47.94 384 GLU A CA 1
ATOM 2923 C C . GLU A 1 384 ? 47.811 -5.522 -27.327 1.00 47.94 384 GLU A C 1
ATOM 2925 O O . GLU A 1 384 ? 47.923 -6.369 -28.207 1.00 47.94 384 GLU A O 1
ATOM 2930 N N . GLU A 1 385 ? 46.589 -5.136 -26.945 1.00 50.38 385 GLU A N 1
ATOM 2931 C CA . GLU A 1 385 ? 45.385 -5.774 -27.520 1.00 50.38 385 GLU A CA 1
ATOM 2932 C C . GLU A 1 385 ? 44.586 -4.879 -28.492 1.00 50.38 385 GLU A C 1
ATOM 2934 O O . GLU A 1 385 ? 44.339 -3.706 -28.194 1.00 50.38 385 GLU A O 1
ATOM 2939 N N . GLU A 1 386 ? 44.090 -5.474 -29.596 1.00 51.28 386 GLU A N 1
ATOM 2940 C CA . GLU A 1 386 ? 43.195 -4.865 -30.605 1.00 51.28 386 GLU A CA 1
ATOM 2941 C C . GLU A 1 386 ? 42.081 -4.007 -29.973 1.00 51.28 386 GLU A C 1
ATOM 2943 O O . GLU A 1 386 ? 41.561 -4.361 -28.905 1.00 51.28 386 GLU A O 1
ATOM 2948 N N . PRO A 1 387 ? 41.692 -2.878 -30.598 1.00 52.84 387 PRO A N 1
ATOM 2949 C CA . PRO A 1 387 ? 40.697 -1.982 -30.028 1.00 52.84 387 PRO A CA 1
ATOM 2950 C C . PRO A 1 387 ? 39.363 -2.724 -29.853 1.00 52.84 387 PRO A C 1
ATOM 2952 O O . PRO A 1 387 ? 38.876 -3.328 -30.811 1.00 52.84 387 PRO A O 1
ATOM 2955 N N . PRO A 1 388 ? 38.735 -2.678 -28.660 1.00 56.66 388 PRO A N 1
ATOM 2956 C CA . PRO A 1 388 ? 37.393 -3.214 -28.514 1.00 56.66 388 PRO A CA 1
ATOM 2957 C C . PRO A 1 388 ? 36.478 -2.468 -29.480 1.00 56.66 388 PRO A C 1
ATOM 2959 O O . PRO A 1 388 ? 36.561 -1.244 -29.607 1.00 56.66 388 PRO A O 1
ATOM 2962 N N . ASN A 1 389 ? 35.595 -3.202 -30.151 1.00 70.56 389 ASN A N 1
ATOM 2963 C CA . ASN A 1 389 ? 34.575 -2.579 -30.972 1.00 70.56 389 ASN A CA 1
ATOM 2964 C C . ASN A 1 389 ? 33.644 -1.780 -30.036 1.00 70.56 389 ASN A C 1
ATOM 2966 O O . ASN A 1 389 ? 32.784 -2.341 -29.364 1.00 70.56 389 ASN A O 1
ATOM 2970 N N . GLU A 1 390 ? 33.867 -0.469 -29.915 1.00 75.50 390 GLU A N 1
ATOM 2971 C CA . GLU A 1 390 ? 33.079 0.429 -29.058 1.00 75.50 390 GLU A CA 1
ATOM 2972 C C . GLU A 1 390 ? 31.580 0.310 -29.376 1.00 75.50 390 GLU A C 1
ATOM 2974 O O . GLU A 1 390 ? 30.736 0.338 -28.479 1.00 75.50 390 GLU A O 1
ATOM 2979 N N . GLU A 1 391 ? 31.261 0.087 -30.652 1.00 80.00 391 GLU A N 1
ATOM 2980 C CA . GLU A 1 391 ? 29.906 -0.161 -31.134 1.00 80.00 391 GLU A CA 1
ATOM 2981 C C . GLU A 1 391 ? 29.346 -1.495 -30.626 1.00 80.00 391 GLU A C 1
ATOM 2983 O O . GLU A 1 391 ? 28.172 -1.564 -30.272 1.00 80.00 391 GLU A O 1
ATOM 2988 N N . GLU A 1 392 ? 30.179 -2.528 -30.477 1.00 83.50 392 GLU A N 1
ATOM 2989 C CA . GLU A 1 392 ? 29.793 -3.808 -29.868 1.00 83.50 392 GLU A CA 1
ATOM 2990 C C . GLU A 1 392 ? 29.484 -3.652 -28.372 1.00 83.50 392 GLU A C 1
ATOM 2992 O O . GLU A 1 392 ? 28.494 -4.194 -27.880 1.00 83.50 392 GLU A O 1
ATOM 2997 N N . GLY A 1 393 ? 30.271 -2.848 -27.647 1.00 84.06 393 GLY A N 1
ATOM 2998 C CA . GLY A 1 393 ? 29.982 -2.500 -26.251 1.00 84.06 393 GLY A CA 1
ATOM 2999 C C . GLY A 1 393 ? 28.655 -1.747 -26.106 1.00 84.06 393 GLY A C 1
ATOM 3000 O O . GLY A 1 393 ? 27.804 -2.126 -25.298 1.00 84.06 393 GLY A O 1
ATOM 3001 N N . LYS A 1 394 ? 28.429 -0.722 -26.940 1.00 85.81 394 LYS A N 1
ATOM 3002 C CA . LYS A 1 394 ? 27.153 0.015 -26.995 1.00 85.81 394 LYS A CA 1
ATOM 3003 C C . LYS A 1 394 ? 25.982 -0.908 -27.332 1.00 85.81 394 LYS A C 1
ATOM 3005 O O . LYS A 1 394 ? 24.922 -0.793 -26.718 1.00 85.81 394 LYS A O 1
ATOM 3010 N N . ARG A 1 395 ? 26.173 -1.839 -28.271 1.00 88.56 395 ARG A N 1
ATOM 3011 C CA . ARG A 1 395 ? 25.153 -2.803 -28.699 1.00 88.56 395 ARG A CA 1
ATOM 3012 C C . ARG A 1 395 ? 24.772 -3.742 -27.563 1.00 88.56 395 ARG A C 1
ATOM 3014 O O . ARG A 1 395 ? 23.585 -3.893 -27.295 1.00 88.56 395 ARG A O 1
ATOM 3021 N N . ARG A 1 396 ? 25.748 -4.323 -26.855 1.00 89.69 396 ARG A N 1
ATOM 3022 C CA . ARG A 1 396 ? 25.496 -5.193 -25.691 1.00 89.69 396 ARG A CA 1
ATOM 3023 C C . ARG A 1 396 ? 24.701 -4.472 -24.603 1.00 89.69 396 ARG A C 1
ATOM 3025 O O . ARG A 1 396 ? 23.730 -5.031 -24.098 1.00 89.69 396 ARG A O 1
ATOM 3032 N N . VAL A 1 397 ? 25.040 -3.212 -24.315 1.00 90.31 397 VAL A N 1
ATOM 3033 C CA . VAL A 1 397 ? 24.277 -2.379 -23.368 1.00 90.31 397 VAL A CA 1
ATOM 3034 C C . VAL A 1 397 ? 22.852 -2.118 -23.860 1.00 90.31 397 VAL A C 1
ATOM 3036 O O . VAL A 1 397 ? 21.921 -2.252 -23.072 1.00 90.31 397 VAL A O 1
ATOM 3039 N N . CYS A 1 398 ? 22.645 -1.786 -25.140 1.00 90.75 398 CYS A N 1
ATOM 3040 C CA . CYS A 1 398 ? 21.301 -1.532 -25.678 1.00 90.75 398 CYS A CA 1
ATOM 3041 C C . CYS A 1 398 ? 20.424 -2.795 -25.686 1.00 90.75 398 CYS A C 1
ATOM 3043 O O . CYS A 1 398 ? 19.254 -2.717 -25.318 1.00 90.75 398 CYS A O 1
ATOM 3045 N N . VAL A 1 399 ? 20.992 -3.957 -26.025 1.00 92.19 399 VAL A N 1
ATOM 3046 C CA . VAL A 1 399 ? 20.294 -5.254 -25.970 1.00 92.19 399 VAL A CA 1
ATOM 3047 C C . VAL A 1 399 ? 19.923 -5.606 -24.530 1.00 92.19 399 VAL A C 1
ATOM 3049 O O . VAL A 1 399 ? 18.785 -5.987 -24.261 1.00 92.19 399 VAL A O 1
ATOM 3052 N N . GLY A 1 400 ? 20.857 -5.431 -23.589 1.00 93.12 400 GLY A N 1
ATOM 3053 C CA . GLY A 1 400 ? 20.578 -5.609 -22.167 1.00 93.12 400 GLY A CA 1
ATOM 3054 C C . GLY A 1 400 ? 19.464 -4.676 -21.690 1.00 93.12 400 GLY A C 1
ATOM 3055 O O . GLY A 1 400 ? 18.514 -5.122 -21.050 1.00 93.12 400 GLY A O 1
ATOM 3056 N N . LEU A 1 401 ? 19.539 -3.391 -22.047 1.00 94.50 401 LEU A N 1
ATOM 3057 C CA . LEU A 1 401 ? 18.527 -2.396 -21.702 1.00 94.50 401 LEU A CA 1
ATOM 3058 C C . LEU A 1 401 ? 17.147 -2.773 -22.258 1.00 94.50 401 LEU A C 1
ATOM 3060 O O . LEU A 1 401 ? 16.163 -2.687 -21.530 1.00 94.50 401 LEU A O 1
ATOM 3064 N N . ALA A 1 402 ? 17.058 -3.239 -23.506 1.00 94.44 402 ALA A N 1
ATOM 3065 C CA . ALA A 1 402 ? 15.800 -3.706 -24.086 1.00 94.44 402 ALA A CA 1
ATOM 3066 C C . ALA A 1 402 ? 15.219 -4.908 -23.319 1.00 94.44 402 ALA A C 1
ATOM 3068 O O . ALA A 1 402 ? 14.016 -4.945 -23.042 1.00 94.44 402 ALA A O 1
ATOM 3069 N N . ALA A 1 403 ? 16.064 -5.859 -22.910 1.00 94.69 403 ALA A N 1
ATOM 3070 C CA . ALA A 1 403 ? 15.647 -6.992 -22.086 1.00 94.69 403 ALA A CA 1
ATOM 3071 C C . ALA A 1 403 ? 15.125 -6.543 -20.708 1.00 94.69 403 ALA A C 1
ATOM 3073 O O . ALA A 1 403 ? 14.053 -6.981 -20.291 1.00 94.69 403 ALA A O 1
ATOM 3074 N N . ALA A 1 404 ? 15.828 -5.620 -20.044 1.00 95.44 404 ALA A N 1
ATOM 3075 C CA . ALA A 1 404 ? 15.405 -5.007 -18.784 1.00 95.44 404 ALA A CA 1
ATOM 3076 C C . ALA A 1 404 ? 14.054 -4.290 -18.906 1.00 95.44 404 ALA A C 1
ATOM 3078 O O . ALA A 1 404 ? 13.125 -4.581 -18.155 1.00 95.44 404 ALA A O 1
ATOM 3079 N N . LEU A 1 405 ? 13.914 -3.406 -19.896 1.00 95.06 405 LEU A N 1
ATOM 3080 C CA . LEU A 1 405 ? 12.668 -2.692 -20.181 1.00 95.06 405 LEU A CA 1
ATOM 3081 C C . LEU A 1 405 ? 11.517 -3.661 -20.479 1.00 95.06 405 LEU A C 1
ATOM 3083 O O . LEU A 1 405 ? 10.394 -3.439 -20.034 1.00 95.06 405 LEU A O 1
ATOM 3087 N N . GLY A 1 406 ? 11.795 -4.763 -21.179 1.00 94.81 406 GLY A N 1
ATOM 3088 C CA . GLY A 1 406 ? 10.827 -5.830 -21.409 1.00 94.81 406 GLY A CA 1
ATOM 3089 C C . GLY A 1 406 ? 10.387 -6.535 -20.133 1.00 94.81 406 GLY A C 1
ATOM 3090 O O . GLY A 1 406 ? 9.190 -6.673 -19.914 1.00 94.81 406 GLY A O 1
ATOM 3091 N N . ALA A 1 407 ? 11.323 -6.928 -19.272 1.00 95.62 407 ALA A N 1
ATOM 3092 C CA . ALA A 1 407 ? 10.995 -7.578 -18.006 1.00 95.62 407 ALA A CA 1
ATOM 3093 C C . ALA A 1 407 ? 10.141 -6.674 -17.097 1.00 95.62 407 ALA A C 1
ATOM 3095 O O . ALA A 1 407 ? 9.187 -7.141 -16.480 1.00 95.62 407 ALA A O 1
ATOM 3096 N N . ILE A 1 408 ? 10.425 -5.367 -17.075 1.00 94.06 408 ILE A N 1
ATOM 3097 C CA . ILE A 1 408 ? 9.615 -4.383 -16.339 1.00 94.06 408 ILE A CA 1
ATOM 3098 C C . ILE A 1 408 ? 8.219 -4.248 -16.951 1.00 94.06 408 ILE A C 1
ATOM 3100 O O . ILE A 1 408 ? 7.233 -4.169 -16.224 1.00 94.06 408 ILE A O 1
ATOM 3104 N N . ALA A 1 409 ? 8.118 -4.227 -18.282 1.00 94.75 409 ALA A N 1
ATOM 3105 C CA . ALA A 1 409 ? 6.837 -4.145 -18.974 1.00 94.75 409 ALA A CA 1
ATOM 3106 C C . ALA A 1 409 ? 5.931 -5.356 -18.695 1.00 94.75 409 ALA A C 1
ATOM 3108 O O . ALA A 1 409 ? 4.718 -5.180 -18.565 1.00 94.75 409 ALA A O 1
ATOM 3109 N N . GLU A 1 410 ? 6.504 -6.558 -18.600 1.00 94.19 410 GLU A N 1
ATOM 3110 C CA . GLU A 1 410 ? 5.775 -7.777 -18.230 1.00 94.19 410 GLU A CA 1
ATOM 3111 C C . GLU A 1 410 ? 5.296 -7.717 -16.775 1.00 94.19 410 GLU A C 1
ATOM 3113 O O . GLU A 1 410 ? 4.100 -7.865 -16.522 1.00 94.19 410 GLU A O 1
ATOM 3118 N N . ALA A 1 411 ? 6.190 -7.389 -15.833 1.00 92.88 411 ALA A N 1
ATOM 3119 C CA . ALA A 1 411 ? 5.841 -7.224 -14.418 1.00 92.88 411 ALA A CA 1
ATOM 3120 C C . ALA A 1 411 ? 4.724 -6.181 -14.223 1.00 92.88 411 ALA A C 1
ATOM 3122 O O . ALA A 1 411 ? 3.717 -6.433 -13.562 1.00 92.88 411 ALA A O 1
ATOM 3123 N N . ALA A 1 412 ? 4.845 -5.025 -14.882 1.00 92.94 412 ALA A N 1
ATOM 3124 C CA . ALA A 1 412 ? 3.827 -3.980 -14.857 1.00 92.94 412 ALA A CA 1
ATOM 3125 C C . ALA A 1 412 ? 2.520 -4.395 -15.553 1.00 92.94 412 ALA A C 1
ATOM 3127 O O . ALA A 1 412 ? 1.448 -3.913 -15.191 1.00 92.94 412 ALA A O 1
ATOM 3128 N N . GLY A 1 413 ? 2.585 -5.286 -16.547 1.00 92.56 413 GLY A N 1
ATOM 3129 C CA . GLY A 1 413 ? 1.418 -5.873 -17.199 1.00 92.56 413 GLY A CA 1
ATOM 3130 C C . GLY A 1 413 ? 0.607 -6.756 -16.251 1.00 92.56 413 GLY A C 1
ATOM 3131 O O . GLY A 1 413 ? -0.609 -6.575 -16.160 1.00 92.56 413 GLY A O 1
ATOM 3132 N N . LEU A 1 414 ? 1.282 -7.647 -15.518 1.00 92.12 414 LEU A N 1
ATOM 3133 C CA . LEU A 1 414 ? 0.674 -8.496 -14.486 1.00 92.12 414 LEU A CA 1
ATOM 3134 C C . LEU A 1 414 ? 0.072 -7.650 -13.361 1.00 92.12 414 LEU A C 1
ATOM 3136 O O . LEU A 1 414 ? -1.110 -7.797 -13.046 1.00 92.12 414 LEU A O 1
ATOM 3140 N N . ALA A 1 415 ? 0.842 -6.689 -12.844 1.00 92.44 415 ALA A N 1
ATOM 3141 C CA . ALA A 1 415 ? 0.368 -5.738 -11.845 1.00 92.44 415 ALA A CA 1
ATOM 3142 C C . ALA A 1 415 ? -0.869 -4.972 -12.342 1.00 92.44 415 ALA A C 1
ATOM 3144 O O . ALA A 1 415 ? -1.898 -4.929 -11.674 1.00 92.44 415 ALA A O 1
ATOM 3145 N N . SER A 1 416 ? -0.818 -4.413 -13.555 1.00 93.62 416 SER A N 1
ATOM 3146 C CA . SER A 1 416 ? -1.945 -3.672 -14.127 1.00 93.62 416 SER A CA 1
ATOM 3147 C C . SER A 1 416 ? -3.195 -4.538 -14.290 1.00 93.62 416 SER A C 1
ATOM 3149 O O . SER A 1 416 ? -4.297 -4.020 -14.128 1.00 93.62 416 SER A O 1
ATOM 3151 N N . ALA A 1 417 ? -3.055 -5.828 -14.608 1.00 93.00 417 ALA A N 1
ATOM 3152 C CA . ALA A 1 417 ? -4.186 -6.746 -14.686 1.00 93.00 417 ALA A CA 1
ATOM 3153 C C . ALA A 1 417 ? -4.818 -6.987 -13.308 1.00 93.00 417 ALA A C 1
ATOM 3155 O O . ALA A 1 417 ? -6.023 -6.784 -13.167 1.00 93.00 417 ALA A O 1
ATOM 3156 N N . ALA A 1 418 ? -4.008 -7.313 -12.298 1.00 93.88 418 ALA A N 1
ATOM 3157 C CA . ALA A 1 418 ? -4.486 -7.567 -10.940 1.00 93.88 418 ALA A CA 1
ATOM 3158 C C . ALA A 1 418 ? -5.168 -6.334 -10.321 1.00 93.88 418 ALA A C 1
ATOM 3160 O O . ALA A 1 418 ? -6.263 -6.422 -9.772 1.00 93.88 418 ALA A O 1
ATOM 3161 N N . TYR A 1 419 ? -4.566 -5.150 -10.475 1.00 95.00 419 TYR A N 1
ATOM 3162 C CA . TYR A 1 419 ? -5.166 -3.902 -10.002 1.00 95.00 419 TYR A CA 1
ATOM 3163 C C . TYR A 1 419 ? -6.446 -3.529 -10.763 1.00 95.00 419 TYR A C 1
ATOM 3165 O O . TYR A 1 419 ? -7.340 -2.921 -10.183 1.00 95.00 419 TYR A O 1
ATOM 3173 N N . ARG A 1 420 ? -6.562 -3.869 -12.053 1.00 93.81 420 ARG A N 1
ATOM 3174 C CA . ARG A 1 420 ? -7.778 -3.593 -12.835 1.00 93.81 420 ARG A CA 1
ATOM 3175 C C . ARG A 1 420 ? -8.946 -4.466 -12.395 1.00 93.81 420 ARG A C 1
ATOM 3177 O O . ARG A 1 420 ? -10.058 -3.960 -12.320 1.00 93.81 420 ARG A O 1
ATOM 3184 N N . GLU A 1 421 ? -8.692 -5.740 -12.108 1.00 93.44 421 GLU A N 1
ATOM 3185 C CA . GLU A 1 421 ? -9.695 -6.651 -11.545 1.00 93.44 421 GLU A CA 1
ATOM 3186 C C . GLU A 1 421 ? -10.203 -6.129 -10.198 1.00 93.44 421 GLU A C 1
ATOM 3188 O O . GLU A 1 421 ? -11.407 -5.988 -10.008 1.00 93.44 421 GLU A O 1
ATOM 3193 N N . LEU A 1 422 ? -9.283 -5.719 -9.321 1.00 94.62 422 LEU A N 1
ATOM 3194 C CA . LEU A 1 422 ? -9.619 -5.108 -8.038 1.00 94.62 422 LEU A CA 1
ATOM 3195 C C . LEU A 1 422 ? -10.458 -3.830 -8.188 1.00 94.62 422 LEU A C 1
ATOM 3197 O O . LEU A 1 422 ? -11.466 -3.671 -7.507 1.00 94.62 422 LEU A O 1
ATOM 3201 N N . VAL A 1 423 ? -10.064 -2.915 -9.077 1.00 95.50 423 VAL A N 1
ATOM 3202 C CA . VAL A 1 423 ? -10.824 -1.675 -9.308 1.00 95.50 423 VAL A CA 1
ATOM 3203 C C . VAL A 1 423 ? -12.214 -1.974 -9.874 1.00 95.50 423 VAL A C 1
ATOM 3205 O O . VAL A 1 423 ? -13.175 -1.343 -9.449 1.00 95.50 423 VAL A O 1
ATOM 3208 N N . ALA A 1 424 ? -12.349 -2.954 -10.772 1.00 93.81 424 ALA A N 1
ATOM 3209 C CA . ALA A 1 424 ? -13.656 -3.369 -11.277 1.00 93.81 424 ALA A CA 1
ATOM 3210 C C . ALA A 1 424 ? -14.551 -3.907 -10.148 1.00 93.81 424 ALA A C 1
ATOM 3212 O O . ALA A 1 424 ? -15.694 -3.480 -10.027 1.00 93.81 424 ALA A O 1
ATOM 3213 N N . GLU A 1 425 ? -14.008 -4.757 -9.271 1.00 91.62 425 GLU A N 1
ATOM 3214 C CA . GLU A 1 425 ? -14.717 -5.280 -8.096 1.00 91.62 425 GLU A CA 1
ATOM 3215 C C . GLU A 1 425 ? -15.163 -4.159 -7.139 1.00 91.62 425 GLU A C 1
ATOM 3217 O O . GLU A 1 425 ? -16.258 -4.209 -6.578 1.00 91.62 425 GLU A O 1
ATOM 3222 N N . MET A 1 426 ? -14.329 -3.132 -6.947 1.00 92.00 426 MET A N 1
ATOM 3223 C CA . MET A 1 426 ? -14.676 -1.953 -6.147 1.00 92.00 426 MET A CA 1
ATOM 3224 C C . MET A 1 426 ? -15.799 -1.135 -6.789 1.00 92.00 426 MET A C 1
ATOM 3226 O O . MET A 1 426 ? -16.765 -0.786 -6.112 1.00 92.00 426 MET A O 1
ATOM 3230 N N . ASP A 1 427 ? -15.687 -0.841 -8.084 1.00 91.00 427 ASP A N 1
ATOM 3231 C CA . ASP A 1 427 ? -16.669 -0.027 -8.797 1.00 91.00 427 ASP A CA 1
ATOM 3232 C C . ASP A 1 427 ? -18.022 -0.757 -8.919 1.00 91.00 427 ASP A C 1
ATOM 3234 O O . ASP A 1 427 ? -19.075 -0.127 -8.839 1.00 91.00 427 ASP A O 1
ATOM 3238 N N . ASP A 1 428 ? -18.021 -2.083 -9.090 1.00 90.06 428 ASP A N 1
ATOM 3239 C CA . ASP A 1 428 ? -19.237 -2.907 -9.092 1.00 90.06 428 ASP A CA 1
ATOM 3240 C C . ASP A 1 428 ? -19.978 -2.797 -7.753 1.00 90.06 428 ASP A C 1
ATOM 3242 O O . ASP A 1 428 ? -21.187 -2.564 -7.740 1.00 90.06 428 ASP A O 1
ATOM 3246 N N . ARG A 1 429 ? -19.252 -2.841 -6.631 1.00 86.25 429 ARG A N 1
ATOM 3247 C CA . ARG A 1 429 ? -19.835 -2.666 -5.291 1.00 86.25 429 ARG A CA 1
ATOM 3248 C C . ARG A 1 429 ? -20.365 -1.269 -5.034 1.00 86.25 429 ARG A C 1
ATOM 3250 O O . ARG A 1 429 ? -21.435 -1.128 -4.450 1.00 86.25 429 ARG A O 1
ATOM 3257 N N . GLU A 1 430 ? -19.631 -0.239 -5.449 1.00 86.56 430 GLU A N 1
ATOM 3258 C CA . GLU A 1 430 ? -20.111 1.141 -5.338 1.00 86.56 430 GLU A CA 1
ATOM 3259 C C . GLU A 1 430 ? -21.443 1.295 -6.091 1.00 86.56 430 GLU A C 1
ATOM 3261 O O . GLU A 1 430 ? -22.391 1.864 -5.551 1.00 86.56 430 GLU A O 1
ATOM 3266 N N . ARG A 1 431 ? -21.569 0.687 -7.280 1.00 88.69 431 ARG A N 1
ATOM 3267 C CA . ARG A 1 431 ? -22.833 0.665 -8.034 1.00 88.69 431 ARG A CA 1
ATOM 3268 C C . ARG A 1 431 ? -23.929 -0.141 -7.335 1.00 88.69 431 ARG A C 1
ATOM 3270 O O . ARG A 1 431 ? -25.067 0.317 -7.302 1.00 88.69 431 ARG A O 1
ATOM 3277 N N . GLU A 1 432 ? -23.625 -1.308 -6.770 1.00 87.19 432 GLU A N 1
ATOM 3278 C CA . GLU A 1 432 ? -24.597 -2.102 -5.998 1.00 87.19 432 GLU A CA 1
ATOM 3279 C C . GLU A 1 432 ? -25.130 -1.329 -4.780 1.00 87.19 432 GLU A C 1
ATOM 3281 O O . GLU A 1 432 ? -26.340 -1.300 -4.551 1.00 87.19 432 GLU A O 1
ATOM 3286 N N . ALA A 1 433 ? -24.252 -0.646 -4.041 1.00 84.00 433 ALA A N 1
ATOM 3287 C CA . ALA A 1 433 ? -24.625 0.178 -2.894 1.00 84.00 433 ALA A CA 1
ATOM 3288 C C . ALA A 1 433 ? -25.475 1.395 -3.303 1.00 84.00 433 ALA A C 1
ATOM 3290 O O . ALA A 1 433 ? -26.458 1.719 -2.634 1.00 84.00 433 ALA A O 1
ATOM 3291 N N . GLU A 1 434 ? -25.142 2.049 -4.421 1.00 85.25 434 GLU A N 1
ATOM 3292 C CA . GLU A 1 434 ? -25.944 3.145 -4.979 1.00 85.25 434 GLU A CA 1
ATOM 3293 C C . GLU A 1 434 ? -27.343 2.692 -5.418 1.00 85.25 434 GLU A C 1
ATOM 3295 O O . GLU A 1 434 ? -28.305 3.445 -5.263 1.00 85.25 434 GLU A O 1
ATOM 3300 N N . MET A 1 435 ? -27.468 1.480 -5.965 1.00 82.31 435 MET A N 1
ATOM 3301 C CA . MET A 1 435 ? -28.756 0.912 -6.373 1.00 82.31 435 MET A CA 1
ATOM 3302 C C . MET A 1 435 ? -29.605 0.526 -5.158 1.00 82.31 435 MET A C 1
ATOM 3304 O O . MET A 1 435 ? -30.771 0.905 -5.100 1.00 82.31 435 MET A O 1
ATOM 3308 N N . ALA A 1 436 ? -29.012 -0.126 -4.153 1.00 81.81 436 ALA A N 1
ATOM 3309 C CA . ALA A 1 436 ? -29.704 -0.471 -2.910 1.00 81.81 436 ALA A CA 1
ATOM 3310 C C . ALA A 1 436 ? -30.209 0.774 -2.157 1.00 81.81 436 ALA A C 1
ATOM 3312 O O . ALA A 1 436 ? -31.324 0.781 -1.648 1.00 81.81 436 ALA A O 1
ATOM 3313 N N . GLY A 1 437 ? -29.430 1.862 -2.147 1.00 70.25 437 GLY A N 1
ATOM 3314 C CA . GLY A 1 437 ? -29.834 3.124 -1.519 1.00 70.25 437 GLY A CA 1
ATOM 3315 C C . GLY A 1 437 ? -30.964 3.876 -2.239 1.00 70.25 437 GLY A C 1
ATOM 3316 O O . GLY A 1 437 ? -31.578 4.751 -1.634 1.00 70.25 437 GLY A O 1
ATOM 3317 N N . ARG A 1 438 ? -31.254 3.560 -3.512 1.00 61.44 438 ARG A N 1
ATOM 3318 C CA . ARG A 1 438 ? -32.395 4.133 -4.256 1.00 61.44 438 ARG A CA 1
ATOM 3319 C C . ARG A 1 438 ? -33.705 3.397 -3.996 1.00 61.44 438 ARG A C 1
ATOM 3321 O O . ARG A 1 438 ? -34.760 4.017 -4.092 1.00 61.44 438 ARG A O 1
ATOM 3328 N N . ASP A 1 439 ? -33.646 2.113 -3.655 1.00 59.12 439 ASP A N 1
ATOM 3329 C CA . ASP A 1 439 ? -34.840 1.304 -3.386 1.00 59.12 439 ASP A CA 1
ATOM 3330 C C . ASP A 1 439 ? -35.476 1.621 -2.013 1.00 59.12 439 ASP A C 1
ATOM 3332 O O . ASP A 1 439 ? -36.659 1.349 -1.805 1.00 59.12 439 ASP A O 1
ATOM 3336 N N . ASP A 1 440 ? -34.730 2.271 -1.111 1.00 55.12 440 ASP A N 1
ATOM 3337 C CA . ASP A 1 440 ? -35.206 2.739 0.201 1.00 55.12 440 ASP A CA 1
ATOM 3338 C C . ASP A 1 440 ? -35.838 4.153 0.175 1.00 55.12 440 ASP A C 1
ATOM 3340 O O . ASP A 1 440 ? -36.299 4.645 1.210 1.00 55.12 440 ASP A O 1
ATOM 3344 N N . GLU A 1 441 ? -35.900 4.832 -0.981 1.00 45.78 441 GLU A N 1
ATOM 3345 C CA . GLU A 1 441 ? -36.569 6.135 -1.104 1.00 45.78 441 GLU A CA 1
ATOM 3346 C C . GLU A 1 441 ? -38.091 5.917 -1.278 1.00 45.78 441 GLU A C 1
ATOM 3348 O O . GLU A 1 441 ? -38.534 5.413 -2.317 1.00 45.78 441 GLU A O 1
ATOM 3353 N N . PRO A 1 442 ? -38.945 6.244 -0.281 1.00 45.75 442 PRO A N 1
ATOM 3354 C CA . PRO A 1 442 ? -40.365 5.933 -0.360 1.00 45.75 442 PRO A CA 1
ATOM 3355 C C . PRO A 1 442 ? -40.990 6.710 -1.517 1.00 45.75 442 PRO A C 1
ATOM 3357 O O . PRO A 1 442 ? -41.023 7.941 -1.518 1.00 45.75 442 PRO A O 1
ATOM 3360 N N . SER A 1 443 ? -41.511 5.970 -2.498 1.00 46.84 443 SER A N 1
ATOM 3361 C CA . SER A 1 443 ? -42.293 6.507 -3.608 1.00 46.84 443 SER A CA 1
ATOM 3362 C C . SER A 1 443 ? -43.426 7.371 -3.058 1.00 46.84 443 SER A C 1
ATOM 3364 O O . SER A 1 443 ? -44.436 6.857 -2.574 1.00 46.84 443 SER A O 1
ATOM 3366 N N . ILE A 1 444 ? -43.267 8.693 -3.135 1.00 49.72 444 ILE A N 1
ATOM 3367 C CA . ILE A 1 444 ? -44.338 9.650 -2.868 1.00 49.72 444 ILE A CA 1
ATOM 3368 C C . ILE A 1 444 ? -45.354 9.482 -4.001 1.00 49.72 444 ILE A C 1
ATOM 3370 O O . ILE A 1 444 ? -45.284 10.134 -5.042 1.00 49.72 444 ILE A O 1
ATOM 3374 N N . GLN A 1 445 ? -46.285 8.544 -3.826 1.00 47.44 445 GLN A N 1
ATOM 3375 C CA . GLN A 1 445 ? -47.490 8.480 -4.635 1.00 47.44 445 GLN A CA 1
ATOM 3376 C C . GLN A 1 445 ? -48.327 9.720 -4.313 1.00 47.44 445 GLN A C 1
ATOM 3378 O O . GLN A 1 445 ? -48.892 9.856 -3.229 1.00 47.44 445 GLN A O 1
ATOM 3383 N N . ASN A 1 446 ? -48.363 10.638 -5.277 1.00 43.41 446 ASN A N 1
ATOM 3384 C CA . ASN A 1 446 ? -49.266 11.777 -5.316 1.00 43.41 446 ASN A CA 1
ATOM 3385 C C . ASN A 1 446 ? -50.723 11.296 -5.257 1.00 43.41 446 ASN A C 1
ATOM 3387 O O . ASN A 1 446 ? -51.297 10.940 -6.283 1.00 43.41 446 ASN A O 1
ATOM 3391 N N . ASN A 1 447 ? -51.334 11.346 -4.075 1.00 44.97 447 ASN A N 1
ATOM 3392 C CA . ASN A 1 447 ? -52.781 11.482 -3.954 1.00 44.97 447 ASN A CA 1
ATOM 3393 C C . ASN A 1 447 ? -53.090 12.980 -3.879 1.00 44.97 447 ASN A C 1
ATOM 3395 O O . ASN A 1 447 ? -52.875 13.610 -2.844 1.00 44.97 447 ASN A O 1
ATOM 3399 N N . LEU A 1 448 ? -53.548 13.550 -4.997 1.00 41.78 448 LEU A N 1
ATOM 3400 C CA . LEU A 1 448 ? -54.257 14.827 -4.970 1.00 41.78 448 LEU A CA 1
ATOM 3401 C C . LEU A 1 448 ? -55.729 14.592 -4.575 1.00 41.78 448 LEU A C 1
ATOM 3403 O O . LEU A 1 448 ? -56.266 13.535 -4.912 1.00 41.78 448 LEU A O 1
ATOM 3407 N N . PRO A 1 449 ? -56.338 15.548 -3.848 1.00 54.94 449 PRO A N 1
ATOM 3408 C CA . PRO A 1 449 ? -57.662 15.419 -3.237 1.00 54.94 449 PRO A CA 1
ATOM 3409 C C . PRO A 1 449 ? -58.832 15.443 -4.223 1.00 54.94 449 PRO A C 1
ATOM 3411 O O . PRO A 1 449 ? -58.705 16.077 -5.298 1.00 54.94 449 PRO A O 1
#

InterPro domains:
  IPR006867 Domain of unknown function DUF632 [PF04782] (83-368)

Radius of gyration: 39.17 Å; chains: 1; bounding box: 128×74×109 Å

Secondary structure (DSSP, 8-state):
-----------------------------------------------------------TTGGGG--TT-------PPPSSHHHHHHHHHHHHHHHHHHHHHHHHHHS--------PPPPP----------------------------HHHHHHHHHHHHHHHHHHHHHHHHHHHHHHHHHHHHHHHHHTT--HHHHHHHHHHHHHHHHHHHHHHHHHHHHHHHHHHIIIIIIHHHHHHHHHHHHHHHHHHHHHHHHHHHHHHHHHHHHHHHHHTTTS---PPPPPPPHHHHHHHHHHHHHHHHHHHHHHHHHHHHHHHHHHHHHHHHHHHS-TTSHHHHHHHHHHHHHHT---HHHHHHHHHHHHHHHHHHHHHHHHTT-TTS----HHHHHHHHHHHHHHHHHHHHHHHHHHHHHHHHHHHHHHHHHHHHHHHHHHTS--------

pLDDT: mean 72.65, std 26.0, range [23.77, 98.62]